Protein 2E3E (pdb70)

InterPro domains:
  IPR001542 Defensin, invertebrate/fungal [PF01097] (70-101)
  IPR001542 Defensin, invertebrate/fungal [PS51378] (62-102)
  IPR036574 Knottin, scorpion toxin-like superfamily [G3DSA:3.30.30.10] (63-102)
  IPR036574 Knottin, scorpion toxin-like superfamily [SSF57095] (63-102)

Foldseek 3Di:
DPDPLDPLDDDDDDCPDSQRQNVNVVVAWSFVDDDDSGTHTPHGD

Solvent-accessible surface area: 3645 Å² total; per-residue (Å²): 153,115,48,58,123,31,19,62,66,74,158,163,144,16,108,107,85,12,82,4,0,33,127,14,71,127,170,8,65,109,0,2,130,52,120,158,157,60,2,94,23,113,76,143,162

Secondary structure (DSSP, 8-state):
--SS---TTSSS---S--SSSHHHHHHTB--EEEETTEEEE--B-

Structure (mmCIF, N/CA/C/O backbone):
data_2E3E
#
_entry.id   2E3E
#
loop_
_atom_site.group_PDB
_atom_site.id
_atom_site.type_symbol
_atom_site.label_atom_id
_atom_site.label_alt_id
_atom_site.label_comp_id
_atom_site.label_asym_id
_atom_site.label_entity_id
_atom_site.label_seq_id
_atom_site.pdbx_PDB_ins_code
_atom_site.Cartn_x
_atom_site.Cartn_y
_atom_site.Cartn_z
_atom_site.occupancy
_atom_site.B_iso_or_equiv
_atom_site.auth_seq_id
_atom_site.auth_comp_id
_atom_site.auth_asym_id
_atom_site.auth_atom_id
_atom_site.pdbx_PDB_model_num
ATOM 1 N N . ALA A 1 1 ? 1.410 -14.232 -13.960 1.00 0.00 1 ALA A N 1
ATOM 2 C CA . ALA A 1 1 ? 0.136 -13.486 -13.862 1.00 0.00 1 ALA A CA 1
ATOM 3 C C . ALA A 1 1 ? 0.087 -12.665 -12.577 1.00 0.00 1 ALA A C 1
ATOM 4 O O . ALA A 1 1 ? -0.957 -12.563 -11.930 1.00 0.00 1 ALA A O 1
ATOM 13 N N . THR A 1 2 ? 1.215 -12.071 -12.211 1.00 0.00 2 THR A N 1
ATOM 14 C CA . THR A 1 2 ? 1.290 -11.253 -11.012 1.00 0.00 2 THR A CA 1
ATOM 15 C C . THR A 1 2 ? 0.567 -9.928 -11.222 1.00 0.00 2 THR A C 1
ATOM 16 O O . THR A 1 2 ? 0.655 -9.331 -12.296 1.00 0.00 2 THR A O 1
ATOM 27 N N . CYS A 1 3 ? -0.142 -9.467 -10.205 1.00 0.00 3 CYS A N 1
ATOM 28 C CA . CYS A 1 3 ? -0.868 -8.205 -10.293 1.00 0.00 3 CYS A CA 1
ATOM 29 C C . CYS A 1 3 ? 0.063 -7.025 -10.031 1.00 0.00 3 CYS A C 1
ATOM 30 O O . CYS A 1 3 ? -0.323 -6.044 -9.403 1.00 0.00 3 CYS A O 1
ATOM 37 N N . ASP A 1 4 ? 1.289 -7.123 -10.526 1.00 0.00 4 ASP A N 1
ATOM 38 C CA . ASP A 1 4 ? 2.278 -6.068 -10.356 1.00 0.00 4 ASP A CA 1
ATOM 39 C C . ASP A 1 4 ? 2.307 -5.181 -11.601 1.00 0.00 4 ASP A C 1
ATOM 40 O O . ASP A 1 4 ? 3.348 -4.656 -11.995 1.00 0.00 4 ASP A O 1
ATOM 49 N N . LEU A 1 5 ? 1.142 -5.019 -12.215 1.00 0.00 5 LEU A N 1
ATOM 50 C CA . LEU A 1 5 ? 1.000 -4.201 -13.413 1.00 0.00 5 LEU A CA 1
ATOM 51 C C . LEU A 1 5 ? -0.307 -3.419 -13.347 1.00 0.00 5 LEU A C 1
ATOM 52 O O . LEU A 1 5 ? -0.823 -3.179 -12.255 1.00 0.00 5 LEU A O 1
ATOM 68 N N . ALA A 1 6 ? -0.837 -3.030 -14.508 1.00 0.00 6 ALA A N 1
ATOM 69 C CA . ALA A 1 6 ? -2.087 -2.267 -14.584 1.00 0.00 6 ALA A CA 1
ATOM 70 C C . ALA A 1 6 ? -1.968 -0.965 -13.798 1.00 0.00 6 ALA A C 1
ATOM 71 O O . ALA A 1 6 ? -2.895 -0.547 -13.102 1.00 0.00 6 ALA A O 1
ATOM 78 N N . SER A 1 7 ? -0.807 -0.337 -13.916 1.00 0.00 7 SER A N 1
ATOM 79 C CA . SER A 1 7 ? -0.513 0.914 -13.232 1.00 0.00 7 SER A CA 1
ATOM 80 C C . SER A 1 7 ? -1.220 2.089 -13.906 1.00 0.00 7 SER A C 1
ATOM 81 O O . SER A 1 7 ? -0.574 2.980 -14.463 1.00 0.00 7 SER A O 1
ATOM 89 N N . PHE A 1 8 ? -2.548 2.075 -13.857 1.00 0.00 8 PHE A N 1
ATOM 90 C CA . PHE A 1 8 ? -3.371 3.122 -14.452 1.00 0.00 8 PHE A CA 1
ATOM 91 C C . PHE A 1 8 ? -3.173 3.154 -15.969 1.00 0.00 8 PHE A C 1
ATOM 92 O O . PHE A 1 8 ? -3.274 2.120 -16.628 1.00 0.00 8 PHE A O 1
ATOM 109 N N . SER A 1 9 ? -2.906 4.326 -16.521 1.00 0.00 9 SER A N 1
ATOM 110 C CA . SER A 1 9 ? -2.719 4.467 -17.953 1.00 0.00 9 SER A CA 1
ATOM 111 C C . SER A 1 9 ? -1.247 4.350 -18.353 1.00 0.00 9 SER A C 1
ATOM 112 O O . SER A 1 9 ? -0.813 4.969 -19.324 1.00 0.00 9 SER A O 1
ATOM 120 N N . SER A 1 10 ? -0.484 3.551 -17.616 1.00 0.00 10 SER A N 1
ATOM 121 C CA . SER A 1 10 ? 0.927 3.361 -17.922 1.00 0.00 10 SER A CA 1
ATOM 122 C C . SER A 1 10 ? 1.068 2.486 -19.165 1.00 0.00 10 SER A C 1
ATOM 123 O O . SER A 1 10 ? 1.712 2.865 -20.145 1.00 0.00 10 SER A O 1
ATOM 131 N N . GLN A 1 11 ? 0.434 1.322 -19.122 1.00 0.00 11 GLN A N 1
ATOM 132 C CA . GLN A 1 11 ? 0.452 0.382 -20.235 1.00 0.00 11 GLN A CA 1
ATOM 133 C C . GLN A 1 11 ? -0.953 -0.151 -20.470 1.00 0.00 11 GLN A C 1
ATOM 134 O O . GLN A 1 11 ? -1.145 -1.194 -21.093 1.00 0.00 11 GLN A O 1
ATOM 148 N N . TRP A 1 12 ? -1.931 0.584 -19.964 1.00 0.00 12 TRP A N 1
ATOM 149 C CA . TRP A 1 12 ? -3.330 0.212 -20.101 1.00 0.00 12 TRP A CA 1
ATOM 150 C C . TRP A 1 12 ? -4.194 1.441 -20.321 1.00 0.00 12 TRP A C 1
ATOM 151 O O . TRP A 1 12 ? -3.909 2.518 -19.798 1.00 0.00 12 TRP A O 1
ATOM 172 N N . VAL A 1 13 ? -5.253 1.265 -21.093 1.00 0.00 13 VAL A N 1
ATOM 173 C CA . VAL A 1 13 ? -6.188 2.340 -21.399 1.00 0.00 13 VAL A CA 1
ATOM 174 C C . VAL A 1 13 ? -7.159 2.564 -20.223 1.00 0.00 13 VAL A C 1
ATOM 175 O O . VAL A 1 13 ? -8.355 2.809 -20.398 1.00 0.00 13 VAL A O 1
ATOM 188 N N . THR A 1 14 ? -6.623 2.471 -19.020 1.00 0.00 14 THR A N 1
ATOM 189 C CA . THR A 1 14 ? -7.403 2.649 -17.803 1.00 0.00 14 THR A CA 1
ATOM 190 C C . THR A 1 14 ? -7.955 4.072 -17.710 1.00 0.00 14 THR A C 1
ATOM 191 O O . THR A 1 14 ? -7.210 5.045 -17.841 1.00 0.00 14 THR A O 1
ATOM 202 N N . PRO A 1 15 ? -9.276 4.206 -17.511 1.00 0.00 15 PRO A N 1
ATOM 203 C CA . PRO A 1 15 ? -9.940 5.509 -17.429 1.00 0.00 15 PRO A CA 1
ATOM 204 C C . PRO A 1 15 ? -9.751 6.209 -16.080 1.00 0.00 15 PRO A C 1
ATOM 205 O O . PRO A 1 15 ? -9.485 7.410 -16.033 1.00 0.00 15 PRO A O 1
ATOM 216 N N . ASN A 1 16 ? -9.895 5.464 -14.988 1.00 0.00 16 ASN A N 1
ATOM 217 C CA . ASN A 1 16 ? -9.747 6.034 -13.647 1.00 0.00 16 ASN A CA 1
ATOM 218 C C . ASN A 1 16 ? -9.653 4.944 -12.585 1.00 0.00 16 ASN A C 1
ATOM 219 O O . ASN A 1 16 ? -8.944 5.107 -11.591 1.00 0.00 16 ASN A O 1
ATOM 230 N N . ASP A 1 17 ? -10.381 3.846 -12.794 1.00 0.00 17 ASP A N 1
ATOM 231 C CA . ASP A 1 17 ? -10.394 2.727 -11.867 1.00 0.00 17 ASP A CA 1
ATOM 232 C C . ASP A 1 17 ? -8.976 2.329 -11.522 1.00 0.00 17 ASP A C 1
ATOM 233 O O . ASP A 1 17 ? -8.156 2.084 -12.399 1.00 0.00 17 ASP A O 1
ATOM 242 N N . SER A 1 18 ? -8.692 2.316 -10.241 1.00 0.00 18 SER A N 1
ATOM 243 C CA . SER A 1 18 ? -7.361 1.994 -9.759 1.00 0.00 18 SER A CA 1
ATOM 244 C C . SER A 1 18 ? -6.916 0.603 -10.194 1.00 0.00 18 SER A C 1
ATOM 245 O O . SER A 1 18 ? -6.035 0.478 -11.044 1.00 0.00 18 SER A O 1
ATOM 253 N N . LEU A 1 19 ? -7.509 -0.424 -9.573 1.00 0.00 19 LEU A N 1
ATOM 254 C CA . LEU A 1 19 ? -7.186 -1.834 -9.837 1.00 0.00 19 LEU A CA 1
ATOM 255 C C . LEU A 1 19 ? -5.806 -2.172 -9.279 1.00 0.00 19 LEU A C 1
ATOM 256 O O . LEU A 1 19 ? -5.602 -3.220 -8.661 1.00 0.00 19 LEU A O 1
ATOM 272 N N . CYS A 1 20 ? -4.883 -1.260 -9.503 1.00 0.00 20 CYS A N 1
ATOM 273 C CA . CYS A 1 20 ? -3.511 -1.380 -9.054 1.00 0.00 20 CYS A CA 1
ATOM 274 C C . CYS A 1 20 ? -2.782 -0.080 -9.366 1.00 0.00 20 CYS A C 1
ATOM 275 O O . CYS A 1 20 ? -1.670 -0.081 -9.891 1.00 0.00 20 CYS A O 1
ATOM 282 N N . ALA A 1 21 ? -3.432 1.042 -9.060 1.00 0.00 21 ALA A N 1
ATOM 283 C CA . ALA A 1 21 ? -2.841 2.340 -9.339 1.00 0.00 21 ALA A CA 1
ATOM 284 C C . ALA A 1 21 ? -3.392 3.454 -8.455 1.00 0.00 21 ALA A C 1
ATOM 285 O O . ALA A 1 21 ? -2.847 3.710 -7.394 1.00 0.00 21 ALA A O 1
ATOM 292 N N . ALA A 1 22 ? -4.437 4.136 -8.941 1.00 0.00 22 ALA A N 1
ATOM 293 C CA . ALA A 1 22 ? -5.062 5.289 -8.257 1.00 0.00 22 ALA A CA 1
ATOM 294 C C . ALA A 1 22 ? -4.990 5.242 -6.725 1.00 0.00 22 ALA A C 1
ATOM 295 O O . ALA A 1 22 ? -4.491 6.181 -6.108 1.00 0.00 22 ALA A O 1
ATOM 302 N N . HIS A 1 23 ? -5.481 4.166 -6.113 1.00 0.00 23 HIS A N 1
ATOM 303 C CA . HIS A 1 23 ? -5.451 4.045 -4.654 1.00 0.00 23 HIS A CA 1
ATOM 304 C C . HIS A 1 23 ? -4.020 4.111 -4.123 1.00 0.00 23 HIS A C 1
ATOM 305 O O . HIS A 1 23 ? -3.723 4.855 -3.190 1.00 0.00 23 HIS A O 1
ATOM 320 N N . CYS A 1 24 ? -3.142 3.336 -4.733 1.00 0.00 24 CYS A N 1
ATOM 321 C CA . CYS A 1 24 ? -1.738 3.291 -4.345 1.00 0.00 24 CYS A CA 1
ATOM 322 C C . CYS A 1 24 ? -1.031 4.610 -4.636 1.00 0.00 24 CYS A C 1
ATOM 323 O O . CYS A 1 24 ? -0.171 5.044 -3.869 1.00 0.00 24 CYS A O 1
ATOM 330 N N . LEU A 1 25 ? -1.380 5.220 -5.764 1.00 0.00 25 LEU A N 1
ATOM 331 C CA . LEU A 1 25 ? -0.774 6.473 -6.202 1.00 0.00 25 LEU A CA 1
ATOM 332 C C . LEU A 1 25 ? -0.903 7.563 -5.148 1.00 0.00 25 LEU A C 1
ATOM 333 O O . LEU A 1 25 ? -0.025 8.418 -5.035 1.00 0.00 25 LEU A O 1
ATOM 349 N N . VAL A 1 26 ? -1.986 7.525 -4.375 1.00 0.00 26 VAL A N 1
ATOM 350 C CA . VAL A 1 26 ? -2.208 8.508 -3.319 1.00 0.00 26 VAL A CA 1
ATOM 351 C C . VAL A 1 26 ? -1.011 8.537 -2.373 1.00 0.00 26 VAL A C 1
ATOM 352 O O . VAL A 1 26 ? -0.440 9.595 -2.103 1.00 0.00 26 VAL A O 1
ATOM 365 N N . LYS A 1 27 ? -0.611 7.360 -1.906 1.00 0.00 27 LYS A N 1
ATOM 366 C CA . LYS A 1 27 ? 0.543 7.240 -1.027 1.00 0.00 27 LYS A CA 1
ATOM 367 C C . LYS A 1 27 ? 1.827 7.331 -1.842 1.00 0.00 27 LYS A C 1
ATOM 368 O O . LYS A 1 27 ? 2.805 7.951 -1.425 1.00 0.00 27 LYS A O 1
ATOM 387 N N . GLY A 1 28 ? 1.808 6.710 -3.012 1.00 0.00 28 GLY A N 1
ATOM 388 C CA . GLY A 1 28 ? 2.961 6.724 -3.888 1.00 0.00 28 GLY A CA 1
ATOM 389 C C . GLY A 1 28 ? 3.472 5.329 -4.185 1.00 0.00 28 GLY A C 1
ATOM 390 O O . GLY A 1 28 ? 4.678 5.105 -4.240 1.00 0.00 28 GLY A O 1
ATOM 394 N N . TYR A 1 29 ? 2.556 4.394 -4.374 1.00 0.00 29 TYR A N 1
ATOM 395 C CA . TYR A 1 29 ? 2.906 3.007 -4.668 1.00 0.00 29 TYR A CA 1
ATOM 396 C C . TYR A 1 29 ? 2.441 2.656 -6.080 1.00 0.00 29 TYR A C 1
ATOM 397 O O . TYR A 1 29 ? 1.524 3.296 -6.596 1.00 0.00 29 TYR A O 1
ATOM 415 N N . ARG A 1 30 ? 3.067 1.665 -6.713 1.00 0.00 30 ARG A N 1
ATOM 416 C CA . ARG A 1 30 ? 2.678 1.292 -8.079 1.00 0.00 30 ARG A CA 1
ATOM 417 C C . ARG A 1 30 ? 2.797 -0.214 -8.349 1.00 0.00 30 ARG A C 1
ATOM 418 O O . ARG A 1 30 ? 3.186 -0.629 -9.440 1.00 0.00 30 ARG A O 1
ATOM 439 N N . GLY A 1 31 ? 2.437 -1.031 -7.372 1.00 0.00 31 GLY A N 1
ATOM 440 C CA . GLY A 1 31 ? 2.503 -2.469 -7.565 1.00 0.00 31 GLY A CA 1
ATOM 441 C C . GLY A 1 31 ? 2.405 -3.236 -6.264 1.00 0.00 31 GLY A C 1
ATOM 442 O O . GLY A 1 31 ? 2.989 -2.829 -5.254 1.00 0.00 31 GLY A O 1
ATOM 446 N N . GLY A 1 32 ? 1.668 -4.340 -6.276 1.00 0.00 32 GLY A N 1
ATOM 447 C CA . GLY A 1 32 ? 1.512 -5.138 -5.078 1.00 0.00 32 GLY A CA 1
ATOM 448 C C . GLY A 1 32 ? 0.621 -6.345 -5.287 1.00 0.00 32 GLY A C 1
ATOM 449 O O . GLY A 1 32 ? -0.078 -6.444 -6.295 1.00 0.00 32 GLY A O 1
ATOM 453 N N . TYR A 1 33 ? 0.649 -7.260 -4.325 1.00 0.00 33 TYR A N 1
ATOM 454 C CA . TYR A 1 33 ? -0.163 -8.472 -4.380 1.00 0.00 33 TYR A CA 1
ATOM 455 C C . TYR A 1 33 ? -1.651 -8.125 -4.343 1.00 0.00 33 TYR A C 1
ATOM 456 O O . TYR A 1 33 ? -2.110 -7.371 -3.484 1.00 0.00 33 TYR A O 1
ATOM 474 N N . CYS A 1 34 ? -2.394 -8.650 -5.300 1.00 0.00 34 CYS A N 1
ATOM 475 C CA . CYS A 1 34 ? -3.819 -8.375 -5.406 1.00 0.00 34 CYS A CA 1
ATOM 476 C C . CYS A 1 34 ? -4.663 -9.269 -4.505 1.00 0.00 34 CYS A C 1
ATOM 477 O O . CYS A 1 34 ? -4.304 -10.414 -4.220 1.00 0.00 34 CYS A O 1
ATOM 484 N N . LYS A 1 35 ? -5.804 -8.735 -4.091 1.00 0.00 35 LYS A N 1
ATOM 485 C CA . LYS A 1 35 ? -6.754 -9.456 -3.261 1.00 0.00 35 LYS A CA 1
ATOM 486 C C . LYS A 1 35 ? -8.146 -9.193 -3.803 1.00 0.00 35 LYS A C 1
ATOM 487 O O . LYS A 1 35 ? -8.568 -8.038 -3.874 1.00 0.00 35 LYS A O 1
ATOM 506 N N . ASN A 1 36 ? -8.825 -10.258 -4.219 1.00 0.00 36 ASN A N 1
ATOM 507 C CA . ASN A 1 36 ? -10.167 -10.178 -4.810 1.00 0.00 36 ASN A CA 1
ATOM 508 C C . ASN A 1 36 ? -10.096 -9.574 -6.214 1.00 0.00 36 ASN A C 1
ATOM 509 O O . ASN A 1 36 ? -10.407 -10.247 -7.197 1.00 0.00 36 ASN A O 1
ATOM 520 N N . LYS A 1 37 ? -9.658 -8.320 -6.301 1.00 0.00 37 LYS A N 1
ATOM 521 C CA . LYS A 1 37 ? -9.519 -7.621 -7.578 1.00 0.00 37 LYS A CA 1
ATOM 522 C C . LYS A 1 37 ? -8.496 -6.496 -7.477 1.00 0.00 37 LYS A C 1
ATOM 523 O O . LYS A 1 37 ? -7.695 -6.292 -8.387 1.00 0.00 37 LYS A O 1
ATOM 542 N N . ILE A 1 38 ? -8.531 -5.762 -6.374 1.00 0.00 38 ILE A N 1
ATOM 543 C CA . ILE A 1 38 ? -7.609 -4.654 -6.172 1.00 0.00 38 ILE A CA 1
ATOM 544 C C . ILE A 1 38 ? -6.275 -5.152 -5.638 1.00 0.00 38 ILE A C 1
ATOM 545 O O . ILE A 1 38 ? -6.231 -5.980 -4.724 1.00 0.00 38 ILE A O 1
ATOM 561 N N . CYS A 1 39 ? -5.190 -4.647 -6.198 1.00 0.00 39 CYS A N 1
ATOM 562 C CA . CYS A 1 39 ? -3.874 -5.042 -5.750 1.00 0.00 39 CYS A CA 1
ATOM 563 C C . CYS A 1 39 ? -3.471 -4.182 -4.562 1.00 0.00 39 CYS A C 1
ATOM 564 O O . CYS A 1 39 ? -3.636 -2.961 -4.580 1.00 0.00 39 CYS A O 1
ATOM 571 N N . HIS A 1 40 ? -2.937 -4.811 -3.538 1.00 0.00 40 HIS A N 1
ATOM 572 C CA . HIS A 1 40 ? -2.493 -4.088 -2.369 1.00 0.00 40 HIS A CA 1
ATOM 573 C C . HIS A 1 40 ? -1.007 -3.845 -2.509 1.00 0.00 40 HIS A C 1
ATOM 574 O O . HIS A 1 40 ? -0.181 -4.690 -2.152 1.00 0.00 40 HIS A O 1
ATOM 589 N N . CYS A 1 41 ? -0.694 -2.708 -3.102 1.00 0.00 41 CYS A N 1
ATOM 590 C CA . CYS A 1 41 ? 0.670 -2.311 -3.389 1.00 0.00 41 CYS A CA 1
ATOM 591 C C . CYS A 1 41 ? 1.600 -2.455 -2.193 1.00 0.00 41 CYS A C 1
ATOM 592 O O . CYS A 1 41 ? 1.256 -2.115 -1.061 1.00 0.00 41 CYS A O 1
ATOM 599 N N . ARG A 1 42 ? 2.786 -2.974 -2.471 1.00 0.00 42 ARG A N 1
ATOM 600 C CA . ARG A 1 42 ? 3.798 -3.195 -1.454 1.00 0.00 42 ARG A CA 1
ATOM 601 C C . ARG A 1 42 ? 5.144 -2.668 -1.930 1.00 0.00 42 ARG A C 1
ATOM 602 O O . ARG A 1 42 ? 6.198 -3.197 -1.581 1.00 0.00 42 ARG A O 1
ATOM 623 N N . ASP A 1 43 ? 5.091 -1.604 -2.715 1.00 0.00 43 ASP A N 1
ATOM 624 C CA . ASP A 1 43 ? 6.290 -0.964 -3.234 1.00 0.00 43 ASP A CA 1
ATOM 625 C C . ASP A 1 43 ? 5.987 0.470 -3.636 1.00 0.00 43 ASP A C 1
ATOM 626 O O . ASP A 1 43 ? 5.160 0.723 -4.516 1.00 0.00 43 ASP A O 1
ATOM 635 N N . LYS A 1 44 ? 6.659 1.397 -2.980 1.00 0.00 44 LYS A N 1
ATOM 636 C CA . LYS A 1 44 ? 6.486 2.815 -3.248 1.00 0.00 44 LYS A CA 1
ATOM 637 C C . LYS A 1 44 ? 7.545 3.314 -4.222 1.00 0.00 44 LYS A C 1
ATOM 638 O O . LYS A 1 44 ? 8.678 2.829 -4.227 1.00 0.00 44 LYS A O 1
ATOM 657 N N . PHE A 1 45 ? 7.175 4.283 -5.044 1.00 0.00 45 PHE A N 1
ATOM 658 C CA . PHE A 1 45 ? 8.093 4.847 -6.018 1.00 0.00 45 PHE A CA 1
ATOM 659 C C . PHE A 1 45 ? 8.741 6.119 -5.487 1.00 0.00 45 PHE A C 1
ATOM 660 O O . PHE A 1 45 ? 8.276 6.634 -4.451 1.00 0.00 45 PHE A O 1
ATOM 678 N N . ALA A 1 1 ? -6.631 -10.427 -17.122 1.00 0.00 1 ALA A N 2
ATOM 679 C CA . ALA A 1 1 ? -5.492 -10.054 -16.257 1.00 0.00 1 ALA A CA 2
ATOM 680 C C . ALA A 1 1 ? -5.813 -8.791 -15.474 1.00 0.00 1 ALA A C 2
ATOM 681 O O . ALA A 1 1 ? -6.368 -7.838 -16.020 1.00 0.00 1 ALA A O 2
ATOM 690 N N . THR A 1 2 ? -5.465 -8.785 -14.197 1.00 0.00 2 THR A N 2
ATOM 691 C CA . THR A 1 2 ? -5.713 -7.638 -13.341 1.00 0.00 2 THR A CA 2
ATOM 692 C C . THR A 1 2 ? -4.425 -7.226 -12.617 1.00 0.00 2 THR A C 2
ATOM 693 O O . THR A 1 2 ? -3.385 -7.066 -13.262 1.00 0.00 2 THR A O 2
ATOM 704 N N . CYS A 1 3 ? -4.492 -7.059 -11.291 1.00 0.00 3 CYS A N 2
ATOM 705 C CA . CYS A 1 3 ? -3.333 -6.673 -10.473 1.00 0.00 3 CYS A CA 2
ATOM 706 C C . CYS A 1 3 ? -2.876 -5.240 -10.760 1.00 0.00 3 CYS A C 2
ATOM 707 O O . CYS A 1 3 ? -1.894 -4.776 -10.178 1.00 0.00 3 CYS A O 2
ATOM 714 N N . ASP A 1 4 ? -3.598 -4.553 -11.650 1.00 0.00 4 ASP A N 2
ATOM 715 C CA . ASP A 1 4 ? -3.296 -3.168 -12.037 1.00 0.00 4 ASP A CA 2
ATOM 716 C C . ASP A 1 4 ? -1.947 -3.071 -12.759 1.00 0.00 4 ASP A C 2
ATOM 717 O O . ASP A 1 4 ? -1.024 -3.851 -12.517 1.00 0.00 4 ASP A O 2
ATOM 726 N N . LEU A 1 5 ? -1.834 -2.092 -13.636 1.00 0.00 5 LEU A N 2
ATOM 727 C CA . LEU A 1 5 ? -0.608 -1.855 -14.374 1.00 0.00 5 LEU A CA 2
ATOM 728 C C . LEU A 1 5 ? 0.319 -1.051 -13.472 1.00 0.00 5 LEU A C 2
ATOM 729 O O . LEU A 1 5 ? 1.544 -1.060 -13.625 1.00 0.00 5 LEU A O 2
ATOM 745 N N . ALA A 1 6 ? -0.310 -0.365 -12.518 1.00 0.00 6 ALA A N 2
ATOM 746 C CA . ALA A 1 6 ? 0.369 0.470 -11.542 1.00 0.00 6 ALA A CA 2
ATOM 747 C C . ALA A 1 6 ? 0.987 1.682 -12.221 1.00 0.00 6 ALA A C 2
ATOM 748 O O . ALA A 1 6 ? 2.139 2.043 -11.969 1.00 0.00 6 ALA A O 2
ATOM 755 N N . SER A 1 7 ? 0.202 2.303 -13.086 1.00 0.00 7 SER A N 2
ATOM 756 C CA . SER A 1 7 ? 0.639 3.472 -13.822 1.00 0.00 7 SER A CA 2
ATOM 757 C C . SER A 1 7 ? -0.324 4.633 -13.608 1.00 0.00 7 SER A C 2
ATOM 758 O O . SER A 1 7 ? -1.537 4.435 -13.566 1.00 0.00 7 SER A O 2
ATOM 766 N N . PHE A 1 8 ? 0.216 5.839 -13.483 1.00 0.00 8 PHE A N 2
ATOM 767 C CA . PHE A 1 8 ? -0.612 7.023 -13.294 1.00 0.00 8 PHE A CA 2
ATOM 768 C C . PHE A 1 8 ? -1.306 7.357 -14.602 1.00 0.00 8 PHE A C 2
ATOM 769 O O . PHE A 1 8 ? -2.529 7.453 -14.683 1.00 0.00 8 PHE A O 2
ATOM 786 N N . SER A 1 9 ? -0.483 7.534 -15.615 1.00 0.00 9 SER A N 2
ATOM 787 C CA . SER A 1 9 ? -0.934 7.871 -16.956 1.00 0.00 9 SER A CA 2
ATOM 788 C C . SER A 1 9 ? 0.254 7.854 -17.912 1.00 0.00 9 SER A C 2
ATOM 789 O O . SER A 1 9 ? 0.472 8.795 -18.675 1.00 0.00 9 SER A O 2
ATOM 797 N N . SER A 1 10 ? 1.033 6.782 -17.835 1.00 0.00 10 SER A N 2
ATOM 798 C CA . SER A 1 10 ? 2.225 6.625 -18.659 1.00 0.00 10 SER A CA 2
ATOM 799 C C . SER A 1 10 ? 1.879 6.587 -20.148 1.00 0.00 10 SER A C 2
ATOM 800 O O . SER A 1 10 ? 2.418 7.359 -20.939 1.00 0.00 10 SER A O 2
ATOM 808 N N . GLN A 1 11 ? 0.979 5.690 -20.524 1.00 0.00 11 GLN A N 2
ATOM 809 C CA . GLN A 1 11 ? 0.574 5.562 -21.917 1.00 0.00 11 GLN A CA 2
ATOM 810 C C . GLN A 1 11 ? -0.576 6.497 -22.243 1.00 0.00 11 GLN A C 2
ATOM 811 O O . GLN A 1 11 ? -0.647 7.067 -23.333 1.00 0.00 11 GLN A O 2
ATOM 825 N N . TRP A 1 12 ? -1.477 6.631 -21.293 1.00 0.00 12 TRP A N 2
ATOM 826 C CA . TRP A 1 12 ? -2.655 7.473 -21.452 1.00 0.00 12 TRP A CA 2
ATOM 827 C C . TRP A 1 12 ? -3.289 7.780 -20.103 1.00 0.00 12 TRP A C 2
ATOM 828 O O . TRP A 1 12 ? -3.221 6.969 -19.177 1.00 0.00 12 TRP A O 2
ATOM 849 N N . VAL A 1 13 ? -3.899 8.954 -19.997 1.00 0.00 13 VAL A N 2
ATOM 850 C CA . VAL A 1 13 ? -4.554 9.375 -18.764 1.00 0.00 13 VAL A CA 2
ATOM 851 C C . VAL A 1 13 ? -5.895 8.664 -18.611 1.00 0.00 13 VAL A C 2
ATOM 852 O O . VAL A 1 13 ? -6.951 9.223 -18.913 1.00 0.00 13 VAL A O 2
ATOM 865 N N . THR A 1 14 ? -5.842 7.423 -18.171 1.00 0.00 14 THR A N 2
ATOM 866 C CA . THR A 1 14 ? -7.034 6.619 -17.997 1.00 0.00 14 THR A CA 2
ATOM 867 C C . THR A 1 14 ? -7.806 7.007 -16.742 1.00 0.00 14 THR A C 2
ATOM 868 O O . THR A 1 14 ? -7.257 6.997 -15.638 1.00 0.00 14 THR A O 2
ATOM 879 N N . PRO A 1 15 ? -9.100 7.332 -16.887 1.00 0.00 15 PRO A N 2
ATOM 880 C CA . PRO A 1 15 ? -9.953 7.686 -15.754 1.00 0.00 15 PRO A CA 2
ATOM 881 C C . PRO A 1 15 ? -10.141 6.472 -14.855 1.00 0.00 15 PRO A C 2
ATOM 882 O O . PRO A 1 15 ? -10.206 6.572 -13.632 1.00 0.00 15 PRO A O 2
ATOM 893 N N . ASN A 1 16 ? -10.196 5.316 -15.496 1.00 0.00 16 ASN A N 2
ATOM 894 C CA . ASN A 1 16 ? -10.338 4.045 -14.814 1.00 0.00 16 ASN A CA 2
ATOM 895 C C . ASN A 1 16 ? -9.018 3.277 -14.943 1.00 0.00 16 ASN A C 2
ATOM 896 O O . ASN A 1 16 ? -7.961 3.907 -15.008 1.00 0.00 16 ASN A O 2
ATOM 907 N N . ASP A 1 17 ? -9.078 1.941 -15.002 1.00 0.00 17 ASP A N 2
ATOM 908 C CA . ASP A 1 17 ? -7.888 1.087 -15.147 1.00 0.00 17 ASP A CA 2
ATOM 909 C C . ASP A 1 17 ? -7.021 1.104 -13.886 1.00 0.00 17 ASP A C 2
ATOM 910 O O . ASP A 1 17 ? -6.926 0.095 -13.183 1.00 0.00 17 ASP A O 2
ATOM 919 N N . SER A 1 18 ? -6.416 2.248 -13.595 1.00 0.00 18 SER A N 2
ATOM 920 C CA . SER A 1 18 ? -5.575 2.416 -12.415 1.00 0.00 18 SER A CA 2
ATOM 921 C C . SER A 1 18 ? -6.434 2.587 -11.161 1.00 0.00 18 SER A C 2
ATOM 922 O O . SER A 1 18 ? -6.325 3.584 -10.448 1.00 0.00 18 SER A O 2
ATOM 930 N N . LEU A 1 19 ? -7.298 1.607 -10.921 1.00 0.00 19 LEU A N 2
ATOM 931 C CA . LEU A 1 19 ? -8.212 1.616 -9.784 1.00 0.00 19 LEU A CA 2
ATOM 932 C C . LEU A 1 19 ? -7.471 1.768 -8.462 1.00 0.00 19 LEU A C 2
ATOM 933 O O . LEU A 1 19 ? -7.827 2.608 -7.634 1.00 0.00 19 LEU A O 2
ATOM 949 N N . CYS A 1 20 ? -6.440 0.962 -8.264 1.00 0.00 20 CYS A N 2
ATOM 950 C CA . CYS A 1 20 ? -5.663 1.033 -7.040 1.00 0.00 20 CYS A CA 2
ATOM 951 C C . CYS A 1 20 ? -4.420 1.885 -7.242 1.00 0.00 20 CYS A C 2
ATOM 952 O O . CYS A 1 20 ? -3.992 2.589 -6.328 1.00 0.00 20 CYS A O 2
ATOM 959 N N . ALA A 1 21 ? -3.842 1.831 -8.441 1.00 0.00 21 ALA A N 2
ATOM 960 C CA . ALA A 1 21 ? -2.649 2.614 -8.743 1.00 0.00 21 ALA A CA 2
ATOM 961 C C . ALA A 1 21 ? -2.901 4.098 -8.496 1.00 0.00 21 ALA A C 2
ATOM 962 O O . ALA A 1 21 ? -2.183 4.736 -7.725 1.00 0.00 21 ALA A O 2
ATOM 969 N N . ALA A 1 22 ? -3.942 4.636 -9.124 1.00 0.00 22 ALA A N 2
ATOM 970 C CA . ALA A 1 22 ? -4.306 6.040 -8.951 1.00 0.00 22 ALA A CA 2
ATOM 971 C C . ALA A 1 22 ? -5.012 6.258 -7.612 1.00 0.00 22 ALA A C 2
ATOM 972 O O . ALA A 1 22 ? -6.074 6.879 -7.539 1.00 0.00 22 ALA A O 2
ATOM 979 N N . HIS A 1 23 ? -4.407 5.736 -6.560 1.00 0.00 23 HIS A N 2
ATOM 980 C CA . HIS A 1 23 ? -4.938 5.841 -5.211 1.00 0.00 23 HIS A CA 2
ATOM 981 C C . HIS A 1 23 ? -3.822 5.508 -4.228 1.00 0.00 23 HIS A C 2
ATOM 982 O O . HIS A 1 23 ? -3.550 6.259 -3.291 1.00 0.00 23 HIS A O 2
ATOM 997 N N . CYS A 1 24 ? -3.160 4.384 -4.471 1.00 0.00 24 CYS A N 2
ATOM 998 C CA . CYS A 1 24 ? -2.051 3.941 -3.638 1.00 0.00 24 CYS A CA 2
ATOM 999 C C . CYS A 1 24 ? -0.825 4.818 -3.881 1.00 0.00 24 CYS A C 2
ATOM 1000 O O . CYS A 1 24 ? -0.134 5.228 -2.941 1.00 0.00 24 CYS A O 2
ATOM 1007 N N . LEU A 1 25 ? -0.559 5.093 -5.156 1.00 0.00 25 LEU A N 2
ATOM 1008 C CA . LEU A 1 25 ? 0.585 5.905 -5.564 1.00 0.00 25 LEU A CA 2
ATOM 1009 C C . LEU A 1 25 ? 0.491 7.334 -5.042 1.00 0.00 25 LEU A C 2
ATOM 1010 O O . LEU A 1 25 ? 1.515 7.993 -4.846 1.00 0.00 25 LEU A O 2
ATOM 1026 N N . VAL A 1 26 ? -0.733 7.811 -4.829 1.00 0.00 26 VAL A N 2
ATOM 1027 C CA . VAL A 1 26 ? -0.956 9.168 -4.337 1.00 0.00 26 VAL A CA 2
ATOM 1028 C C . VAL A 1 26 ? -0.195 9.398 -3.033 1.00 0.00 26 VAL A C 2
ATOM 1029 O O . VAL A 1 26 ? 0.525 10.385 -2.890 1.00 0.00 26 VAL A O 2
ATOM 1042 N N . LYS A 1 27 ? -0.331 8.467 -2.096 1.00 0.00 27 LYS A N 2
ATOM 1043 C CA . LYS A 1 27 ? 0.375 8.571 -0.827 1.00 0.00 27 LYS A CA 2
ATOM 1044 C C . LYS A 1 27 ? 1.828 8.151 -1.001 1.00 0.00 27 LYS A C 2
ATOM 1045 O O . LYS A 1 27 ? 2.749 8.892 -0.652 1.00 0.00 27 LYS A O 2
ATOM 1064 N N . GLY A 1 28 ? 2.028 6.964 -1.554 1.00 0.00 28 GLY A N 2
ATOM 1065 C CA . GLY A 1 28 ? 3.372 6.477 -1.773 1.00 0.00 28 GLY A CA 2
ATOM 1066 C C . GLY A 1 28 ? 3.466 4.970 -1.698 1.00 0.00 28 GLY A C 2
ATOM 1067 O O . GLY A 1 28 ? 4.371 4.435 -1.070 1.00 0.00 28 GLY A O 2
ATOM 1071 N N . TYR A 1 29 ? 2.534 4.286 -2.340 1.00 0.00 29 TYR A N 2
ATOM 1072 C CA . TYR A 1 29 ? 2.521 2.829 -2.351 1.00 0.00 29 TYR A CA 2
ATOM 1073 C C . TYR A 1 29 ? 2.368 2.353 -3.785 1.00 0.00 29 TYR A C 2
ATOM 1074 O O . TYR A 1 29 ? 1.529 2.875 -4.514 1.00 0.00 29 TYR A O 2
ATOM 1092 N N . ARG A 1 30 ? 3.172 1.382 -4.200 1.00 0.00 30 ARG A N 2
ATOM 1093 C CA . ARG A 1 30 ? 3.088 0.884 -5.570 1.00 0.00 30 ARG A CA 2
ATOM 1094 C C . ARG A 1 30 ? 1.762 0.163 -5.793 1.00 0.00 30 ARG A C 2
ATOM 1095 O O . ARG A 1 30 ? 1.195 0.212 -6.885 1.00 0.00 30 ARG A O 2
ATOM 1116 N N . GLY A 1 31 ? 1.272 -0.485 -4.740 1.00 0.00 31 GLY A N 2
ATOM 1117 C CA . GLY A 1 31 ? 0.014 -1.196 -4.814 1.00 0.00 31 GLY A CA 2
ATOM 1118 C C . GLY A 1 31 ? 0.054 -2.368 -5.767 1.00 0.00 31 GLY A C 2
ATOM 1119 O O . GLY A 1 31 ? 1.074 -3.051 -5.885 1.00 0.00 31 GLY A O 2
ATOM 1123 N N . GLY A 1 32 ? -1.060 -2.598 -6.449 1.00 0.00 32 GLY A N 2
ATOM 1124 C CA . GLY A 1 32 ? -1.147 -3.693 -7.392 1.00 0.00 32 GLY A CA 2
ATOM 1125 C C . GLY A 1 32 ? -1.192 -5.040 -6.700 1.00 0.00 32 GLY A C 2
ATOM 1126 O O . GLY A 1 32 ? -0.884 -6.072 -7.299 1.00 0.00 32 GLY A O 2
ATOM 1130 N N . TYR A 1 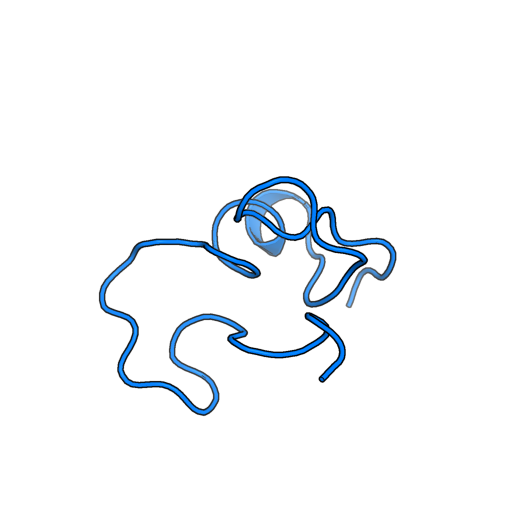33 ? -1.578 -5.022 -5.435 1.00 0.00 33 TYR A N 2
ATOM 1131 C CA . TYR A 1 33 ? -1.672 -6.229 -4.631 1.00 0.00 33 TYR A CA 2
ATOM 1132 C C . TYR A 1 33 ? -2.961 -6.983 -4.908 1.00 0.00 33 TYR A C 2
ATOM 1133 O O . TYR A 1 33 ? -3.920 -6.881 -4.141 1.00 0.00 33 TYR A O 2
ATOM 1151 N N . CYS A 1 34 ? -2.985 -7.744 -5.981 1.00 0.00 34 CYS A N 2
ATOM 1152 C CA . CYS A 1 34 ? -4.161 -8.520 -6.319 1.00 0.00 34 CYS A CA 2
ATOM 1153 C C . CYS A 1 34 ? -4.259 -9.743 -5.413 1.00 0.00 34 CYS A C 2
ATOM 1154 O O . CYS A 1 34 ? -3.589 -10.753 -5.632 1.00 0.00 34 CYS A O 2
ATOM 1161 N N . LYS A 1 35 ? -5.087 -9.639 -4.384 1.00 0.00 35 LYS A N 2
ATOM 1162 C CA . LYS A 1 35 ? -5.269 -10.724 -3.436 1.00 0.00 35 LYS A CA 2
ATOM 1163 C C . LYS A 1 35 ? -6.686 -10.662 -2.889 1.00 0.00 35 LYS A C 2
ATOM 1164 O O . LYS A 1 35 ? -7.144 -9.599 -2.473 1.00 0.00 35 LYS A O 2
ATOM 1183 N N . ASN A 1 36 ? -7.385 -11.791 -2.933 1.00 0.00 36 ASN A N 2
ATOM 1184 C CA . ASN A 1 36 ? -8.773 -11.869 -2.480 1.00 0.00 36 ASN A CA 2
ATOM 1185 C C . ASN A 1 36 ? -9.629 -10.948 -3.346 1.00 0.00 36 ASN A C 2
ATOM 1186 O O . ASN A 1 36 ? -10.574 -10.318 -2.871 1.00 0.00 36 ASN A O 2
ATOM 1197 N N . LYS A 1 37 ? -9.265 -10.876 -4.633 1.00 0.00 37 LYS A N 2
ATOM 1198 C CA . LYS A 1 37 ? -9.956 -10.046 -5.631 1.00 0.00 37 LYS A CA 2
ATOM 1199 C C . LYS A 1 37 ? -9.755 -8.542 -5.391 1.00 0.00 37 LYS A C 2
ATOM 1200 O O . LYS A 1 37 ? -9.900 -7.737 -6.311 1.00 0.00 37 LYS A O 2
ATOM 1219 N N . ILE A 1 38 ? -9.440 -8.163 -4.165 1.00 0.00 38 ILE A N 2
ATOM 1220 C CA . ILE A 1 38 ? -9.242 -6.763 -3.822 1.00 0.00 38 ILE A CA 2
ATOM 1221 C C . ILE A 1 38 ? -7.798 -6.340 -4.064 1.00 0.00 38 ILE A C 2
ATOM 1222 O O . ILE A 1 38 ? -6.865 -6.995 -3.602 1.00 0.00 38 ILE A O 2
ATOM 1238 N N . CYS A 1 39 ? -7.616 -5.238 -4.777 1.00 0.00 39 CYS A N 2
ATOM 1239 C CA . CYS A 1 39 ? -6.282 -4.733 -5.049 1.00 0.00 39 CYS A CA 2
ATOM 1240 C C . CYS A 1 39 ? -5.799 -3.916 -3.858 1.00 0.00 39 CYS A C 2
ATOM 1241 O O . CYS A 1 39 ? -6.344 -2.853 -3.557 1.00 0.00 39 CYS A O 2
ATOM 1248 N N . HIS A 1 40 ? -4.792 -4.426 -3.172 1.00 0.00 40 HIS A N 2
ATOM 1249 C CA . HIS A 1 40 ? -4.242 -3.759 -1.995 1.00 0.00 40 HIS A CA 2
ATOM 1250 C C . HIS A 1 40 ? -3.103 -2.830 -2.395 1.00 0.00 40 HIS A C 2
ATOM 1251 O O . HIS A 1 40 ? -2.554 -2.946 -3.492 1.00 0.00 40 HIS A O 2
ATOM 1266 N N . CYS A 1 41 ? -2.743 -1.923 -1.502 1.00 0.00 41 CYS A N 2
ATOM 1267 C CA . CYS A 1 41 ? -1.657 -0.996 -1.754 1.00 0.00 41 CYS A CA 2
ATOM 1268 C C . CYS A 1 41 ? -0.339 -1.590 -1.257 1.00 0.00 41 CYS A C 2
ATOM 1269 O O . CYS A 1 41 ? 0.220 -2.487 -1.889 1.00 0.00 41 CYS A O 2
ATOM 1276 N N . ARG A 1 42 ? 0.141 -1.087 -0.117 1.00 0.00 42 ARG A N 2
ATOM 1277 C CA . ARG A 1 42 ? 1.386 -1.550 0.495 1.00 0.00 42 ARG A CA 2
ATOM 1278 C C . ARG A 1 42 ? 2.595 -1.286 -0.402 1.00 0.00 42 ARG A C 2
ATOM 1279 O O . ARG A 1 42 ? 2.469 -0.671 -1.467 1.00 0.00 42 ARG A O 2
ATOM 1300 N N . ASP A 1 43 ? 3.766 -1.725 0.058 1.00 0.00 43 ASP A N 2
ATOM 1301 C CA . ASP A 1 43 ? 5.020 -1.521 -0.666 1.00 0.00 43 ASP A CA 2
ATOM 1302 C C . ASP A 1 43 ? 5.271 -0.033 -0.858 1.00 0.00 43 ASP A C 2
ATOM 1303 O O . ASP A 1 43 ? 5.314 0.475 -1.983 1.00 0.00 43 ASP A O 2
ATOM 1312 N N . LYS A 1 44 ? 5.412 0.652 0.267 1.00 0.00 44 LYS A N 2
ATOM 1313 C CA . LYS A 1 44 ? 5.639 2.088 0.292 1.00 0.00 44 LYS A CA 2
ATOM 1314 C C . LYS A 1 44 ? 6.962 2.474 -0.359 1.00 0.00 44 LYS A C 2
ATOM 1315 O O . LYS A 1 44 ? 7.940 1.721 -0.325 1.00 0.00 44 LYS A O 2
ATOM 1334 N N . PHE A 1 45 ? 6.980 3.671 -0.919 1.00 0.00 45 PHE A N 2
ATOM 1335 C CA . PHE A 1 45 ? 8.166 4.216 -1.558 1.00 0.00 45 PHE A CA 2
ATOM 1336 C C . PHE A 1 45 ? 9.026 4.915 -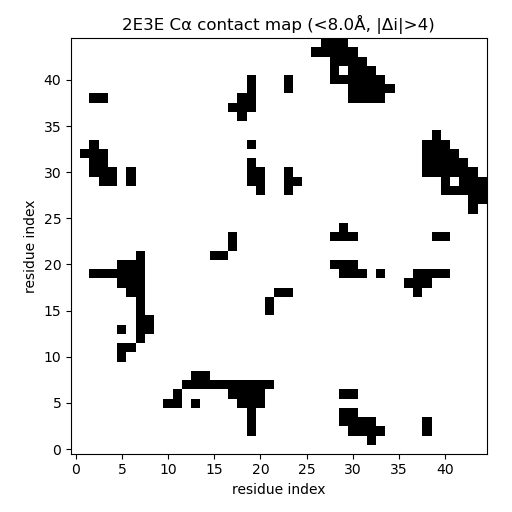0.517 1.00 0.00 45 PHE A C 2
ATOM 1337 O O . PHE A 1 45 ? 10.267 4.790 -0.580 1.00 0.00 45 PHE A O 2
ATOM 1355 N N . ALA A 1 1 ? -3.691 -11.316 -11.062 1.00 0.00 1 ALA A N 3
ATOM 1356 C CA . ALA A 1 1 ? -2.944 -10.929 -12.279 1.00 0.00 1 ALA A CA 3
ATOM 1357 C C . ALA A 1 1 ? -3.680 -9.824 -13.022 1.00 0.00 1 ALA A C 3
ATOM 1358 O O . ALA A 1 1 ? -4.870 -9.954 -13.312 1.00 0.00 1 ALA A O 3
ATOM 1367 N N . THR A 1 2 ? -2.959 -8.743 -13.327 1.00 0.00 2 THR A N 3
ATOM 1368 C CA . THR A 1 2 ? -3.510 -7.586 -14.041 1.00 0.00 2 THR A CA 3
ATOM 1369 C C . THR A 1 2 ? -4.836 -7.118 -13.442 1.00 0.00 2 THR A C 3
ATOM 1370 O O . THR A 1 2 ? -5.791 -6.815 -14.162 1.00 0.00 2 THR A O 3
ATOM 1381 N N . CYS A 1 3 ? -4.883 -7.054 -12.120 1.00 0.00 3 CYS A N 3
ATOM 1382 C CA . CYS A 1 3 ? -6.075 -6.615 -11.415 1.00 0.00 3 CYS A CA 3
ATOM 1383 C C . CYS A 1 3 ? -6.112 -5.097 -11.379 1.00 0.00 3 CYS A C 3
ATOM 1384 O O . CYS A 1 3 ? -7.182 -4.488 -11.423 1.00 0.00 3 CYS A O 3
ATOM 1391 N N . ASP A 1 4 ? -4.926 -4.502 -11.303 1.00 0.00 4 ASP A N 3
ATOM 1392 C CA . ASP A 1 4 ? -4.793 -3.054 -11.267 1.00 0.00 4 ASP A CA 3
ATOM 1393 C C . ASP A 1 4 ? -5.292 -2.453 -12.570 1.00 0.00 4 ASP A C 3
ATOM 1394 O O . ASP A 1 4 ? -4.922 -2.898 -13.660 1.00 0.00 4 ASP A O 3
ATOM 1403 N N . LEU A 1 5 ? -6.133 -1.446 -12.451 1.00 0.00 5 LEU A N 3
ATOM 1404 C CA . LEU A 1 5 ? -6.688 -0.773 -13.608 1.00 0.00 5 LEU A CA 3
ATOM 1405 C C . LEU A 1 5 ? -5.732 0.307 -14.091 1.00 0.00 5 LEU A C 3
ATOM 1406 O O . LEU A 1 5 ? -5.862 0.810 -15.208 1.00 0.00 5 LEU A O 3
ATOM 1422 N N . ALA A 1 6 ? -4.780 0.658 -13.225 1.00 0.00 6 ALA A N 3
ATOM 1423 C CA . ALA A 1 6 ? -3.780 1.684 -13.510 1.00 0.00 6 ALA A CA 3
ATOM 1424 C C . ALA A 1 6 ? -4.441 3.045 -13.690 1.00 0.00 6 ALA A C 3
ATOM 1425 O O . ALA A 1 6 ? -3.904 3.935 -14.346 1.00 0.00 6 ALA A O 3
ATOM 1432 N N . SER A 1 7 ? -5.608 3.203 -13.084 1.00 0.00 7 SER A N 3
ATOM 1433 C CA . SER A 1 7 ? -6.353 4.449 -13.154 1.00 0.00 7 SER A CA 3
ATOM 1434 C C . SER A 1 7 ? -5.844 5.438 -12.107 1.00 0.00 7 SER A C 3
ATOM 1435 O O . SER A 1 7 ? -6.618 5.975 -11.317 1.00 0.00 7 SER A O 3
ATOM 1443 N N . PHE A 1 8 ? -4.537 5.668 -12.104 1.00 0.00 8 PHE A N 3
ATOM 1444 C CA . PHE A 1 8 ? -3.929 6.591 -11.158 1.00 0.00 8 PHE A CA 3
ATOM 1445 C C . PHE A 1 8 ? -4.299 8.029 -11.502 1.00 0.00 8 PHE A C 3
ATOM 1446 O O . PHE A 1 8 ? -4.308 8.410 -12.679 1.00 0.00 8 PHE A O 3
ATOM 1463 N N . SER A 1 9 ? -4.623 8.807 -10.469 1.00 0.00 9 SER A N 3
ATOM 1464 C CA . SER A 1 9 ? -5.023 10.205 -10.620 1.00 0.00 9 SER A CA 3
ATOM 1465 C C . SER A 1 9 ? -6.404 10.320 -11.271 1.00 0.00 9 SER A C 3
ATOM 1466 O O . SER A 1 9 ? -6.888 9.383 -11.909 1.00 0.00 9 SER A O 3
ATOM 1474 N N . SER A 1 10 ? -7.042 11.469 -11.087 1.00 0.00 10 SER A N 3
ATOM 1475 C CA . SER A 1 10 ? -8.365 11.711 -11.643 1.00 0.00 10 SER A CA 3
ATOM 1476 C C . SER A 1 10 ? -8.304 11.886 -13.161 1.00 0.00 10 SER A C 3
ATOM 1477 O O . SER A 1 10 ? -8.343 13.007 -13.674 1.00 0.00 10 SER A O 3
ATOM 1485 N N . GLN A 1 11 ? -8.207 10.766 -13.867 1.00 0.00 11 GLN A N 3
ATOM 1486 C CA . GLN A 1 11 ? -8.151 10.766 -15.321 1.00 0.00 11 GLN A CA 3
ATOM 1487 C C . GLN A 1 11 ? -9.548 10.994 -15.895 1.00 0.00 11 GLN A C 3
ATOM 1488 O O . GLN A 1 11 ? -10.236 11.940 -15.512 1.00 0.00 11 GLN A O 3
ATOM 1502 N N . TRP A 1 12 ? -9.977 10.125 -16.796 1.00 0.00 12 TRP A N 3
ATOM 1503 C CA . TRP A 1 12 ? -11.298 10.251 -17.385 1.00 0.00 12 TRP A CA 3
ATOM 1504 C C . TRP A 1 12 ? -12.178 9.091 -16.959 1.00 0.00 12 TRP A C 3
ATOM 1505 O O . TRP A 1 12 ? -11.745 7.938 -16.986 1.00 0.00 12 TRP A O 3
ATOM 1526 N N . VAL A 1 13 ? -13.412 9.413 -16.575 1.00 0.00 13 VAL A N 3
ATOM 1527 C CA . VAL A 1 13 ? -14.396 8.423 -16.139 1.00 0.00 13 VAL A CA 3
ATOM 1528 C C . VAL A 1 13 ? -13.996 7.760 -14.817 1.00 0.00 13 VAL A C 3
ATOM 1529 O O . VAL A 1 13 ? -12.892 7.229 -14.683 1.00 0.00 13 VAL A O 3
ATOM 1542 N N . THR A 1 14 ? -14.919 7.794 -13.852 1.00 0.00 14 THR A N 3
ATOM 1543 C CA . THR A 1 14 ? -14.721 7.205 -12.522 1.00 0.00 14 THR A CA 3
ATOM 1544 C C . THR A 1 14 ? -13.397 7.636 -11.886 1.00 0.00 14 THR A C 3
ATOM 1545 O O . THR A 1 14 ? -12.408 6.899 -11.894 1.00 0.00 14 THR A O 3
ATOM 1556 N N . PRO A 1 15 ? -13.367 8.855 -11.334 1.00 0.00 15 PRO A N 3
ATOM 1557 C CA . PRO A 1 15 ? -12.171 9.414 -10.702 1.00 0.00 15 PRO A CA 3
ATOM 1558 C C . PRO A 1 15 ? -11.800 8.706 -9.403 1.00 0.00 15 PRO A C 3
ATOM 1559 O O . PRO A 1 15 ? -10.624 8.622 -9.045 1.00 0.00 15 PRO A O 3
ATOM 1570 N N . ASN A 1 16 ? -12.800 8.199 -8.696 1.00 0.00 16 ASN A N 3
ATOM 1571 C CA . ASN A 1 16 ? -12.564 7.509 -7.435 1.00 0.00 16 ASN A CA 3
ATOM 1572 C C . ASN A 1 16 ? -12.566 5.998 -7.628 1.00 0.00 16 ASN A C 3
ATOM 1573 O O . ASN A 1 16 ? -12.818 5.237 -6.692 1.00 0.00 16 ASN A O 3
ATOM 1584 N N . ASP A 1 17 ? -12.253 5.565 -8.837 1.00 0.00 17 ASP A N 3
ATOM 1585 C CA . ASP A 1 17 ? -12.191 4.151 -9.147 1.00 0.00 17 ASP A CA 3
ATOM 1586 C C . ASP A 1 17 ? -10.800 3.825 -9.655 1.00 0.00 17 ASP A C 3
ATOM 1587 O O . ASP A 1 17 ? -10.278 4.505 -10.540 1.00 0.00 17 ASP A O 3
ATOM 1596 N N . SER A 1 18 ? -10.192 2.813 -9.070 1.00 0.00 18 SER A N 3
ATOM 1597 C CA . SER A 1 18 ? -8.839 2.419 -9.434 1.00 0.00 18 SER A CA 3
ATOM 1598 C C . SER A 1 18 ? -8.486 1.040 -8.890 1.00 0.00 18 SER A C 3
ATOM 1599 O O . SER A 1 18 ? -7.603 0.369 -9.429 1.00 0.00 18 SER A O 3
ATOM 1607 N N . LEU A 1 19 ? -9.152 0.660 -7.792 1.00 0.00 19 LEU A N 3
ATOM 1608 C CA . LEU A 1 19 ? -8.923 -0.614 -7.097 1.00 0.00 19 LEU A CA 3
ATOM 1609 C C . LEU A 1 19 ? -7.669 -0.528 -6.240 1.00 0.00 19 LEU A C 3
ATOM 1610 O O . LEU A 1 19 ? -7.624 -1.059 -5.131 1.00 0.00 19 LEU A O 3
ATOM 1626 N N . CYS A 1 20 ? -6.662 0.161 -6.751 1.00 0.00 20 CYS A N 3
ATOM 1627 C CA . CYS A 1 20 ? -5.413 0.335 -6.030 1.00 0.00 20 CYS A CA 3
ATOM 1628 C C . CYS A 1 20 ? -4.580 1.468 -6.618 1.00 0.00 20 CYS A C 3
ATOM 1629 O O . CYS A 1 20 ? -3.918 2.186 -5.882 1.00 0.00 20 CYS A O 3
ATOM 1636 N N . ALA A 1 21 ? -4.593 1.615 -7.942 1.00 0.00 21 ALA A N 3
ATOM 1637 C CA . ALA A 1 21 ? -3.804 2.654 -8.610 1.00 0.00 21 ALA A CA 3
ATOM 1638 C C . ALA A 1 21 ? -3.993 4.033 -7.975 1.00 0.00 21 ALA A C 3
ATOM 1639 O O . ALA A 1 21 ? -3.045 4.591 -7.418 1.00 0.00 21 ALA A O 3
ATOM 1646 N N . ALA A 1 22 ? -5.209 4.575 -8.031 1.00 0.00 22 ALA A N 3
ATOM 1647 C CA . ALA A 1 22 ? -5.487 5.882 -7.429 1.00 0.00 22 ALA A CA 3
ATOM 1648 C C . ALA A 1 22 ? -5.652 5.751 -5.915 1.00 0.00 22 ALA A C 3
ATOM 1649 O O . ALA A 1 22 ? -6.625 6.223 -5.331 1.00 0.00 22 ALA A O 3
ATOM 1656 N N . HIS A 1 23 ? -4.683 5.095 -5.300 1.00 0.00 23 HIS A N 3
ATOM 1657 C CA . HIS A 1 23 ? -4.661 4.863 -3.865 1.00 0.00 23 HIS A CA 3
ATOM 1658 C C . HIS A 1 23 ? -3.229 4.566 -3.453 1.00 0.00 23 HIS A C 3
ATOM 1659 O O . HIS A 1 23 ? -2.704 5.139 -2.502 1.00 0.00 23 HIS A O 3
ATOM 1674 N N . CYS A 1 24 ? -2.604 3.678 -4.204 1.00 0.00 24 CYS A N 3
ATOM 1675 C CA . CYS A 1 24 ? -1.229 3.288 -3.968 1.00 0.00 24 CYS A CA 3
ATOM 1676 C C . CYS A 1 24 ? -0.278 4.396 -4.389 1.00 0.00 24 CYS A C 3
ATOM 1677 O O . CYS A 1 24 ? 0.566 4.832 -3.613 1.00 0.00 24 CYS A O 3
ATOM 1684 N N . LEU A 1 25 ? -0.424 4.845 -5.626 1.00 0.00 25 LEU A N 3
ATOM 1685 C CA . LEU A 1 25 ? 0.431 5.892 -6.164 1.00 0.00 25 LEU A CA 3
ATOM 1686 C C . LEU A 1 25 ? 0.255 7.210 -5.418 1.00 0.00 25 LEU A C 3
ATOM 1687 O O . LEU A 1 25 ? 1.238 7.871 -5.093 1.00 0.00 25 LEU A O 3
ATOM 1703 N N . VAL A 1 26 ? -0.988 7.594 -5.150 1.00 0.00 26 VAL A N 3
ATOM 1704 C CA . VAL A 1 26 ? -1.262 8.847 -4.449 1.00 0.00 26 VAL A CA 3
ATOM 1705 C C . VAL A 1 26 ? -0.641 8.858 -3.044 1.00 0.00 26 VAL A C 3
ATOM 1706 O O . VAL A 1 26 ? -0.154 9.893 -2.584 1.00 0.00 26 VAL A O 3
ATOM 1719 N N . LYS A 1 27 ? -0.647 7.710 -2.369 1.00 0.00 27 LYS A N 3
ATOM 1720 C CA . LYS A 1 27 ? -0.073 7.610 -1.028 1.00 0.00 27 LYS A CA 3
ATOM 1721 C C . LYS A 1 27 ? 1.444 7.451 -1.086 1.00 0.00 27 LYS A C 3
ATOM 1722 O O . LYS A 1 27 ? 2.145 7.730 -0.111 1.00 0.00 27 LYS A O 3
ATOM 1741 N N . GLY A 1 28 ? 1.946 7.011 -2.231 1.00 0.00 28 GLY A N 3
ATOM 1742 C CA . GLY A 1 28 ? 3.375 6.837 -2.400 1.00 0.00 28 GLY A CA 3
ATOM 1743 C C . GLY A 1 28 ? 3.826 5.400 -2.225 1.00 0.00 28 GLY A C 3
ATOM 1744 O O . GLY A 1 28 ? 4.882 5.142 -1.655 1.00 0.00 28 GLY A O 3
ATOM 1748 N N . TYR A 1 29 ? 3.036 4.464 -2.734 1.00 0.00 29 TYR A N 3
ATOM 1749 C CA . TYR A 1 29 ? 3.364 3.046 -2.655 1.00 0.00 29 TYR A CA 3
ATOM 1750 C C . TYR A 1 29 ? 3.539 2.479 -4.058 1.00 0.00 29 TYR A C 3
ATOM 1751 O O . TYR A 1 29 ? 2.747 2.773 -4.952 1.00 0.00 29 TYR A O 3
ATOM 1769 N N . ARG A 1 30 ? 4.574 1.671 -4.249 1.00 0.00 30 ARG A N 3
ATOM 1770 C CA . ARG A 1 30 ? 4.836 1.072 -5.554 1.00 0.00 30 ARG A CA 3
ATOM 1771 C C . ARG A 1 30 ? 4.036 -0.214 -5.710 1.00 0.00 30 ARG A C 3
ATOM 1772 O O . ARG A 1 30 ? 3.773 -0.670 -6.823 1.00 0.00 30 ARG A O 3
ATOM 1793 N N . GLY A 1 31 ? 3.676 -0.802 -4.578 1.00 0.00 31 GLY A N 3
ATOM 1794 C CA . GLY A 1 31 ? 2.928 -2.042 -4.574 1.00 0.00 31 GLY A CA 3
ATOM 1795 C C . GLY A 1 31 ? 1.569 -1.944 -5.238 1.00 0.00 31 GLY A C 3
ATOM 1796 O O . GLY A 1 31 ? 0.948 -0.880 -5.267 1.00 0.00 31 GLY A O 3
ATOM 1800 N N . GLY A 1 32 ? 1.123 -3.069 -5.765 1.00 0.00 32 GLY A N 3
ATOM 1801 C CA . GLY A 1 32 ? -0.159 -3.153 -6.430 1.00 0.00 32 GLY A CA 3
ATOM 1802 C C . GLY A 1 32 ? -0.474 -4.588 -6.797 1.00 0.00 32 GLY A C 3
ATOM 1803 O O . GLY A 1 32 ? -1.128 -4.858 -7.804 1.00 0.00 32 GLY A O 3
ATOM 1807 N N . TYR A 1 33 ? 0.012 -5.509 -5.974 1.00 0.00 33 TYR A N 3
ATOM 1808 C CA . TYR A 1 33 ? -0.188 -6.935 -6.192 1.00 0.00 33 TYR A CA 3
ATOM 1809 C C . TYR A 1 33 ? -1.620 -7.341 -5.874 1.00 0.00 33 TYR A C 3
ATOM 1810 O O . TYR A 1 33 ? -2.249 -6.775 -4.982 1.00 0.00 33 TYR A O 3
ATOM 1828 N N . CYS A 1 34 ? -2.130 -8.325 -6.592 1.00 0.00 34 CYS A N 3
ATOM 1829 C CA . CYS A 1 34 ? -3.481 -8.803 -6.357 1.00 0.00 34 CYS A CA 3
ATOM 1830 C C . CYS A 1 34 ? -3.532 -9.593 -5.057 1.00 0.00 34 CYS A C 3
ATOM 1831 O O . CYS A 1 34 ? -2.647 -10.409 -4.785 1.00 0.00 34 CYS A O 3
ATOM 1838 N N . LYS A 1 35 ? -4.562 -9.360 -4.262 1.00 0.00 35 LYS A N 3
ATOM 1839 C CA . LYS A 1 35 ? -4.726 -10.064 -3.003 1.00 0.00 35 LYS A CA 3
ATOM 1840 C C . LYS A 1 35 ? -6.206 -10.330 -2.813 1.00 0.00 35 LYS A C 3
ATOM 1841 O O . LYS A 1 35 ? -7.001 -9.389 -2.761 1.00 0.00 35 LYS A O 3
ATOM 1860 N N . ASN A 1 36 ? -6.565 -11.613 -2.768 1.00 0.00 36 ASN A N 3
ATOM 1861 C CA . ASN A 1 36 ? -7.959 -12.055 -2.644 1.00 0.00 36 ASN A CA 3
ATOM 1862 C C . ASN A 1 36 ? -8.685 -11.871 -3.977 1.00 0.00 36 ASN A C 3
ATOM 1863 O O . ASN A 1 36 ? -9.308 -12.803 -4.494 1.00 0.00 36 ASN A O 3
ATOM 1874 N N . LYS A 1 37 ? -8.575 -10.669 -4.534 1.00 0.00 37 LYS A N 3
ATOM 1875 C CA . LYS A 1 37 ? -9.189 -10.327 -5.811 1.00 0.00 37 LYS A CA 3
ATOM 1876 C C . LYS A 1 37 ? -8.710 -8.951 -6.264 1.00 0.00 37 LYS A C 3
ATOM 1877 O O . LYS A 1 37 ? -8.319 -8.755 -7.415 1.00 0.00 37 LYS A O 3
ATOM 1896 N N . ILE A 1 38 ? -8.759 -8.003 -5.342 1.00 0.00 38 ILE A N 3
ATOM 1897 C CA . ILE A 1 38 ? -8.354 -6.635 -5.613 1.00 0.00 38 ILE A CA 3
ATOM 1898 C C . ILE A 1 38 ? -6.873 -6.434 -5.307 1.00 0.00 38 ILE A C 3
ATOM 1899 O O . ILE A 1 38 ? -6.334 -7.024 -4.368 1.00 0.00 38 ILE A O 3
ATOM 1915 N N . CYS A 1 39 ? -6.227 -5.598 -6.101 1.00 0.00 39 CYS A N 3
ATOM 1916 C CA . CYS A 1 39 ? -4.818 -5.299 -5.920 1.00 0.00 39 CYS A CA 3
ATOM 1917 C C . CYS A 1 39 ? -4.608 -4.430 -4.679 1.00 0.00 39 CYS A C 3
ATOM 1918 O O . CYS A 1 39 ? -5.432 -3.570 -4.362 1.00 0.00 39 CYS A O 3
ATOM 1925 N N . HIS A 1 40 ? -3.512 -4.667 -3.977 1.00 0.00 40 HIS A N 3
ATOM 1926 C CA . HIS A 1 40 ? -3.190 -3.917 -2.773 1.00 0.00 40 HIS A CA 3
ATOM 1927 C C . HIS A 1 40 ? -1.799 -3.316 -2.881 1.00 0.00 40 HIS A C 3
ATOM 1928 O O . HIS A 1 40 ? -0.930 -3.863 -3.557 1.00 0.00 40 HIS A O 3
ATOM 1943 N N . CYS A 1 41 ? -1.626 -2.170 -2.243 1.00 0.00 41 CYS A N 3
ATOM 1944 C CA . CYS A 1 41 ? -0.377 -1.419 -2.265 1.00 0.00 41 CYS A CA 3
ATOM 1945 C C . CYS A 1 41 ? 0.784 -2.155 -1.587 1.00 0.00 41 CYS A C 3
ATOM 1946 O O . CYS A 1 41 ? 1.292 -3.148 -2.115 1.00 0.00 41 CYS A O 3
ATOM 1953 N N . ARG A 1 42 ? 1.220 -1.630 -0.433 1.00 0.00 42 ARG A N 3
ATOM 1954 C CA . ARG A 1 42 ? 2.343 -2.181 0.328 1.00 0.00 42 ARG A CA 3
ATOM 1955 C C . ARG A 1 42 ? 3.664 -1.836 -0.361 1.00 0.00 42 ARG A C 3
ATOM 1956 O O . ARG A 1 42 ? 3.737 -1.783 -1.590 1.00 0.00 42 ARG A O 3
ATOM 1977 N N . ASP A 1 43 ? 4.695 -1.581 0.441 1.00 0.00 43 ASP A N 3
ATOM 1978 C CA . ASP A 1 43 ? 6.024 -1.224 -0.064 1.00 0.00 43 ASP A CA 3
ATOM 1979 C C . ASP A 1 43 ? 5.996 0.143 -0.748 1.00 0.00 43 ASP A C 3
ATOM 1980 O O . ASP A 1 43 ? 5.817 0.254 -1.967 1.00 0.00 43 ASP A O 3
ATOM 1989 N N . LYS A 1 44 ? 6.172 1.179 0.055 1.00 0.00 44 LYS A N 3
ATOM 1990 C CA . LYS A 1 44 ? 6.175 2.550 -0.435 1.00 0.00 44 LYS A CA 3
ATOM 1991 C C . LYS A 1 44 ? 7.462 2.852 -1.200 1.00 0.00 44 LYS A C 3
ATOM 1992 O O . LYS A 1 44 ? 8.433 2.102 -1.109 1.00 0.00 44 LYS A O 3
ATOM 2011 N N . PHE A 1 45 ? 7.459 3.945 -1.958 1.00 0.00 45 PHE A N 3
ATOM 2012 C CA . PHE A 1 45 ? 8.628 4.341 -2.743 1.00 0.00 45 PHE A CA 3
ATOM 2013 C C . PHE A 1 45 ? 9.853 4.492 -1.851 1.00 0.00 45 PHE A C 3
ATOM 2014 O O . PHE A 1 45 ? 9.755 5.178 -0.815 1.00 0.00 45 PHE A O 3
ATOM 2032 N N . ALA A 1 1 ? 1.087 -13.133 -15.637 1.00 0.00 1 ALA A N 4
ATOM 2033 C CA . ALA A 1 1 ? 0.289 -12.509 -14.560 1.00 0.00 1 ALA A CA 4
ATOM 2034 C C . ALA A 1 1 ? 0.692 -11.053 -14.383 1.00 0.00 1 ALA A C 4
ATOM 2035 O O . ALA A 1 1 ? 1.878 -10.739 -14.274 1.00 0.00 1 ALA A O 4
ATOM 2044 N N . THR A 1 2 ? -0.297 -10.172 -14.351 1.00 0.00 2 THR A N 4
ATOM 2045 C CA . THR A 1 2 ? -0.073 -8.741 -14.182 1.00 0.00 2 THR A CA 4
ATOM 2046 C C . THR A 1 2 ? -1.367 -8.082 -13.712 1.00 0.00 2 THR A C 4
ATOM 2047 O O . THR A 1 2 ? -2.439 -8.355 -14.255 1.00 0.00 2 THR A O 4
ATOM 2058 N N . CYS A 1 3 ? -1.273 -7.242 -12.693 1.00 0.00 3 CYS A N 4
ATOM 2059 C CA . CYS A 1 3 ? -2.450 -6.581 -12.151 1.00 0.00 3 CYS A CA 4
ATOM 2060 C C . CYS A 1 3 ? -2.123 -5.182 -11.636 1.00 0.00 3 CYS A C 4
ATOM 2061 O O . CYS A 1 3 ? -2.679 -4.729 -10.633 1.00 0.00 3 CYS A O 4
ATOM 2068 N N . ASP A 1 4 ? -1.246 -4.487 -12.345 1.00 0.00 4 ASP A N 4
ATOM 2069 C CA . ASP A 1 4 ? -0.875 -3.128 -11.981 1.00 0.00 4 ASP A CA 4
ATOM 2070 C C . ASP A 1 4 ? -0.384 -2.380 -13.210 1.00 0.00 4 ASP A C 4
ATOM 2071 O O . ASP A 1 4 ? 0.393 -2.906 -14.008 1.00 0.00 4 ASP A O 4
ATOM 2080 N N . LEU A 1 5 ? -0.883 -1.166 -13.376 1.00 0.00 5 LEU A N 4
ATOM 2081 C CA . LEU A 1 5 ? -0.540 -0.336 -14.523 1.00 0.00 5 LEU A CA 4
ATOM 2082 C C . LEU A 1 5 ? 0.208 0.907 -14.069 1.00 0.00 5 LEU A C 4
ATOM 2083 O O . LEU A 1 5 ? 1.055 1.434 -14.792 1.00 0.00 5 LEU A O 4
ATOM 2099 N N . ALA A 1 6 ? -0.131 1.365 -12.864 1.00 0.00 6 ALA A N 4
ATOM 2100 C CA . ALA A 1 6 ? 0.471 2.552 -12.262 1.00 0.00 6 ALA A CA 4
ATOM 2101 C C . ALA A 1 6 ? 0.098 3.819 -13.027 1.00 0.00 6 ALA A C 4
ATOM 2102 O O . ALA A 1 6 ? 0.858 4.788 -13.062 1.00 0.00 6 ALA A O 4
ATOM 2109 N N . SER A 1 7 ? -1.087 3.815 -13.616 1.00 0.00 7 SER A N 4
ATOM 2110 C CA . SER A 1 7 ? -1.577 4.966 -14.349 1.00 0.00 7 SER A CA 4
ATOM 2111 C C . SER A 1 7 ? -2.556 5.736 -13.469 1.00 0.00 7 SER A C 4
ATOM 2112 O O . SER A 1 7 ? -3.589 5.204 -13.069 1.00 0.00 7 SER A O 4
ATOM 2120 N N . PHE A 1 8 ? -2.214 6.970 -13.135 1.00 0.00 8 PHE A N 4
ATOM 2121 C CA . PHE A 1 8 ? -3.058 7.776 -12.266 1.00 0.00 8 PHE A CA 4
ATOM 2122 C C . PHE A 1 8 ? -4.365 8.142 -12.946 1.00 0.00 8 PHE A C 4
ATOM 2123 O O . PHE A 1 8 ? -5.442 8.015 -12.363 1.00 0.00 8 PHE A O 4
ATOM 2140 N N . SER A 1 9 ? -4.259 8.595 -14.175 1.00 0.00 9 SER A N 4
ATOM 2141 C CA . SER A 1 9 ? -5.425 8.991 -14.947 1.00 0.00 9 SER A CA 4
ATOM 2142 C C . SER A 1 9 ? -6.197 7.782 -15.475 1.00 0.00 9 SER A C 4
ATOM 2143 O O . SER A 1 9 ? -7.399 7.661 -15.236 1.00 0.00 9 SER A O 4
ATOM 2151 N N . SER A 1 10 ? -5.505 6.895 -16.191 1.00 0.00 10 SER A N 4
ATOM 2152 C CA . SER A 1 10 ? -6.126 5.696 -16.760 1.00 0.00 10 SER A CA 4
ATOM 2153 C C . SER A 1 10 ? -7.318 6.070 -17.643 1.00 0.00 10 SER A C 4
ATOM 2154 O O . SER A 1 10 ? -8.406 5.499 -17.520 1.00 0.00 10 SER A O 4
ATOM 2162 N N . GLN A 1 11 ? -7.102 7.040 -18.527 1.00 0.00 11 GLN A N 4
ATOM 2163 C CA . GLN A 1 11 ? -8.141 7.527 -19.436 1.00 0.00 11 GLN A CA 4
ATOM 2164 C C . GLN A 1 11 ? -8.428 6.539 -20.571 1.00 0.00 11 GLN A C 4
ATOM 2165 O O . GLN A 1 11 ? -8.598 6.937 -21.721 1.00 0.00 11 GLN A O 4
ATOM 2179 N N . TRP A 1 12 ? -8.490 5.257 -20.244 1.00 0.00 12 TRP A N 4
ATOM 2180 C CA . TRP A 1 12 ? -8.763 4.229 -21.239 1.00 0.00 12 TRP A CA 4
ATOM 2181 C C . TRP A 1 12 ? -10.259 4.073 -21.437 1.00 0.00 12 TRP A C 4
ATOM 2182 O O . TRP A 1 12 ? -10.735 3.744 -22.525 1.00 0.00 12 TRP A O 4
ATOM 2203 N N . VAL A 1 13 ? -10.975 4.330 -20.365 1.00 0.00 13 VAL A N 4
ATOM 2204 C CA . VAL A 1 13 ? -12.430 4.253 -20.339 1.00 0.00 13 VAL A CA 4
ATOM 2205 C C . VAL A 1 13 ? -12.951 4.705 -18.974 1.00 0.00 13 VAL A C 4
ATOM 2206 O O . VAL A 1 13 ? -12.495 4.220 -17.937 1.00 0.00 13 VAL A O 4
ATOM 2219 N N . THR A 1 14 ? -13.892 5.649 -18.995 1.00 0.00 14 THR A N 4
ATOM 2220 C CA . THR A 1 14 ? -14.492 6.214 -17.784 1.00 0.00 14 THR A CA 4
ATOM 2221 C C . THR A 1 14 ? -13.526 7.180 -17.080 1.00 0.00 14 THR A C 4
ATOM 2222 O O . THR A 1 14 ? -12.344 6.884 -16.884 1.00 0.00 14 THR A O 4
ATOM 2233 N N . PRO A 1 15 ? -14.023 8.373 -16.716 1.00 0.00 15 PRO A N 4
ATOM 2234 C CA . PRO A 1 15 ? -13.233 9.410 -16.057 1.00 0.00 15 PRO A CA 4
ATOM 2235 C C . PRO A 1 15 ? -13.170 9.228 -14.542 1.00 0.00 15 PRO A C 4
ATOM 2236 O O . PRO A 1 15 ? -13.282 10.196 -13.784 1.00 0.00 15 PRO A O 4
ATOM 2247 N N . ASN A 1 16 ? -12.985 7.989 -14.105 1.00 0.00 16 ASN A N 4
ATOM 2248 C CA . ASN A 1 16 ? -12.902 7.674 -12.683 1.00 0.00 16 ASN A CA 4
ATOM 2249 C C . ASN A 1 16 ? -12.505 6.214 -12.496 1.00 0.00 16 ASN A C 4
ATOM 2250 O O . ASN A 1 16 ? -13.182 5.445 -11.808 1.00 0.00 16 ASN A O 4
ATOM 2261 N N . ASP A 1 17 ? -11.400 5.836 -13.113 1.00 0.00 17 ASP A N 4
ATOM 2262 C CA . ASP A 1 17 ? -10.896 4.473 -13.011 1.00 0.00 17 ASP A CA 4
ATOM 2263 C C . ASP A 1 17 ? -9.777 4.441 -11.967 1.00 0.00 17 ASP A C 4
ATOM 2264 O O . ASP A 1 17 ? -9.908 5.066 -10.910 1.00 0.00 17 ASP A O 4
ATOM 2273 N N . SER A 1 18 ? -8.682 3.745 -12.267 1.00 0.00 18 SER A N 4
ATOM 2274 C CA . SER A 1 18 ? -7.543 3.657 -11.359 1.00 0.00 18 SER A CA 4
ATOM 2275 C C . SER A 1 18 ? -7.978 3.206 -9.964 1.00 0.00 18 SER A C 4
ATOM 2276 O O . SER A 1 18 ? -7.645 3.842 -8.964 1.00 0.00 18 SER A O 4
ATOM 2284 N N . LEU A 1 19 ? -8.731 2.111 -9.904 1.00 0.00 19 LEU A N 4
ATOM 2285 C CA . LEU A 1 19 ? -9.220 1.588 -8.628 1.00 0.00 19 LEU A CA 4
ATOM 2286 C C . LEU A 1 19 ? -8.067 1.245 -7.680 1.00 0.00 19 LEU A C 4
ATOM 2287 O O . LEU A 1 19 ? -8.214 1.323 -6.461 1.00 0.00 19 LEU A O 4
ATOM 2303 N N . CYS A 1 20 ? -6.919 0.892 -8.237 1.00 0.00 20 CYS A N 4
ATOM 2304 C CA . CYS A 1 20 ? -5.755 0.572 -7.426 1.00 0.00 20 CYS A CA 4
ATOM 2305 C C . CYS A 1 20 ? -4.684 1.642 -7.587 1.00 0.00 20 CYS A C 4
ATOM 2306 O O . CYS A 1 20 ? -4.088 2.091 -6.609 1.00 0.00 20 CYS A O 4
ATOM 2313 N N . ALA A 1 21 ? -4.440 2.038 -8.830 1.00 0.00 21 ALA A N 4
ATOM 2314 C CA . ALA A 1 21 ? -3.427 3.038 -9.141 1.00 0.00 21 ALA A CA 4
ATOM 2315 C C . ALA A 1 21 ? -3.648 4.353 -8.394 1.00 0.00 21 ALA A C 4
ATOM 2316 O O . ALA A 1 21 ? -2.727 4.868 -7.771 1.00 0.00 21 ALA A O 4
ATOM 2323 N N . ALA A 1 22 ? -4.859 4.896 -8.456 1.00 0.00 22 ALA A N 4
ATOM 2324 C CA . ALA A 1 22 ? -5.160 6.159 -7.782 1.00 0.00 22 ALA A CA 4
ATOM 2325 C C . ALA A 1 22 ? -4.912 6.068 -6.281 1.00 0.00 22 ALA A C 4
ATOM 2326 O O . ALA A 1 22 ? -4.435 7.018 -5.664 1.00 0.00 22 ALA A O 4
ATOM 2333 N N . HIS A 1 23 ? -5.244 4.924 -5.699 1.00 0.00 23 HIS A N 4
ATOM 2334 C CA . HIS A 1 23 ? -5.064 4.707 -4.268 1.00 0.00 23 HIS A CA 4
ATOM 2335 C C . HIS A 1 23 ? -3.587 4.593 -3.898 1.00 0.00 23 HIS A C 4
ATOM 2336 O O . HIS A 1 23 ? -3.138 5.164 -2.908 1.00 0.00 23 HIS A O 4
ATOM 2351 N N . CYS A 1 24 ? -2.847 3.829 -4.681 1.00 0.00 24 CYS A N 4
ATOM 2352 C CA . CYS A 1 24 ? -1.432 3.607 -4.421 1.00 0.00 24 CYS A CA 4
ATOM 2353 C C . CYS A 1 24 ? -0.570 4.823 -4.760 1.00 0.00 24 CYS A C 4
ATOM 2354 O O . CYS A 1 24 ? 0.273 5.233 -3.960 1.00 0.00 24 CYS A O 4
ATOM 2361 N N . LEU A 1 25 ? -0.763 5.379 -5.949 1.00 0.00 25 LEU A N 4
ATOM 2362 C CA . LEU A 1 25 ? 0.022 6.524 -6.408 1.00 0.00 25 LEU A CA 4
ATOM 2363 C C . LEU A 1 25 ? -0.146 7.752 -5.517 1.00 0.00 25 LEU A C 4
ATOM 2364 O O . LEU A 1 25 ? 0.803 8.516 -5.331 1.00 0.00 25 LEU A O 4
ATOM 2380 N N . VAL A 1 26 ? -1.343 7.960 -4.977 1.00 0.00 26 VAL A N 4
ATOM 2381 C CA . VAL A 1 26 ? -1.582 9.120 -4.123 1.00 0.00 26 VAL A CA 4
ATOM 2382 C C . VAL A 1 26 ? -0.777 9.021 -2.824 1.00 0.00 26 VAL A C 4
ATOM 2383 O O . VAL A 1 26 ? -0.316 10.030 -2.291 1.00 0.00 26 VAL A O 4
ATOM 2396 N N . LYS A 1 27 ? -0.601 7.804 -2.321 1.00 0.00 27 LYS A N 4
ATOM 2397 C CA . LYS A 1 27 ? 0.151 7.595 -1.092 1.00 0.00 27 LYS A CA 4
ATOM 2398 C C . LYS A 1 27 ? 1.648 7.523 -1.380 1.00 0.00 27 LYS A C 4
ATOM 2399 O O . LYS A 1 27 ? 2.433 8.304 -0.840 1.00 0.00 27 LYS A O 4
ATOM 2418 N N . GLY A 1 28 ? 2.034 6.586 -2.237 1.00 0.00 28 GLY A N 4
ATOM 2419 C CA . GLY A 1 28 ? 3.433 6.426 -2.587 1.00 0.00 28 GLY A CA 4
ATOM 2420 C C . GLY A 1 28 ? 3.765 4.993 -2.950 1.00 0.00 28 GLY A C 4
ATOM 2421 O O . GLY A 1 28 ? 4.815 4.470 -2.570 1.00 0.00 28 GLY A O 4
ATOM 2425 N N . TYR A 1 29 ? 2.863 4.357 -3.684 1.00 0.00 29 TYR A N 4
ATOM 2426 C CA . TYR A 1 29 ? 3.044 2.975 -4.104 1.00 0.00 29 TYR A CA 4
ATOM 2427 C C . TYR A 1 29 ? 2.890 2.863 -5.613 1.00 0.00 29 TYR A C 4
ATOM 2428 O O . TYR A 1 29 ? 2.065 3.555 -6.209 1.00 0.00 29 TYR A O 4
ATOM 2446 N N . ARG A 1 30 ? 3.679 1.995 -6.225 1.00 0.00 30 ARG A N 4
ATOM 2447 C CA . ARG A 1 30 ? 3.629 1.797 -7.660 1.00 0.00 30 ARG A CA 4
ATOM 2448 C C . ARG A 1 30 ? 2.734 0.606 -8.009 1.00 0.00 30 ARG A C 4
ATOM 2449 O O . ARG A 1 30 ? 1.931 0.671 -8.944 1.00 0.00 30 ARG A O 4
ATOM 2470 N N . GLY A 1 31 ? 2.871 -0.476 -7.255 1.00 0.00 31 GLY A N 4
ATOM 2471 C CA . GLY A 1 31 ? 2.072 -1.657 -7.500 1.00 0.00 31 GLY A CA 4
ATOM 2472 C C . GLY A 1 31 ? 2.460 -2.799 -6.591 1.00 0.00 31 GLY A C 4
ATOM 2473 O O . GLY A 1 31 ? 3.523 -3.403 -6.756 1.00 0.00 31 GLY A O 4
ATOM 2477 N N . GLY A 1 32 ? 1.604 -3.087 -5.625 1.00 0.00 32 GLY A N 4
ATOM 2478 C CA . GLY A 1 32 ? 1.867 -4.152 -4.680 1.00 0.00 32 GLY A CA 4
ATOM 2479 C C . GLY A 1 32 ? 1.534 -5.525 -5.222 1.00 0.00 32 GLY A C 4
ATOM 2480 O 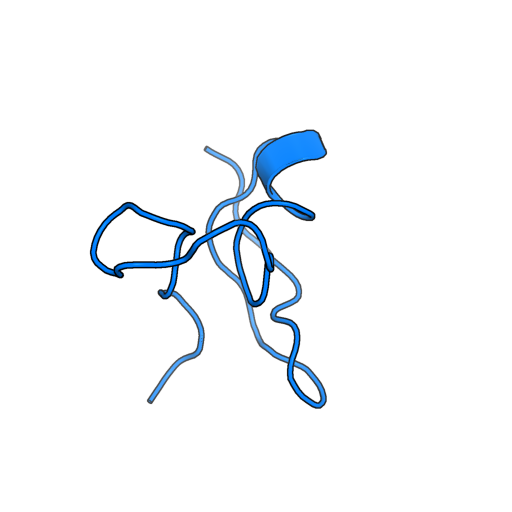O . GLY A 1 32 ? 2.211 -6.032 -6.120 1.00 0.00 32 GLY A O 4
ATOM 2484 N N . TYR A 1 33 ? 0.503 -6.134 -4.661 1.00 0.00 33 TYR A N 4
ATOM 2485 C CA . TYR A 1 33 ? 0.081 -7.465 -5.063 1.00 0.00 33 TYR A CA 4
ATOM 2486 C C . TYR A 1 33 ? -1.439 -7.571 -5.062 1.00 0.00 33 TYR A C 4
ATOM 2487 O O . TYR A 1 33 ? -2.105 -7.083 -4.150 1.00 0.00 33 TYR A O 4
ATOM 2505 N N . CYS A 1 34 ? -1.992 -8.202 -6.079 1.00 0.00 34 CYS A N 4
ATOM 2506 C CA . CYS A 1 34 ? -3.431 -8.363 -6.163 1.00 0.00 34 CYS A CA 4
ATOM 2507 C C . CYS A 1 34 ? -3.872 -9.631 -5.438 1.00 0.00 34 CYS A C 4
ATOM 2508 O O . CYS A 1 34 ? -3.479 -10.740 -5.801 1.00 0.00 34 CYS A O 4
ATOM 2515 N N . LYS A 1 35 ? -4.704 -9.457 -4.420 1.00 0.00 35 LYS A N 4
ATOM 2516 C CA . LYS A 1 35 ? -5.220 -10.575 -3.652 1.00 0.00 35 LYS A CA 4
ATOM 2517 C C . LYS A 1 35 ? -6.473 -11.090 -4.334 1.00 0.00 35 LYS A C 4
ATOM 2518 O O . LYS A 1 35 ? -7.557 -10.535 -4.145 1.00 0.00 35 LYS A O 4
ATOM 2537 N N . ASN A 1 36 ? -6.294 -12.112 -5.171 1.00 0.00 36 ASN A N 4
ATOM 2538 C CA . ASN A 1 36 ? -7.378 -12.707 -5.961 1.00 0.00 36 ASN A CA 4
ATOM 2539 C C . ASN A 1 36 ? -7.738 -11.776 -7.121 1.00 0.00 36 ASN A C 4
ATOM 2540 O O . ASN A 1 36 ? -7.916 -12.222 -8.258 1.00 0.00 36 ASN A O 4
ATOM 2551 N N . LYS A 1 37 ? -7.812 -10.482 -6.831 1.00 0.00 37 LYS A N 4
ATOM 2552 C CA . LYS A 1 37 ? -8.116 -9.470 -7.830 1.00 0.00 37 LYS A CA 4
ATOM 2553 C C . LYS A 1 37 ? -7.771 -8.074 -7.306 1.00 0.00 37 LYS A C 4
ATOM 2554 O O . LYS A 1 37 ? -7.167 -7.273 -8.015 1.00 0.00 37 LYS A O 4
ATOM 2573 N N . ILE A 1 38 ? -8.160 -7.788 -6.066 1.00 0.00 38 ILE A N 4
ATOM 2574 C CA . ILE A 1 38 ? -7.894 -6.483 -5.466 1.00 0.00 38 ILE A CA 4
ATOM 2575 C C . ILE A 1 38 ? -6.395 -6.276 -5.244 1.00 0.00 38 ILE A C 4
ATOM 2576 O O . ILE A 1 38 ? -5.752 -7.001 -4.481 1.00 0.00 38 ILE A O 4
ATOM 2592 N N . CYS A 1 39 ? -5.841 -5.295 -5.930 1.00 0.00 39 CYS A N 4
ATOM 2593 C CA . CYS A 1 39 ? -4.422 -4.998 -5.830 1.00 0.00 39 CYS A CA 4
ATOM 2594 C C . CYS A 1 39 ? -4.101 -4.194 -4.573 1.00 0.00 39 CYS A C 4
ATOM 2595 O O . CYS A 1 39 ? -4.428 -3.013 -4.474 1.00 0.00 39 CYS A O 4
ATOM 2602 N N . HIS A 1 40 ? -3.427 -4.837 -3.632 1.00 0.00 40 HIS A N 4
ATOM 2603 C CA . HIS A 1 40 ? -3.015 -4.190 -2.396 1.00 0.00 40 HIS A CA 4
ATOM 2604 C C . HIS A 1 40 ? -1.545 -3.826 -2.505 1.00 0.00 40 HIS A C 4
ATOM 2605 O O . HIS A 1 40 ? -0.690 -4.701 -2.636 1.00 0.00 40 HIS A O 4
ATOM 2620 N N . CYS A 1 41 ? -1.255 -2.542 -2.494 1.00 0.00 41 CYS A N 4
ATOM 2621 C CA . CYS A 1 41 ? 0.113 -2.074 -2.631 1.00 0.00 41 CYS A CA 4
ATOM 2622 C C . CYS A 1 41 ? 0.881 -2.133 -1.317 1.00 0.00 41 CYS A C 4
ATOM 2623 O O . CYS A 1 41 ? 0.337 -1.864 -0.244 1.00 0.00 41 CYS A O 4
ATOM 2630 N N . ARG A 1 42 ? 2.153 -2.494 -1.422 1.00 0.00 42 ARG A N 4
ATOM 2631 C CA . ARG A 1 42 ? 3.033 -2.609 -0.265 1.00 0.00 42 ARG A CA 4
ATOM 2632 C C . ARG A 1 42 ? 4.469 -2.380 -0.723 1.00 0.00 42 ARG A C 4
ATOM 2633 O O . ARG A 1 42 ? 5.431 -2.911 -0.168 1.00 0.00 42 ARG A O 4
ATOM 2654 N N . ASP A 1 43 ? 4.583 -1.576 -1.760 1.00 0.00 43 ASP A N 4
ATOM 2655 C CA . ASP A 1 43 ? 5.855 -1.232 -2.359 1.00 0.00 43 ASP A CA 4
ATOM 2656 C C . ASP A 1 43 ? 6.142 0.250 -2.180 1.00 0.00 43 ASP A C 4
ATOM 2657 O O . ASP A 1 43 ? 5.797 0.836 -1.154 1.00 0.00 43 ASP A O 4
ATOM 2666 N N . LYS A 1 44 ? 6.772 0.842 -3.176 1.00 0.00 44 LYS A N 4
ATOM 2667 C CA . LYS A 1 44 ? 7.115 2.257 -3.152 1.00 0.00 44 LYS A CA 4
ATOM 2668 C C . LYS A 1 44 ? 7.739 2.667 -4.482 1.00 0.00 44 LYS A C 4
ATOM 2669 O O . LYS A 1 44 ? 8.319 1.832 -5.180 1.00 0.00 44 LYS A O 4
ATOM 2688 N N . PHE A 1 45 ? 7.632 3.947 -4.823 1.00 0.00 45 PHE A N 4
ATOM 2689 C CA . PHE A 1 45 ? 8.212 4.454 -6.059 1.00 0.00 45 PHE A CA 4
ATOM 2690 C C . PHE A 1 45 ? 9.730 4.352 -5.996 1.00 0.00 45 PHE A C 4
ATOM 2691 O O . PHE A 1 45 ? 10.340 3.896 -6.980 1.00 0.00 45 PHE A O 4
ATOM 2709 N N . ALA A 1 1 ? -3.942 -15.374 -16.884 1.00 0.00 1 ALA A N 5
ATOM 2710 C CA . ALA A 1 1 ? -4.488 -14.000 -16.849 1.00 0.00 1 ALA A CA 5
ATOM 2711 C C . ALA A 1 1 ? -4.766 -13.572 -15.410 1.00 0.00 1 ALA A C 5
ATOM 2712 O O . ALA A 1 1 ? -5.847 -13.071 -15.092 1.00 0.00 1 ALA A O 5
ATOM 2721 N N . THR A 1 2 ? -3.787 -13.779 -14.541 1.00 0.00 2 THR A N 5
ATOM 2722 C CA . THR A 1 2 ? -3.915 -13.422 -13.138 1.00 0.00 2 THR A CA 5
ATOM 2723 C C . THR A 1 2 ? -3.847 -11.907 -12.953 1.00 0.00 2 THR A C 5
ATOM 2724 O O . THR A 1 2 ? -2.994 -11.240 -13.545 1.00 0.00 2 THR A O 5
ATOM 2735 N N . CYS A 1 3 ? -4.759 -11.377 -12.138 1.00 0.00 3 CYS A N 5
ATOM 2736 C CA . CYS A 1 3 ? -4.839 -9.950 -11.860 1.00 0.00 3 CYS A CA 5
ATOM 2737 C C . CYS A 1 3 ? -5.194 -9.189 -13.133 1.00 0.00 3 CYS A C 5
ATOM 2738 O O . CYS A 1 3 ? -5.735 -9.769 -14.076 1.00 0.00 3 CYS A O 5
ATOM 2745 N N . ASP A 1 4 ? -4.909 -7.903 -13.166 1.00 0.00 4 ASP A N 5
ATOM 2746 C CA . ASP A 1 4 ? -5.221 -7.092 -14.335 1.00 0.00 4 ASP A CA 5
ATOM 2747 C C . ASP A 1 4 ? -4.039 -6.204 -14.698 1.00 0.00 4 ASP A C 5
ATOM 2748 O O . ASP A 1 4 ? -3.511 -5.483 -13.850 1.00 0.00 4 ASP A O 5
ATOM 2757 N N . LEU A 1 5 ? -3.634 -6.257 -15.958 1.00 0.00 5 LEU A N 5
ATOM 2758 C CA . LEU A 1 5 ? -2.520 -5.452 -16.440 1.00 0.00 5 LEU A CA 5
ATOM 2759 C C . LEU A 1 5 ? -2.914 -3.985 -16.495 1.00 0.00 5 LEU A C 5
ATOM 2760 O O . LEU A 1 5 ? -4.035 -3.652 -16.885 1.00 0.00 5 LEU A O 5
ATOM 2776 N N . ALA A 1 6 ? -1.988 -3.123 -16.094 1.00 0.00 6 ALA A N 5
ATOM 2777 C CA . ALA A 1 6 ? -2.213 -1.683 -16.083 1.00 0.00 6 ALA A CA 5
ATOM 2778 C C . ALA A 1 6 ? -3.401 -1.322 -15.196 1.00 0.00 6 ALA A C 5
ATOM 2779 O O . ALA A 1 6 ? -4.337 -0.652 -15.634 1.00 0.00 6 ALA A O 5
ATOM 2786 N N . SER A 1 7 ? -3.352 -1.770 -13.946 1.00 0.00 7 SER A N 5
ATOM 2787 C CA . SER A 1 7 ? -4.415 -1.494 -12.988 1.00 0.00 7 SER A CA 5
ATOM 2788 C C . SER A 1 7 ? -4.542 0.008 -12.753 1.00 0.00 7 SER A C 5
ATOM 2789 O O . SER A 1 7 ? -5.641 0.536 -12.577 1.00 0.00 7 SER A O 5
ATOM 2797 N N . PHE A 1 8 ? -3.407 0.685 -12.781 1.00 0.00 8 PHE A N 5
ATOM 2798 C CA . PHE A 1 8 ? -3.365 2.128 -12.601 1.00 0.00 8 PHE A CA 5
ATOM 2799 C C . PHE A 1 8 ? -4.017 2.831 -13.787 1.00 0.00 8 PHE A C 5
ATOM 2800 O O . PHE A 1 8 ? -3.778 2.478 -14.943 1.00 0.00 8 PHE A O 5
ATOM 2817 N N . SER A 1 9 ? -4.832 3.829 -13.496 1.00 0.00 9 SER A N 5
ATOM 2818 C CA . SER A 1 9 ? -5.506 4.589 -14.528 1.00 0.00 9 SER A CA 5
ATOM 2819 C C . SER A 1 9 ? -5.591 6.055 -14.117 1.00 0.00 9 SER A C 5
ATOM 2820 O O . SER A 1 9 ? -6.185 6.388 -13.092 1.00 0.00 9 SER A O 5
ATOM 2828 N N . SER A 1 10 ? -4.978 6.916 -14.912 1.00 0.00 10 SER A N 5
ATOM 2829 C CA . SER A 1 10 ? -4.967 8.343 -14.637 1.00 0.00 10 SER A CA 5
ATOM 2830 C C . SER A 1 10 ? -6.050 9.047 -15.445 1.00 0.00 10 SER A C 5
ATOM 2831 O O . SER A 1 10 ? -6.083 8.935 -16.675 1.00 0.00 10 SER A O 5
ATOM 2839 N N . GLN A 1 11 ? -6.939 9.759 -14.758 1.00 0.00 11 GLN A N 5
ATOM 2840 C CA . GLN A 1 11 ? -8.024 10.470 -15.423 1.00 0.00 11 GLN A CA 5
ATOM 2841 C C . GLN A 1 11 ? -8.783 11.367 -14.444 1.00 0.00 11 GLN A C 5
ATOM 2842 O O . GLN A 1 11 ? -10.015 11.448 -14.489 1.00 0.00 11 GLN A O 5
ATOM 2856 N N . TRP A 1 12 ? -8.041 12.042 -13.568 1.00 0.00 12 TRP A N 5
ATOM 2857 C CA . TRP A 1 12 ? -8.630 12.938 -12.574 1.00 0.00 12 TRP A CA 5
ATOM 2858 C C . TRP A 1 12 ? -9.512 12.160 -11.603 1.00 0.00 12 TRP A C 5
ATOM 2859 O O . TRP A 1 12 ? -10.673 12.514 -11.379 1.00 0.00 12 TRP A O 5
ATOM 2880 N N . VAL A 1 13 ? -8.934 11.103 -11.036 1.00 0.00 13 VAL A N 5
ATOM 2881 C CA . VAL A 1 13 ? -9.608 10.227 -10.079 1.00 0.00 13 VAL A CA 5
ATOM 2882 C C . VAL A 1 13 ? -10.605 9.303 -10.772 1.00 0.00 13 VAL A C 5
ATOM 2883 O O . VAL A 1 13 ? -11.461 9.741 -11.542 1.00 0.00 13 VAL A O 5
ATOM 2896 N N . THR A 1 14 ? -10.477 8.017 -10.486 1.00 0.00 14 THR A N 5
ATOM 2897 C CA . THR A 1 14 ? -11.340 6.997 -11.054 1.00 0.00 14 THR A CA 5
ATOM 2898 C C . THR A 1 14 ? -12.793 7.170 -10.611 1.00 0.00 14 THR A C 5
ATOM 2899 O O . THR A 1 14 ? -13.063 7.545 -9.468 1.00 0.00 14 THR A O 5
ATOM 2910 N N . PRO A 1 15 ? -13.748 6.915 -11.517 1.00 0.00 15 PRO A N 5
ATOM 2911 C CA . PRO A 1 15 ? -15.176 7.052 -11.225 1.00 0.00 15 PRO A CA 5
ATOM 2912 C C . PRO A 1 15 ? -15.693 5.946 -10.308 1.00 0.00 15 PRO A C 5
ATOM 2913 O O . PRO A 1 15 ? -16.248 6.218 -9.244 1.00 0.00 15 PRO A O 5
ATOM 2924 N N . ASN A 1 16 ? -15.518 4.700 -10.735 1.00 0.00 16 ASN A N 5
ATOM 2925 C CA . ASN A 1 16 ? -15.982 3.552 -9.964 1.00 0.00 16 ASN A CA 5
ATOM 2926 C C . ASN A 1 16 ? -15.168 3.389 -8.684 1.00 0.00 16 ASN A C 5
ATOM 2927 O O . ASN A 1 16 ? -15.703 3.521 -7.581 1.00 0.00 16 ASN A O 5
ATOM 2938 N N . ASP A 1 17 ? -13.877 3.115 -8.840 1.00 0.00 17 ASP A N 5
ATOM 2939 C CA . ASP A 1 17 ? -12.973 2.939 -7.704 1.00 0.00 17 ASP A CA 5
ATOM 2940 C C . ASP A 1 17 ? -11.548 2.761 -8.211 1.00 0.00 17 ASP A C 5
ATOM 2941 O O . ASP A 1 17 ? -11.324 2.087 -9.215 1.00 0.00 17 ASP A O 5
ATOM 2950 N N . SER A 1 18 ? -10.595 3.383 -7.536 1.00 0.00 18 SER A N 5
ATOM 2951 C CA . SER A 1 18 ? -9.198 3.301 -7.941 1.00 0.00 18 SER A CA 5
ATOM 2952 C C . SER A 1 18 ? -8.634 1.899 -7.722 1.00 0.00 18 SER A C 5
ATOM 2953 O O . SER A 1 18 ? -7.756 1.472 -8.465 1.00 0.00 18 SER A O 5
ATOM 2961 N N . LEU A 1 19 ? -9.157 1.223 -6.683 1.00 0.00 19 LEU A N 5
ATOM 2962 C CA . LEU A 1 19 ? -8.786 -0.144 -6.247 1.00 0.00 19 LEU A CA 5
ATOM 2963 C C . LEU A 1 19 ? -7.311 -0.286 -5.856 1.00 0.00 19 LEU A C 5
ATOM 2964 O O . LEU A 1 19 ? -6.990 -0.936 -4.860 1.00 0.00 19 LEU A O 5
ATOM 2980 N N . CYS A 1 20 ? -6.438 0.348 -6.608 1.00 0.00 20 CYS A N 5
ATOM 2981 C CA . CYS A 1 20 ? -5.000 0.328 -6.342 1.00 0.00 20 CYS A CA 5
ATOM 2982 C C . CYS A 1 20 ? -4.263 1.199 -7.350 1.00 0.00 20 CYS A C 5
ATOM 2983 O O . CYS A 1 20 ? -3.265 0.790 -7.943 1.00 0.00 20 CYS A O 5
ATOM 2990 N N . ALA A 1 21 ? -4.758 2.411 -7.539 1.00 0.00 21 ALA A N 5
ATOM 2991 C CA . ALA A 1 21 ? -4.148 3.334 -8.476 1.00 0.00 21 ALA A CA 5
ATOM 2992 C C . ALA A 1 21 ? -4.011 4.721 -7.867 1.00 0.00 21 ALA A C 5
ATOM 2993 O O . ALA A 1 21 ? -2.906 5.167 -7.563 1.00 0.00 21 ALA A O 5
ATOM 3000 N N . ALA A 1 22 ? -5.139 5.398 -7.692 1.00 0.00 22 ALA A N 5
ATOM 3001 C CA . ALA A 1 22 ? -5.144 6.740 -7.127 1.00 0.00 22 ALA A CA 5
ATOM 3002 C C . ALA A 1 22 ? -4.589 6.759 -5.708 1.00 0.00 22 ALA A C 5
ATOM 3003 O O . ALA A 1 22 ? -3.684 7.526 -5.403 1.00 0.00 22 ALA A O 5
ATOM 3010 N N . HIS A 1 23 ? -5.128 5.907 -4.845 1.00 0.00 23 HIS A N 5
ATOM 3011 C CA . HIS A 1 23 ? -4.681 5.840 -3.460 1.00 0.00 23 HIS A CA 5
ATOM 3012 C C . HIS A 1 23 ? -3.217 5.429 -3.358 1.00 0.00 23 HIS A C 5
ATOM 3013 O O . HIS A 1 23 ? -2.478 5.949 -2.526 1.00 0.00 23 HIS A O 5
ATOM 3028 N N . CYS A 1 24 ? -2.804 4.485 -4.189 1.00 0.00 24 CYS A N 5
ATOM 3029 C CA . CYS A 1 24 ? -1.428 4.004 -4.159 1.00 0.00 24 CYS A CA 5
ATOM 3030 C C . CYS A 1 24 ? -0.422 5.068 -4.613 1.00 0.00 24 CYS A C 5
ATOM 3031 O O . CYS A 1 24 ? 0.495 5.421 -3.868 1.00 0.00 24 CYS A O 5
ATOM 3038 N N . LEU A 1 25 ? -0.564 5.539 -5.848 1.00 0.00 25 LEU A N 5
ATOM 3039 C CA . LEU A 1 25 ? 0.376 6.507 -6.415 1.00 0.00 25 LEU A CA 5
ATOM 3040 C C . LEU A 1 25 ? 0.363 7.874 -5.729 1.00 0.00 25 LEU A C 5
ATOM 3041 O O . LEU A 1 25 ? 1.424 8.478 -5.573 1.00 0.00 25 LEU A O 5
ATOM 3057 N N . VAL A 1 26 ? -0.804 8.370 -5.326 1.00 0.00 26 VAL A N 5
ATOM 3058 C CA . VAL A 1 26 ? -0.866 9.677 -4.667 1.00 0.00 26 VAL A CA 5
ATOM 3059 C C . VAL A 1 26 ? -0.013 9.681 -3.398 1.00 0.00 26 VAL A C 5
ATOM 3060 O O . VAL A 1 26 ? 0.699 10.650 -3.119 1.00 0.00 26 VAL A O 5
ATOM 3073 N N . LYS A 1 27 ? -0.065 8.590 -2.646 1.00 0.00 27 LYS A N 5
ATOM 3074 C CA . LYS A 1 27 ? 0.724 8.477 -1.429 1.00 0.00 27 LYS A CA 5
ATOM 3075 C C . LYS A 1 27 ? 2.194 8.260 -1.774 1.00 0.00 27 LYS A C 5
ATOM 3076 O O . LYS A 1 27 ? 3.069 8.969 -1.274 1.00 0.00 27 LYS A O 5
ATOM 3095 N N . GLY A 1 28 ? 2.461 7.295 -2.648 1.00 0.00 28 GLY A N 5
ATOM 3096 C CA . GLY A 1 28 ? 3.828 7.030 -3.056 1.00 0.00 28 GLY A CA 5
ATOM 3097 C C . GLY A 1 28 ? 4.107 5.559 -3.296 1.00 0.00 28 GLY A C 5
ATOM 3098 O O . GLY A 1 28 ? 5.165 5.058 -2.925 1.00 0.00 28 GLY A O 5
ATOM 3102 N N . TYR A 1 29 ? 3.163 4.864 -3.915 1.00 0.00 29 TYR A N 5
ATOM 3103 C CA . TYR A 1 29 ? 3.321 3.444 -4.200 1.00 0.00 29 TYR A CA 5
ATOM 3104 C C . TYR A 1 29 ? 2.840 3.138 -5.612 1.00 0.00 29 TYR A C 5
ATOM 3105 O O . TYR A 1 29 ? 1.736 3.522 -5.982 1.00 0.00 29 TYR A O 5
ATOM 3123 N N . ARG A 1 30 ? 3.638 2.418 -6.391 1.00 0.00 30 ARG A N 5
ATOM 3124 C CA . ARG A 1 30 ? 3.233 2.047 -7.749 1.00 0.00 30 ARG A CA 5
ATOM 3125 C C . ARG A 1 30 ? 2.327 0.817 -7.694 1.00 0.00 30 ARG A C 5
ATOM 3126 O O . ARG A 1 30 ? 2.536 -0.174 -8.392 1.00 0.00 30 ARG A O 5
ATOM 3147 N N . GLY A 1 31 ? 1.331 0.890 -6.826 1.00 0.00 31 GLY A N 5
ATOM 3148 C CA . GLY A 1 31 ? 0.422 -0.213 -6.639 1.00 0.00 31 GLY A CA 5
ATOM 3149 C C . GLY A 1 31 ? 0.984 -1.182 -5.627 1.00 0.00 31 GLY A C 5
ATOM 3150 O O . GLY A 1 31 ? 1.513 -0.763 -4.593 1.00 0.00 31 GLY A O 5
ATOM 3154 N N . GLY A 1 32 ? 0.900 -2.463 -5.917 1.00 0.00 32 GLY A N 5
ATOM 3155 C CA . GLY A 1 32 ? 1.432 -3.454 -5.014 1.00 0.00 32 GLY A CA 5
ATOM 3156 C C . GLY A 1 32 ? 1.082 -4.858 -5.438 1.00 0.00 32 GLY A C 5
ATOM 3157 O O . GLY A 1 32 ? 0.893 -5.127 -6.626 1.00 0.00 32 GLY A O 5
ATOM 3161 N N . TYR A 1 33 ? 0.988 -5.749 -4.467 1.00 0.00 33 TYR A N 5
ATOM 3162 C CA . TYR A 1 33 ? 0.657 -7.137 -4.730 1.00 0.00 33 TYR A CA 5
ATOM 3163 C C . TYR A 1 33 ? -0.835 -7.300 -4.984 1.00 0.00 33 TYR A C 5
ATOM 3164 O O . TYR A 1 33 ? -1.665 -6.614 -4.377 1.00 0.00 33 TYR A O 5
ATOM 3182 N N . CYS A 1 34 ? -1.172 -8.209 -5.877 1.00 0.00 34 CYS A N 5
ATOM 3183 C CA . CYS A 1 34 ? -2.551 -8.478 -6.202 1.00 0.00 34 CYS A CA 5
ATOM 3184 C C . CYS A 1 34 ? -2.906 -9.908 -5.805 1.00 0.00 34 CYS A C 5
ATOM 3185 O O . CYS A 1 34 ? -2.257 -10.867 -6.225 1.00 0.00 34 CYS A O 5
ATOM 3192 N N . LYS A 1 35 ? -3.938 -10.040 -4.984 1.00 0.00 35 LYS A N 5
ATOM 3193 C CA . LYS A 1 35 ? -4.405 -11.336 -4.506 1.00 0.00 35 LYS A CA 5
ATOM 3194 C C . LYS A 1 35 ? -5.260 -11.998 -5.581 1.00 0.00 35 LYS A C 5
ATOM 3195 O O . LYS A 1 35 ? -6.451 -12.232 -5.383 1.00 0.00 35 LYS A O 5
ATOM 3214 N N . ASN A 1 36 ? -4.644 -12.244 -6.739 1.00 0.00 36 ASN A N 5
ATOM 3215 C CA . ASN A 1 36 ? -5.315 -12.835 -7.903 1.00 0.00 36 ASN A CA 5
ATOM 3216 C C . ASN A 1 36 ? -6.200 -11.804 -8.598 1.00 0.00 36 ASN A C 5
ATOM 3217 O O . ASN A 1 36 ? -6.331 -11.816 -9.819 1.00 0.00 36 ASN A O 5
ATOM 3228 N N . LYS A 1 37 ? -6.782 -10.904 -7.821 1.00 0.00 37 LYS A N 5
ATOM 3229 C CA . LYS A 1 37 ? -7.632 -9.855 -8.361 1.00 0.00 37 LYS A CA 5
ATOM 3230 C C . LYS A 1 37 ? -7.498 -8.588 -7.523 1.00 0.00 37 LYS A C 5
ATOM 3231 O O . LYS A 1 37 ? -7.139 -7.532 -8.040 1.00 0.00 37 LYS A O 5
ATOM 3250 N N . ILE A 1 38 ? -7.781 -8.699 -6.229 1.00 0.00 38 ILE A N 5
ATOM 3251 C CA . ILE A 1 38 ? -7.691 -7.556 -5.326 1.00 0.00 38 ILE A CA 5
ATOM 3252 C C . ILE A 1 38 ? -6.239 -7.126 -5.136 1.00 0.00 38 ILE A C 5
ATOM 3253 O O . ILE A 1 38 ? -5.408 -7.900 -4.666 1.00 0.00 38 ILE A O 5
ATOM 3269 N N . CYS A 1 39 ? -5.941 -5.895 -5.504 1.00 0.00 39 CYS A N 5
ATOM 3270 C CA . CYS A 1 39 ? -4.593 -5.364 -5.381 1.00 0.00 39 CYS A CA 5
ATOM 3271 C C . CYS A 1 39 ? -4.486 -4.427 -4.183 1.00 0.00 39 CYS A C 5
ATOM 3272 O O . CYS A 1 39 ? -5.450 -3.753 -3.820 1.00 0.00 39 CYS A O 5
ATOM 3279 N N . HIS A 1 40 ? -3.318 -4.407 -3.553 1.00 0.00 40 HIS A N 5
ATOM 3280 C CA . HIS A 1 40 ? -3.091 -3.570 -2.379 1.00 0.00 40 HIS A CA 5
ATOM 3281 C C . HIS A 1 40 ? -1.777 -2.809 -2.510 1.00 0.00 40 HIS A C 5
ATOM 3282 O O . HIS A 1 40 ? -0.769 -3.380 -2.925 1.00 0.00 40 HIS A O 5
ATOM 3297 N N . CYS A 1 41 ? -1.795 -1.525 -2.159 1.00 0.00 41 CYS A N 5
ATOM 3298 C CA . CYS A 1 41 ? -0.599 -0.687 -2.238 1.00 0.00 41 CYS A CA 5
ATOM 3299 C C . CYS A 1 41 ? 0.502 -1.242 -1.336 1.00 0.00 41 CYS A C 5
ATOM 3300 O O . CYS A 1 41 ? 0.309 -1.386 -0.127 1.00 0.00 41 CYS A O 5
ATOM 3307 N N . ARG A 1 42 ? 1.656 -1.546 -1.919 1.00 0.00 42 ARG A N 5
ATOM 3308 C CA . ARG A 1 42 ? 2.777 -2.076 -1.150 1.00 0.00 42 ARG A CA 5
ATOM 3309 C C . ARG A 1 42 ? 4.062 -2.039 -1.974 1.00 0.00 42 ARG A C 5
ATOM 3310 O O . ARG A 1 42 ? 4.837 -2.997 -1.996 1.00 0.00 42 ARG A O 5
ATOM 3331 N N . ASP A 1 43 ? 4.293 -0.922 -2.642 1.00 0.00 43 ASP A N 5
ATOM 3332 C CA . ASP A 1 43 ? 5.489 -0.751 -3.449 1.00 0.00 43 ASP A CA 5
ATOM 3333 C C . ASP A 1 43 ? 5.865 0.721 -3.501 1.00 0.00 43 ASP A C 5
ATOM 3334 O O . ASP A 1 43 ? 5.707 1.386 -4.528 1.00 0.00 43 ASP A O 5
ATOM 3343 N N . LYS A 1 44 ? 6.333 1.225 -2.368 1.00 0.00 44 LYS A N 5
ATOM 3344 C CA . LYS A 1 44 ? 6.722 2.620 -2.242 1.00 0.00 44 LYS A CA 5
ATOM 3345 C C . LYS A 1 44 ? 7.942 2.927 -3.100 1.00 0.00 44 LYS A C 5
ATOM 3346 O O . LYS A 1 44 ? 8.785 2.056 -3.340 1.00 0.00 44 LYS A O 5
ATOM 3365 N N . PHE A 1 45 ? 8.033 4.166 -3.549 1.00 0.00 45 PHE A N 5
ATOM 3366 C CA . PHE A 1 45 ? 9.146 4.604 -4.373 1.00 0.00 45 PHE A CA 5
ATOM 3367 C C . PHE A 1 45 ? 9.559 6.021 -3.995 1.00 0.00 45 PHE A C 5
ATOM 3368 O O . PHE A 1 45 ? 10.225 6.692 -4.811 1.00 0.00 45 PHE A O 5
ATOM 3386 N N . ALA A 1 1 ? -6.500 -13.398 -16.210 1.00 0.00 1 ALA A N 6
ATOM 3387 C CA . ALA A 1 1 ? -5.092 -13.161 -15.825 1.00 0.00 1 ALA A CA 6
ATOM 3388 C C . ALA A 1 1 ? -4.931 -13.266 -14.315 1.00 0.00 1 ALA A C 6
ATOM 3389 O O . ALA A 1 1 ? -5.767 -13.867 -13.642 1.00 0.00 1 ALA A O 6
ATOM 3398 N N . THR A 1 2 ? -3.860 -12.690 -13.781 1.00 0.00 2 THR A N 6
ATOM 3399 C CA . THR A 1 2 ? -3.605 -12.738 -12.349 1.00 0.00 2 THR A CA 6
ATOM 3400 C C . THR A 1 2 ? -4.518 -11.777 -11.590 1.00 0.00 2 THR A C 6
ATOM 3401 O O . THR A 1 2 ? -5.154 -12.155 -10.604 1.00 0.00 2 THR A O 6
ATOM 3412 N N . CYS A 1 3 ? -4.577 -10.533 -12.048 1.00 0.00 3 CYS A N 6
ATOM 3413 C CA . CYS A 1 3 ? -5.40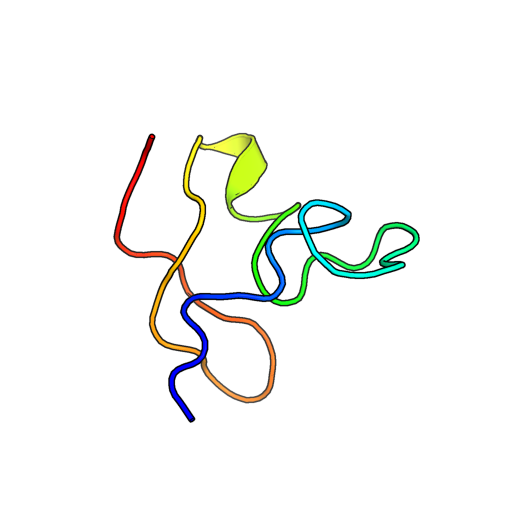6 -9.528 -11.402 1.00 0.00 3 CYS A CA 6
ATOM 3414 C C . CYS A 1 3 ? -6.864 -9.644 -11.852 1.00 0.00 3 CYS A C 6
ATOM 3415 O O . CYS A 1 3 ? -7.586 -10.528 -11.384 1.00 0.00 3 CYS A O 6
ATOM 3422 N N . ASP A 1 4 ? -7.292 -8.748 -12.748 1.00 0.00 4 ASP A N 6
ATOM 3423 C CA . ASP A 1 4 ? -8.669 -8.735 -13.259 1.00 0.00 4 ASP A CA 6
ATOM 3424 C C . ASP A 1 4 ? -9.642 -8.400 -12.136 1.00 0.00 4 ASP A C 6
ATOM 3425 O O . ASP A 1 4 ? -10.744 -8.948 -12.061 1.00 0.00 4 ASP A O 6
ATOM 3434 N N . LEU A 1 5 ? -9.220 -7.502 -11.257 1.00 0.00 5 LEU A N 6
ATOM 3435 C CA . LEU A 1 5 ? -10.035 -7.087 -10.123 1.00 0.00 5 LEU A CA 6
ATOM 3436 C C . LEU A 1 5 ? -11.143 -6.138 -10.561 1.00 0.00 5 LEU A C 6
ATOM 3437 O O . LEU A 1 5 ? -10.896 -5.157 -11.259 1.00 0.00 5 LEU A O 6
ATOM 3453 N N . ALA A 1 6 ? -12.363 -6.431 -10.147 1.00 0.00 6 ALA A N 6
ATOM 3454 C CA . ALA A 1 6 ? -13.511 -5.604 -10.496 1.00 0.00 6 ALA A CA 6
ATOM 3455 C C . ALA A 1 6 ? -13.621 -4.386 -9.579 1.00 0.00 6 ALA A C 6
ATOM 3456 O O . ALA A 1 6 ? -14.687 -4.103 -9.027 1.00 0.00 6 ALA A O 6
ATOM 3463 N N . SER A 1 7 ? -12.515 -3.668 -9.424 1.00 0.00 7 SER A N 6
ATOM 3464 C CA . SER A 1 7 ? -12.475 -2.483 -8.582 1.00 0.00 7 SER A CA 6
ATOM 3465 C C . SER A 1 7 ? -11.136 -1.766 -8.750 1.00 0.00 7 SER A C 6
ATOM 3466 O O . SER A 1 7 ? -10.361 -1.637 -7.800 1.00 0.00 7 SER A O 6
ATOM 3474 N N . PHE A 1 8 ? -10.865 -1.302 -9.961 1.00 0.00 8 PHE A N 6
ATOM 3475 C CA . PHE A 1 8 ? -9.619 -0.598 -10.231 1.00 0.00 8 PHE A CA 6
ATOM 3476 C C . PHE A 1 8 ? -9.794 0.463 -11.311 1.00 0.00 8 PHE A C 6
ATOM 3477 O O . PHE A 1 8 ? -10.909 0.703 -11.782 1.00 0.00 8 PHE A O 6
ATOM 3494 N N . SER A 1 9 ? -8.675 1.082 -11.690 1.00 0.00 9 SER A N 6
ATOM 3495 C CA . SER A 1 9 ? -8.648 2.123 -12.712 1.00 0.00 9 SER A CA 6
ATOM 3496 C C . SER A 1 9 ? -9.440 3.357 -12.271 1.00 0.00 9 SER A C 6
ATOM 3497 O O . SER A 1 9 ? -9.822 3.475 -11.101 1.00 0.00 9 SER A O 6
ATOM 3505 N N . SER A 1 10 ? -9.667 4.280 -13.194 1.00 0.00 10 SER A N 6
ATOM 3506 C CA . SER A 1 10 ? -10.393 5.505 -12.892 1.00 0.00 10 SER A CA 6
ATOM 3507 C C . SER A 1 10 ? -10.972 6.113 -14.163 1.00 0.00 10 SER A C 6
ATOM 3508 O O . SER A 1 10 ? -10.365 6.027 -15.232 1.00 0.00 10 SER A O 6
ATOM 3516 N N . GLN A 1 11 ? -12.140 6.727 -14.038 1.00 0.00 11 GLN A N 6
ATOM 3517 C CA . GLN A 1 11 ? -12.798 7.360 -15.172 1.00 0.00 11 GLN A CA 6
ATOM 3518 C C . GLN A 1 11 ? -11.972 8.547 -15.645 1.00 0.00 11 GLN A C 6
ATOM 3519 O O . GLN A 1 11 ? -11.779 8.760 -16.842 1.00 0.00 11 GLN A O 6
ATOM 3533 N N . TRP A 1 12 ? -11.463 9.287 -14.682 1.00 0.00 12 TRP A N 6
ATOM 3534 C CA . TRP A 1 12 ? -10.617 10.440 -14.951 1.00 0.00 12 TRP A CA 6
ATOM 3535 C C . TRP A 1 12 ? -9.187 9.975 -15.195 1.00 0.00 12 TRP A C 6
ATOM 3536 O O . TRP A 1 12 ? -8.862 8.810 -14.952 1.00 0.00 12 TRP A O 6
ATOM 3557 N N . VAL A 1 13 ? -8.337 10.873 -15.673 1.00 0.00 13 VAL A N 6
ATOM 3558 C CA . VAL A 1 13 ? -6.948 10.535 -15.941 1.00 0.00 13 VAL A CA 6
ATOM 3559 C C . VAL A 1 13 ? -6.246 10.087 -14.657 1.00 0.00 13 VAL A C 6
ATOM 3560 O O . VAL A 1 13 ? -6.314 10.755 -13.621 1.00 0.00 13 VAL A O 6
ATOM 3573 N N . THR A 1 14 ? -5.595 8.940 -14.733 1.00 0.00 14 THR A N 6
ATOM 3574 C CA . THR A 1 14 ? -4.892 8.376 -13.594 1.00 0.00 14 THR A CA 6
ATOM 3575 C C . THR A 1 14 ? -3.606 9.148 -13.310 1.00 0.00 14 THR A C 6
ATOM 3576 O O . THR A 1 14 ? -2.899 9.547 -14.237 1.00 0.00 14 THR A O 6
ATOM 3587 N N . PRO A 1 15 ? -3.289 9.380 -12.022 1.00 0.00 15 PRO A N 6
ATOM 3588 C CA . PRO A 1 15 ? -2.082 10.113 -11.614 1.00 0.00 15 PRO A CA 6
ATOM 3589 C C . PRO A 1 15 ? -0.814 9.493 -12.197 1.00 0.00 15 PRO A C 6
ATOM 3590 O O . PRO A 1 15 ? 0.116 10.197 -12.596 1.00 0.00 15 PRO A O 6
ATOM 3601 N N . ASN A 1 16 ? -0.801 8.169 -12.267 1.00 0.00 16 ASN A N 6
ATOM 3602 C CA . ASN A 1 16 ? 0.326 7.434 -12.818 1.00 0.00 16 ASN A CA 6
ATOM 3603 C C . ASN A 1 16 ? -0.189 6.118 -13.401 1.00 0.00 16 ASN A C 6
ATOM 3604 O O . ASN A 1 16 ? -1.277 6.089 -13.970 1.00 0.00 16 ASN A O 6
ATOM 3615 N N . ASP A 1 17 ? 0.564 5.036 -13.242 1.00 0.00 17 ASP A N 6
ATOM 3616 C CA . ASP A 1 17 ? 0.153 3.724 -13.742 1.00 0.00 17 ASP A CA 6
ATOM 3617 C C . ASP A 1 17 ? -0.892 3.111 -12.818 1.00 0.00 17 ASP A C 6
ATOM 3618 O O . ASP A 1 17 ? -0.727 1.998 -12.319 1.00 0.00 17 ASP A O 6
ATOM 3627 N N . SER A 1 18 ? -1.951 3.863 -12.570 1.00 0.00 18 SER A N 6
ATOM 3628 C CA . SER A 1 18 ? -3.019 3.439 -11.681 1.00 0.00 18 SER A CA 6
ATOM 3629 C C . SER A 1 18 ? -3.956 2.427 -12.334 1.00 0.00 18 SER A C 6
ATOM 3630 O O . SER A 1 18 ? -5.177 2.553 -12.230 1.00 0.00 18 SER A O 6
ATOM 3638 N N . LEU A 1 19 ? -3.388 1.403 -12.966 1.00 0.00 19 LEU A N 6
ATOM 3639 C CA . LEU A 1 19 ? -4.194 0.357 -13.582 1.00 0.00 19 LEU A CA 6
ATOM 3640 C C . LEU A 1 19 ? -5.022 -0.302 -12.491 1.00 0.00 19 LEU A C 6
ATOM 3641 O O . LEU A 1 19 ? -6.180 -0.668 -12.690 1.00 0.00 19 LEU A O 6
ATOM 3657 N N . CYS A 1 20 ? -4.410 -0.392 -11.319 1.00 0.00 20 CYS A N 6
ATOM 3658 C CA . CYS A 1 20 ? -5.048 -0.942 -10.141 1.00 0.00 20 CYS A CA 6
ATOM 3659 C C . CYS A 1 20 ? -4.327 -0.413 -8.909 1.00 0.00 20 CYS A C 6
ATOM 3660 O O . CYS A 1 20 ? -4.147 -1.115 -7.920 1.00 0.00 20 CYS A O 6
ATOM 3667 N N . ALA A 1 21 ? -3.917 0.848 -8.976 1.00 0.00 21 ALA A N 6
ATOM 3668 C CA . ALA A 1 21 ? -3.215 1.472 -7.866 1.00 0.00 21 ALA A CA 6
ATOM 3669 C C . ALA A 1 21 ? -3.401 2.977 -7.872 1.00 0.00 21 ALA A C 6
ATOM 3670 O O . ALA A 1 21 ? -2.467 3.731 -7.603 1.00 0.00 21 ALA A O 6
ATOM 3677 N N . ALA A 1 22 ? -4.618 3.411 -8.168 1.00 0.00 22 ALA A N 6
ATOM 3678 C CA . ALA A 1 22 ? -4.930 4.832 -8.198 1.00 0.00 22 ALA A CA 6
ATOM 3679 C C . ALA A 1 22 ? -4.678 5.471 -6.838 1.00 0.00 22 ALA A C 6
ATOM 3680 O O . ALA A 1 22 ? -3.878 6.399 -6.721 1.00 0.00 22 ALA A O 6
ATOM 3687 N N . HIS A 1 23 ? -5.355 4.966 -5.815 1.00 0.00 23 HIS A N 6
ATOM 3688 C CA . HIS A 1 23 ? -5.205 5.489 -4.465 1.00 0.00 23 HIS A CA 6
ATOM 3689 C C . HIS A 1 23 ? -3.804 5.231 -3.910 1.00 0.00 23 HIS A C 6
ATOM 3690 O O . HIS A 1 23 ? -3.286 6.022 -3.125 1.00 0.00 23 HIS A O 6
ATOM 3705 N N . CYS A 1 24 ? -3.192 4.130 -4.323 1.00 0.00 24 CYS A N 6
ATOM 3706 C CA . CYS A 1 24 ? -1.852 3.783 -3.859 1.00 0.00 24 CYS A CA 6
ATOM 3707 C C . CYS A 1 24 ? -0.809 4.773 -4.364 1.00 0.00 24 CYS A C 6
ATOM 3708 O O . CYS A 1 24 ? 0.018 5.260 -3.590 1.00 0.00 24 CYS A O 6
ATOM 3715 N N . LEU A 1 25 ? -0.845 5.064 -5.658 1.00 0.00 25 LEU A N 6
ATOM 3716 C CA . LEU A 1 25 ? 0.107 5.989 -6.263 1.00 0.00 25 LEU A CA 6
ATOM 3717 C C . LEU A 1 25 ? -0.027 7.385 -5.673 1.00 0.00 25 LEU A C 6
ATOM 3718 O O . LEU A 1 25 ? 0.972 8.079 -5.484 1.00 0.00 25 LEU A O 6
ATOM 3734 N N . VAL A 1 26 ? -1.256 7.783 -5.364 1.00 0.00 26 VAL A N 6
ATOM 3735 C CA . VAL A 1 26 ? -1.507 9.090 -4.770 1.00 0.00 26 VAL A CA 6
ATOM 3736 C C . VAL A 1 26 ? -0.813 9.193 -3.413 1.00 0.00 26 VAL A C 6
ATOM 3737 O O . VAL A 1 26 ? -0.184 10.206 -3.097 1.00 0.00 26 VAL A O 6
ATOM 3750 N N . LYS A 1 27 ? -0.917 8.128 -2.624 1.00 0.00 27 LYS A N 6
ATOM 3751 C CA . LYS A 1 27 ? -0.290 8.085 -1.311 1.00 0.00 27 LYS A CA 6
ATOM 3752 C C . LYS A 1 27 ? 1.227 8.020 -1.442 1.00 0.00 27 LYS A C 6
ATOM 3753 O O . LYS A 1 27 ? 1.942 8.850 -0.882 1.00 0.00 27 LYS A O 6
ATOM 3772 N N . GLY A 1 28 ? 1.710 7.038 -2.191 1.00 0.00 28 GLY A N 6
ATOM 3773 C CA . GLY A 1 28 ? 3.141 6.890 -2.390 1.00 0.00 28 GLY A CA 6
ATOM 3774 C C . GLY A 1 28 ? 3.551 5.450 -2.622 1.00 0.00 28 GLY A C 6
ATOM 3775 O O . GLY A 1 28 ? 4.606 5.016 -2.161 1.00 0.00 28 GLY A O 6
ATOM 3779 N N . TYR A 1 29 ? 2.723 4.707 -3.339 1.00 0.00 29 TYR A N 6
ATOM 3780 C CA . TYR A 1 29 ? 3.007 3.310 -3.634 1.00 0.00 29 TYR A CA 6
ATOM 3781 C C . TYR A 1 29 ? 2.975 3.090 -5.136 1.00 0.00 29 TYR A C 6
ATOM 3782 O O . TYR A 1 29 ? 2.013 3.477 -5.792 1.00 0.00 29 TYR A O 6
ATOM 3800 N N . ARG A 1 30 ? 4.014 2.466 -5.675 1.00 0.00 30 ARG A N 6
ATOM 3801 C CA . ARG A 1 30 ? 4.084 2.198 -7.092 1.00 0.00 30 ARG A CA 6
ATOM 3802 C C . ARG A 1 30 ? 3.108 1.085 -7.460 1.00 0.00 30 ARG A C 6
ATOM 3803 O O . ARG A 1 30 ? 2.454 1.133 -8.502 1.00 0.00 30 ARG A O 6
ATOM 3824 N N . GLY A 1 31 ? 3.005 0.097 -6.583 1.00 0.00 31 GLY A N 6
ATOM 3825 C CA . GLY A 1 31 ? 2.103 -1.011 -6.806 1.00 0.00 31 GLY A CA 6
ATOM 3826 C C . GLY A 1 31 ? 2.116 -1.984 -5.647 1.00 0.00 31 GLY A C 6
ATOM 3827 O O . GLY A 1 31 ? 2.489 -1.620 -4.529 1.00 0.00 31 GLY A O 6
ATOM 3831 N N . GLY A 1 32 ? 1.717 -3.216 -5.908 1.00 0.00 32 GLY A N 6
ATOM 3832 C CA . GLY A 1 32 ? 1.692 -4.230 -4.878 1.00 0.00 32 GLY A CA 6
ATOM 3833 C C . GLY A 1 32 ? 1.262 -5.574 -5.422 1.00 0.00 32 GLY A C 6
ATOM 3834 O O . GLY A 1 32 ? 1.806 -6.049 -6.419 1.00 0.00 32 GLY A O 6
ATOM 3838 N N . TYR A 1 33 ? 0.283 -6.182 -4.772 1.00 0.00 33 TYR A N 6
ATOM 3839 C CA . TYR A 1 33 ? -0.225 -7.479 -5.193 1.00 0.00 33 TYR A CA 6
ATOM 3840 C C . TYR A 1 33 ? -1.745 -7.447 -5.297 1.00 0.00 33 TYR A C 6
ATOM 3841 O O . TYR A 1 33 ? -2.439 -7.008 -4.376 1.00 0.00 33 TYR A O 6
ATOM 3859 N N . CYS A 1 34 ? -2.255 -7.883 -6.433 1.00 0.00 34 CYS A N 6
ATOM 3860 C CA . CYS A 1 34 ? -3.687 -7.883 -6.674 1.00 0.00 34 CYS A CA 6
ATOM 3861 C C . CYS A 1 34 ? -4.344 -9.176 -6.203 1.00 0.00 34 CYS A C 6
ATOM 3862 O O . CYS A 1 34 ? -3.890 -10.275 -6.529 1.00 0.00 34 CYS A O 6
ATOM 3869 N N . LYS A 1 35 ? -5.428 -9.033 -5.450 1.00 0.00 35 LYS A N 6
ATOM 3870 C CA . LYS A 1 35 ? -6.184 -10.170 -4.946 1.00 0.00 35 LYS A CA 6
ATOM 3871 C C . LYS A 1 35 ? -7.590 -9.717 -4.577 1.00 0.00 35 LYS A C 6
ATOM 3872 O O . LYS A 1 35 ? -7.774 -8.595 -4.097 1.00 0.00 35 LYS A O 6
ATOM 3891 N N . ASN A 1 36 ? -8.573 -10.578 -4.833 1.00 0.00 36 ASN A N 6
ATOM 3892 C CA . ASN A 1 36 ? -9.977 -10.269 -4.557 1.00 0.00 36 ASN A CA 6
ATOM 3893 C C . ASN A 1 36 ? -10.429 -9.088 -5.408 1.00 0.00 36 ASN A C 6
ATOM 3894 O O . ASN A 1 36 ? -10.482 -9.193 -6.633 1.00 0.00 36 ASN A O 6
ATOM 3905 N N . LYS A 1 37 ? -10.744 -7.962 -4.782 1.00 0.00 37 LYS A N 6
ATOM 3906 C CA . LYS A 1 37 ? -11.168 -6.789 -5.533 1.00 0.00 37 LYS A CA 6
ATOM 3907 C C . LYS A 1 37 ? -10.489 -5.528 -5.015 1.00 0.00 37 LYS A C 6
ATOM 3908 O O . LYS A 1 37 ? -11.009 -4.425 -5.156 1.00 0.00 37 LYS A O 6
ATOM 3927 N N . ILE A 1 38 ? -9.300 -5.700 -4.450 1.00 0.00 38 ILE A N 6
ATOM 3928 C CA . ILE A 1 38 ? -8.512 -4.583 -3.944 1.00 0.00 38 ILE A CA 6
ATOM 3929 C C . ILE A 1 38 ? -7.028 -4.886 -4.114 1.00 0.00 38 ILE A C 6
ATOM 3930 O O . ILE A 1 38 ? -6.504 -5.828 -3.515 1.00 0.00 38 ILE A O 6
ATOM 3946 N N . CYS A 1 39 ? -6.349 -4.090 -4.925 1.00 0.00 39 CYS A N 6
ATOM 3947 C CA . CYS A 1 39 ? -4.927 -4.283 -5.144 1.00 0.00 39 CYS A CA 6
ATOM 3948 C C . CYS A 1 39 ? -4.156 -3.706 -3.972 1.00 0.00 39 CYS A C 6
ATOM 3949 O O . CYS A 1 39 ? -3.958 -2.493 -3.870 1.00 0.00 39 CYS A O 6
ATOM 3956 N N . HIS A 1 40 ? -3.748 -4.588 -3.079 1.00 0.00 40 HIS A N 6
ATOM 3957 C CA . HIS A 1 40 ? -3.017 -4.199 -1.889 1.00 0.00 40 HIS A CA 6
ATOM 3958 C C . HIS A 1 40 ? -1.580 -3.845 -2.247 1.00 0.00 40 HIS A C 6
ATOM 3959 O O . HIS A 1 40 ? -0.759 -4.721 -2.524 1.00 0.00 40 HIS A O 6
ATOM 3974 N N . CYS A 1 41 ? -1.298 -2.556 -2.264 1.00 0.00 41 CYS A N 6
ATOM 3975 C CA . CYS A 1 41 ? 0.020 -2.059 -2.606 1.00 0.00 41 CYS A CA 6
ATOM 3976 C C . CYS A 1 41 ? 1.027 -2.270 -1.482 1.00 0.00 41 CYS A C 6
ATOM 3977 O O . CYS A 1 41 ? 0.696 -2.171 -0.298 1.00 0.00 41 CYS A O 6
ATOM 3984 N N . ARG A 1 42 ? 2.258 -2.544 -1.882 1.00 0.00 42 ARG A N 6
ATOM 3985 C CA . ARG A 1 42 ? 3.365 -2.759 -0.966 1.00 0.00 42 ARG A CA 6
ATOM 3986 C C . ARG A 1 42 ? 4.656 -2.458 -1.715 1.00 0.00 42 ARG A C 6
ATOM 3987 O O . ARG A 1 42 ? 5.498 -3.331 -1.924 1.00 0.00 42 ARG A O 6
ATOM 4008 N N . ASP A 1 43 ? 4.776 -1.217 -2.156 1.00 0.00 43 ASP A N 6
ATOM 4009 C CA . ASP A 1 43 ? 5.929 -0.778 -2.921 1.00 0.00 43 ASP A CA 6
ATOM 4010 C C . ASP A 1 43 ? 6.080 0.732 -2.804 1.00 0.00 43 ASP A C 6
ATOM 4011 O O . ASP A 1 43 ? 5.810 1.475 -3.749 1.00 0.00 43 ASP A O 6
ATOM 4020 N N . LYS A 1 44 ? 6.488 1.172 -1.623 1.00 0.00 44 LYS A N 6
ATOM 4021 C CA . LYS A 1 44 ? 6.674 2.590 -1.337 1.00 0.00 44 LYS A CA 6
ATOM 4022 C C . LYS A 1 44 ? 7.789 3.175 -2.200 1.00 0.00 44 LYS A C 6
ATOM 4023 O O . LYS A 1 44 ? 8.777 2.496 -2.496 1.00 0.00 44 LYS A O 6
ATOM 4042 N N . PHE A 1 45 ? 7.629 4.431 -2.594 1.00 0.00 45 PHE A N 6
ATOM 4043 C CA . PHE A 1 45 ? 8.628 5.112 -3.407 1.00 0.00 45 PHE A CA 6
ATOM 4044 C C . PHE A 1 45 ? 9.928 5.261 -2.626 1.00 0.00 45 PHE A C 6
ATOM 4045 O O . PHE A 1 45 ? 9.875 5.704 -1.457 1.00 0.00 45 PHE A O 6
ATOM 4063 N N . ALA A 1 1 ? -11.906 -10.888 -9.166 1.00 0.00 1 ALA A N 7
ATOM 4064 C CA . ALA A 1 1 ? -10.492 -10.466 -9.084 1.00 0.00 1 ALA A CA 7
ATOM 4065 C C . ALA A 1 1 ? -10.062 -9.808 -10.386 1.00 0.00 1 ALA A C 7
ATOM 4066 O O . ALA A 1 1 ? -10.485 -10.219 -11.468 1.00 0.00 1 ALA A O 7
ATOM 4075 N N . THR A 1 2 ? -9.229 -8.785 -10.278 1.00 0.00 2 THR A N 7
ATOM 4076 C CA . THR A 1 2 ? -8.740 -8.064 -11.442 1.00 0.00 2 THR A CA 7
ATOM 4077 C C . THR A 1 2 ? -7.585 -7.146 -11.041 1.00 0.00 2 THR A C 7
ATOM 4078 O O . THR A 1 2 ? -7.724 -6.300 -10.158 1.00 0.00 2 THR A O 7
ATOM 4089 N N . CYS A 1 3 ? -6.435 -7.336 -11.672 1.00 0.00 3 CYS A N 7
ATOM 4090 C CA . CYS A 1 3 ? -5.257 -6.542 -11.356 1.00 0.00 3 CYS A CA 7
ATOM 4091 C C . CYS A 1 3 ? -4.465 -6.218 -12.622 1.00 0.00 3 CYS A C 7
ATOM 4092 O O . CYS A 1 3 ? -4.980 -6.332 -13.737 1.00 0.00 3 CYS A O 7
ATOM 4099 N N . ASP A 1 4 ? -3.206 -5.831 -12.434 1.00 0.00 4 ASP A N 7
ATOM 4100 C CA . ASP A 1 4 ? -2.306 -5.497 -13.535 1.00 0.00 4 ASP A CA 7
ATOM 4101 C C . ASP A 1 4 ? -0.888 -5.368 -12.976 1.00 0.00 4 ASP A C 7
ATOM 4102 O O . ASP A 1 4 ? -0.547 -6.030 -11.995 1.00 0.00 4 ASP A O 7
ATOM 4111 N N . LEU A 1 5 ? -0.083 -4.503 -13.570 1.00 0.00 5 LEU A N 7
ATOM 4112 C CA . LEU A 1 5 ? 1.277 -4.271 -13.112 1.00 0.00 5 LEU A CA 7
ATOM 4113 C C . LEU A 1 5 ? 1.448 -2.795 -12.805 1.00 0.00 5 LEU A C 7
ATOM 4114 O O . LEU A 1 5 ? 2.041 -2.423 -11.791 1.00 0.00 5 LEU A O 7
ATOM 4130 N N . ALA A 1 6 ? 0.898 -1.965 -13.683 1.00 0.00 6 ALA A N 7
ATOM 4131 C CA . ALA A 1 6 ? 0.950 -0.520 -13.532 1.00 0.00 6 ALA A CA 7
ATOM 4132 C C . ALA A 1 6 ? 0.056 0.144 -14.569 1.00 0.00 6 ALA A C 7
ATOM 4133 O O . ALA A 1 6 ? 0.366 0.138 -15.762 1.00 0.00 6 ALA A O 7
ATOM 4140 N N . SER A 1 7 ? -1.048 0.709 -14.108 1.00 0.00 7 SER A N 7
ATOM 4141 C CA . SER A 1 7 ? -2.000 1.377 -14.980 1.00 0.00 7 SER A CA 7
ATOM 4142 C C . SER A 1 7 ? -3.025 2.118 -14.132 1.00 0.00 7 SER A C 7
ATOM 4143 O O . SER A 1 7 ? -3.604 1.543 -13.208 1.00 0.00 7 SER A O 7
ATOM 4151 N N . PHE A 1 8 ? -3.240 3.394 -14.432 1.00 0.00 8 PHE A N 7
ATOM 4152 C CA . PHE A 1 8 ? -4.188 4.197 -13.676 1.00 0.00 8 PHE A CA 7
ATOM 4153 C C . PHE A 1 8 ? -5.603 3.689 -13.870 1.00 0.00 8 PHE A C 7
ATOM 4154 O O . PHE A 1 8 ? -6.358 3.543 -12.904 1.00 0.00 8 PHE A O 7
ATOM 4171 N N . SER A 1 9 ? -5.939 3.424 -15.123 1.00 0.00 9 SER A N 7
ATOM 4172 C CA . SER A 1 9 ? -7.258 2.931 -15.510 1.00 0.00 9 SER A CA 7
ATOM 4173 C C . SER A 1 9 ? -8.355 3.763 -14.843 1.00 0.00 9 SER A C 7
ATOM 4174 O O . SER A 1 9 ? -8.432 4.975 -15.060 1.00 0.00 9 SER A O 7
ATOM 4182 N N . SER A 1 10 ? -9.174 3.111 -14.017 1.00 0.00 10 SER A N 7
ATOM 4183 C CA . SER A 1 10 ? -10.251 3.773 -13.287 1.00 0.00 10 SER A CA 7
ATOM 4184 C C . SER A 1 10 ? -11.314 4.338 -14.232 1.00 0.00 10 SER A C 7
ATOM 4185 O O . SER A 1 10 ? -11.122 4.385 -15.449 1.00 0.00 10 SER A O 7
ATOM 4193 N N . GLN A 1 1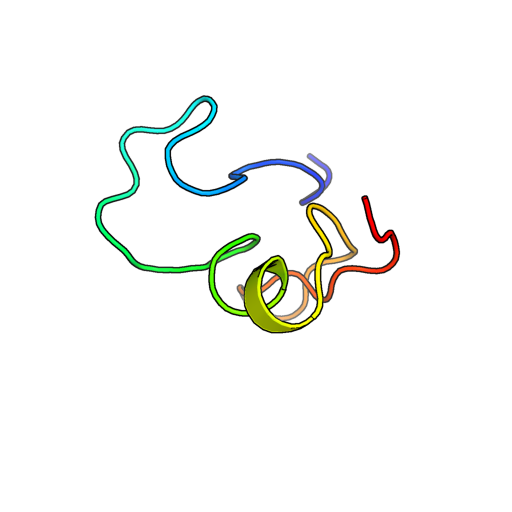1 ? -12.443 4.745 -13.658 1.00 0.00 11 GLN A N 7
ATOM 4194 C CA . GLN A 1 11 ? -13.561 5.297 -14.422 1.00 0.00 11 GLN A CA 7
ATOM 4195 C C . GLN A 1 11 ? -14.100 4.261 -15.405 1.00 0.00 11 GLN A C 7
ATOM 4196 O O . GLN A 1 11 ? -14.418 4.572 -16.553 1.00 0.00 11 GLN A O 7
ATOM 4210 N N . TRP A 1 12 ? -14.199 3.029 -14.931 1.00 0.00 12 TRP A N 7
ATOM 4211 C CA . TRP A 1 12 ? -14.695 1.924 -15.735 1.00 0.00 12 TRP A CA 7
ATOM 4212 C C . TRP A 1 12 ? -15.086 0.779 -14.813 1.00 0.00 12 TRP A C 7
ATOM 4213 O O . TRP A 1 12 ? -14.278 0.352 -13.985 1.00 0.00 12 TRP A O 7
ATOM 4234 N N . VAL A 1 13 ? -16.328 0.311 -14.941 1.00 0.00 13 VAL A N 7
ATOM 4235 C CA . VAL A 1 13 ? -16.846 -0.761 -14.095 1.00 0.00 13 VAL A CA 7
ATOM 4236 C C . VAL A 1 13 ? -16.795 -0.312 -12.638 1.00 0.00 13 VAL A C 7
ATOM 4237 O O . VAL A 1 13 ? -15.874 -0.657 -11.894 1.00 0.00 13 VAL A O 7
ATOM 4250 N N . THR A 1 14 ? -17.773 0.515 -12.271 1.00 0.00 14 THR A N 7
ATOM 4251 C CA . THR A 1 14 ? -17.878 1.106 -10.936 1.00 0.00 14 THR A CA 7
ATOM 4252 C C . THR A 1 14 ? -16.611 1.891 -10.585 1.00 0.00 14 THR A C 7
ATOM 4253 O O . THR A 1 14 ? -15.720 1.397 -9.892 1.00 0.00 14 THR A O 7
ATOM 4264 N N . PRO A 1 15 ? -16.534 3.136 -11.086 1.00 0.00 15 PRO A N 7
ATOM 4265 C CA . PRO A 1 15 ? -15.402 4.047 -10.873 1.00 0.00 15 PRO A CA 7
ATOM 4266 C C . PRO A 1 15 ? -15.256 4.480 -9.417 1.00 0.00 15 PRO A C 7
ATOM 4267 O O . PRO A 1 15 ? -15.606 5.604 -9.049 1.00 0.00 15 PRO A O 7
ATOM 4278 N N . ASN A 1 16 ? -14.743 3.583 -8.596 1.00 0.00 16 ASN A N 7
ATOM 4279 C CA . ASN A 1 16 ? -14.547 3.850 -7.178 1.00 0.00 16 ASN A CA 7
ATOM 4280 C C . ASN A 1 16 ? -13.286 4.686 -6.924 1.00 0.00 16 ASN A C 7
ATOM 4281 O O . ASN A 1 16 ? -12.491 4.369 -6.040 1.00 0.00 16 ASN A O 7
ATOM 4292 N N . ASP A 1 17 ? -13.133 5.765 -7.698 1.00 0.00 17 ASP A N 7
ATOM 4293 C CA . ASP A 1 17 ? -12.000 6.702 -7.585 1.00 0.00 17 ASP A CA 7
ATOM 4294 C C . ASP A 1 17 ? -10.681 6.117 -8.108 1.00 0.00 17 ASP A C 7
ATOM 4295 O O . ASP A 1 17 ? -9.912 6.821 -8.767 1.00 0.00 17 ASP A O 7
ATOM 4304 N N . SER A 1 18 ? -10.418 4.845 -7.837 1.00 0.00 18 SER A N 7
ATOM 4305 C CA . SER A 1 18 ? -9.201 4.206 -8.292 1.00 0.00 18 SER A CA 7
ATOM 4306 C C . SER A 1 18 ? -9.327 2.699 -8.220 1.00 0.00 18 SER A C 7
ATOM 4307 O O . SER A 1 18 ? -9.324 2.109 -7.140 1.00 0.00 18 SER A O 7
ATOM 4315 N N . LEU A 1 19 ? -9.437 2.088 -9.384 1.00 0.00 19 LEU A N 7
ATOM 4316 C CA . LEU A 1 19 ? -9.560 0.640 -9.483 1.00 0.00 19 LEU A CA 7
ATOM 4317 C C . LEU A 1 19 ? -8.340 -0.035 -8.864 1.00 0.00 19 LEU A C 7
ATOM 4318 O O . LEU A 1 19 ? -8.468 -0.847 -7.949 1.00 0.00 19 LEU A O 7
ATOM 4334 N N . CYS A 1 20 ? -7.160 0.327 -9.360 1.00 0.00 20 CYS A N 7
ATOM 4335 C CA . CYS A 1 20 ? -5.898 -0.223 -8.867 1.00 0.00 20 CYS A CA 7
ATOM 4336 C C . CYS A 1 20 ? -4.745 0.718 -9.213 1.00 0.00 20 CYS A C 7
ATOM 4337 O O . CYS A 1 20 ? -3.800 0.318 -9.896 1.00 0.00 20 CYS A O 7
ATOM 4344 N N . ALA A 1 21 ? -4.814 1.970 -8.756 1.00 0.00 21 ALA A N 7
ATOM 4345 C CA . ALA A 1 21 ? -3.748 2.917 -9.060 1.00 0.00 21 ALA A CA 7
ATOM 4346 C C . ALA A 1 21 ? -3.676 4.105 -8.108 1.00 0.00 21 ALA A C 7
ATOM 4347 O O . ALA A 1 21 ? -2.699 4.235 -7.377 1.00 0.00 21 ALA A O 7
ATOM 4354 N N . ALA A 1 22 ? -4.674 4.989 -8.137 1.00 0.00 22 ALA A N 7
ATOM 4355 C CA . ALA A 1 22 ? -4.651 6.185 -7.286 1.00 0.00 22 ALA A CA 7
ATOM 4356 C C . ALA A 1 22 ? -4.460 5.841 -5.813 1.00 0.00 22 ALA A C 7
ATOM 4357 O O . ALA A 1 22 ? -3.747 6.545 -5.099 1.00 0.00 22 ALA A O 7
ATOM 4364 N N . HIS A 1 23 ? -5.075 4.753 -5.360 1.00 0.00 23 HIS A N 7
ATOM 4365 C CA . HIS A 1 23 ? -4.937 4.326 -3.969 1.00 0.00 23 HIS A CA 7
ATOM 4366 C C . HIS A 1 23 ? -3.462 4.126 -3.639 1.00 0.00 23 HIS A C 7
ATOM 4367 O O . HIS A 1 23 ? -2.992 4.494 -2.563 1.00 0.00 23 HIS A O 7
ATOM 4382 N N . CYS A 1 24 ? -2.745 3.537 -4.580 1.00 0.00 24 CYS A N 7
ATOM 4383 C CA . CYS A 1 24 ? -1.327 3.265 -4.419 1.00 0.00 24 CYS A CA 7
ATOM 4384 C C . CYS A 1 24 ? -0.463 4.500 -4.690 1.00 0.00 24 CYS A C 7
ATOM 4385 O O . CYS A 1 24 ? 0.320 4.926 -3.836 1.00 0.00 24 CYS A O 7
ATOM 4392 N N . LEU A 1 25 ? -0.580 5.030 -5.903 1.00 0.00 25 LEU A N 7
ATOM 4393 C CA . LEU A 1 25 ? 0.218 6.170 -6.357 1.00 0.00 25 LEU A CA 7
ATOM 4394 C C . LEU A 1 25 ? 0.102 7.405 -5.465 1.00 0.00 25 LEU A C 7
ATOM 4395 O O . LEU A 1 25 ? 1.114 8.025 -5.144 1.00 0.00 25 LEU A O 7
ATOM 4411 N N . VAL A 1 26 ? -1.111 7.775 -5.076 1.00 0.00 26 VAL A N 7
ATOM 4412 C CA . VAL A 1 26 ? -1.301 8.957 -4.234 1.00 0.00 26 VAL A CA 7
ATOM 4413 C C . VAL A 1 26 ? -0.604 8.793 -2.881 1.00 0.00 26 VAL A C 7
ATOM 4414 O O . VAL A 1 26 ? 0.040 9.723 -2.389 1.00 0.00 26 VAL A O 7
ATOM 4427 N N . LYS A 1 27 ? -0.726 7.612 -2.290 1.00 0.00 27 LYS A N 7
ATOM 4428 C CA . LYS A 1 27 ? -0.103 7.335 -1.001 1.00 0.00 27 LYS A CA 7
ATOM 4429 C C . LYS A 1 27 ? 1.421 7.296 -1.119 1.00 0.00 27 LYS A C 7
ATOM 4430 O O . LYS A 1 27 ? 2.129 7.893 -0.305 1.00 0.00 27 LYS A O 7
ATOM 4449 N N . GLY A 1 28 ? 1.923 6.604 -2.132 1.00 0.00 28 GLY A N 7
ATOM 4450 C CA . GLY A 1 28 ? 3.360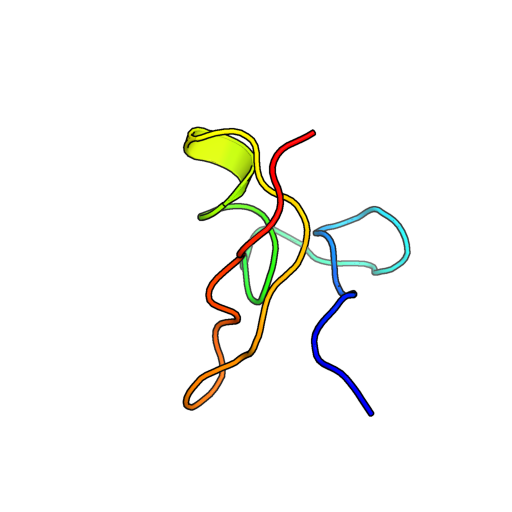 6.519 -2.327 1.00 0.00 28 GLY A CA 7
ATOM 4451 C C . GLY A 1 28 ? 3.821 5.113 -2.649 1.00 0.00 28 GLY A C 7
ATOM 4452 O O . GLY A 1 28 ? 4.838 4.648 -2.131 1.00 0.00 28 GLY A O 7
ATOM 4456 N N . TYR A 1 29 ? 3.068 4.432 -3.501 1.00 0.00 29 TYR A N 7
ATOM 4457 C CA . TYR A 1 29 ? 3.389 3.068 -3.900 1.00 0.00 29 TYR A CA 7
ATOM 4458 C C . TYR A 1 29 ? 2.996 2.864 -5.356 1.00 0.00 29 TYR A C 7
ATOM 4459 O O . TYR A 1 29 ? 1.927 3.295 -5.767 1.00 0.00 29 TYR A O 7
ATOM 4477 N N . ARG A 1 30 ? 3.828 2.195 -6.141 1.00 0.00 30 ARG A N 7
ATOM 4478 C CA . ARG A 1 30 ? 3.470 1.954 -7.538 1.00 0.00 30 ARG A CA 7
ATOM 4479 C C . ARG A 1 30 ? 2.517 0.768 -7.602 1.00 0.00 30 ARG A C 7
ATOM 4480 O O . ARG A 1 30 ? 1.871 0.508 -8.616 1.00 0.00 30 ARG A O 7
ATOM 4501 N N . GLY A 1 31 ? 2.446 0.059 -6.487 1.00 0.00 31 GLY A N 7
ATOM 4502 C CA . GLY A 1 31 ? 1.588 -1.093 -6.364 1.00 0.00 31 GLY A CA 7
ATOM 4503 C C . GLY A 1 31 ? 1.929 -1.877 -5.121 1.00 0.00 31 GLY A C 7
ATOM 4504 O O . GLY A 1 31 ? 2.264 -1.291 -4.090 1.00 0.00 31 GLY A O 7
ATOM 4508 N N . GLY A 1 32 ? 1.864 -3.189 -5.217 1.00 0.00 32 GLY A N 7
ATOM 4509 C CA . GLY A 1 32 ? 2.189 -4.037 -4.095 1.00 0.00 32 GLY A CA 7
ATOM 4510 C C . GLY A 1 32 ? 2.057 -5.496 -4.451 1.00 0.00 32 GLY A C 7
ATOM 4511 O O . GLY A 1 32 ? 3.048 -6.162 -4.760 1.00 0.00 32 GLY A O 7
ATOM 4515 N N . TYR A 1 33 ? 0.829 -5.985 -4.431 1.00 0.00 33 TYR A N 7
ATOM 4516 C CA . TYR A 1 33 ? 0.545 -7.368 -4.763 1.00 0.00 33 TYR A CA 7
ATOM 4517 C C . TYR A 1 33 ? -0.936 -7.531 -5.080 1.00 0.00 33 TYR A C 7
ATOM 4518 O O . TYR A 1 33 ? -1.785 -6.835 -4.512 1.00 0.00 33 TYR A O 7
ATOM 4536 N N . CYS A 1 34 ? -1.239 -8.434 -5.989 1.00 0.00 34 CYS A N 7
ATOM 4537 C CA . CYS A 1 34 ? -2.613 -8.684 -6.381 1.00 0.00 34 CYS A CA 7
ATOM 4538 C C . CYS A 1 34 ? -3.254 -9.708 -5.459 1.00 0.00 34 CYS A C 7
ATOM 4539 O O . CYS A 1 34 ? -2.697 -10.782 -5.221 1.00 0.00 34 CYS A O 7
ATOM 4546 N N . LYS A 1 35 ? -4.429 -9.382 -4.961 1.00 0.00 35 LYS A N 7
ATOM 4547 C CA . LYS A 1 35 ? -5.160 -10.277 -4.087 1.00 0.00 35 LYS A CA 7
ATOM 4548 C C . LYS A 1 35 ? -6.556 -10.495 -4.653 1.00 0.00 35 LYS A C 7
ATOM 4549 O O . LYS A 1 35 ? -7.090 -9.621 -5.338 1.00 0.00 35 LYS A O 7
ATOM 4568 N N . ASN A 1 36 ? -7.118 -11.671 -4.395 1.00 0.00 36 ASN A N 7
ATOM 4569 C CA . ASN A 1 36 ? -8.443 -12.045 -4.898 1.00 0.00 36 ASN A CA 7
ATOM 4570 C C . ASN A 1 36 ? -9.493 -10.971 -4.617 1.00 0.00 36 ASN A C 7
ATOM 4571 O O . ASN A 1 36 ? -10.378 -10.732 -5.437 1.00 0.00 36 ASN A O 7
ATOM 4582 N N . LYS A 1 37 ? -9.403 -10.336 -3.457 1.00 0.00 37 LYS A N 7
ATOM 4583 C CA . LYS A 1 37 ? -10.357 -9.307 -3.085 1.00 0.00 37 LYS A CA 7
ATOM 4584 C C . LYS A 1 37 ? -10.106 -8.007 -3.842 1.00 0.00 37 LYS A C 7
ATOM 4585 O O . LYS A 1 37 ? -11.042 -7.412 -4.379 1.00 0.00 37 LYS A O 7
ATOM 4604 N N . ILE A 1 38 ? -8.855 -7.553 -3.862 1.00 0.00 38 ILE A N 7
ATOM 4605 C CA . ILE A 1 38 ? -8.519 -6.305 -4.527 1.00 0.00 38 ILE A CA 7
ATOM 4606 C C . ILE A 1 38 ? -7.006 -6.085 -4.580 1.00 0.00 38 ILE A C 7
ATOM 4607 O O . ILE A 1 38 ? -6.254 -6.707 -3.821 1.00 0.00 38 ILE A O 7
ATOM 4623 N N . CYS A 1 39 ? -6.571 -5.181 -5.456 1.00 0.00 39 CYS A N 7
ATOM 4624 C CA . CYS A 1 39 ? -5.159 -4.845 -5.576 1.00 0.00 39 CYS A CA 7
ATOM 4625 C C . CYS A 1 39 ? -4.707 -4.196 -4.275 1.00 0.00 39 CYS A C 7
ATOM 4626 O O . CYS A 1 39 ? -5.347 -3.262 -3.789 1.00 0.00 39 CYS A O 7
ATOM 4633 N N . HIS A 1 40 ? -3.629 -4.686 -3.691 1.00 0.00 40 HIS A N 7
ATOM 4634 C CA . HIS A 1 40 ? -3.157 -4.126 -2.438 1.00 0.00 40 HIS A CA 7
ATOM 4635 C C . HIS A 1 40 ? -1.797 -3.464 -2.589 1.00 0.00 40 HIS A C 7
ATOM 4636 O O . HIS A 1 40 ? -0.803 -4.115 -2.914 1.00 0.00 40 HIS A O 7
ATOM 4651 N N . CYS A 1 41 ? -1.776 -2.162 -2.345 1.00 0.00 41 CYS A N 7
ATOM 4652 C CA . CYS A 1 41 ? -0.561 -1.372 -2.432 1.00 0.00 41 CYS A CA 7
ATOM 4653 C C . CYS A 1 41 ? 0.350 -1.701 -1.259 1.00 0.00 41 CYS A C 7
ATOM 4654 O O . CYS A 1 41 ? -0.095 -1.714 -0.109 1.00 0.00 41 CYS A O 7
ATOM 4661 N N . ARG A 1 42 ? 1.613 -1.971 -1.549 1.00 0.00 42 ARG A N 7
ATOM 4662 C CA . ARG A 1 42 ? 2.583 -2.309 -0.520 1.00 0.00 42 ARG A CA 7
ATOM 4663 C C . ARG A 1 42 ? 3.980 -2.380 -1.130 1.00 0.00 42 ARG A C 7
ATOM 4664 O O . ARG A 1 42 ? 4.740 -3.318 -0.884 1.00 0.00 42 ARG A O 7
ATOM 4685 N N . ASP A 1 43 ? 4.310 -1.379 -1.937 1.00 0.00 43 ASP A N 7
ATOM 4686 C CA . ASP A 1 43 ? 5.610 -1.321 -2.588 1.00 0.00 43 ASP A CA 7
ATOM 4687 C C . ASP A 1 43 ? 5.852 0.064 -3.168 1.00 0.00 43 ASP A C 7
ATOM 4688 O O . ASP A 1 43 ? 5.145 0.499 -4.082 1.00 0.00 43 ASP A O 7
ATOM 4697 N N . LYS A 1 44 ? 6.844 0.754 -2.622 1.00 0.00 44 LYS A N 7
ATOM 4698 C CA . LYS A 1 44 ? 7.195 2.101 -3.057 1.00 0.00 44 LYS A CA 7
ATOM 4699 C C . LYS A 1 44 ? 7.689 2.097 -4.499 1.00 0.00 44 LYS A C 7
ATOM 4700 O O . LYS A 1 44 ? 8.221 1.091 -4.970 1.00 0.00 44 LYS A O 7
ATOM 4719 N N . PHE A 1 45 ? 7.500 3.220 -5.190 1.00 0.00 45 PHE A N 7
ATOM 4720 C CA . PHE A 1 45 ? 7.912 3.363 -6.587 1.00 0.00 45 PHE A CA 7
ATOM 4721 C C . PHE A 1 45 ? 9.362 2.937 -6.793 1.00 0.00 45 PHE A C 7
ATOM 4722 O O . PHE A 1 45 ? 9.638 2.226 -7.782 1.00 0.00 45 PHE A O 7
ATOM 4740 N N . ALA A 1 1 ? -8.626 -14.117 -9.776 1.00 0.00 1 ALA A N 8
ATOM 4741 C CA . ALA A 1 1 ? -7.688 -13.102 -9.254 1.00 0.00 1 ALA A CA 8
ATOM 4742 C C . ALA A 1 1 ? -6.874 -12.489 -10.384 1.00 0.00 1 ALA A C 8
ATOM 4743 O O . ALA A 1 1 ? -6.366 -13.197 -11.255 1.00 0.00 1 ALA A O 8
ATOM 4752 N N . THR A 1 2 ? -6.747 -11.173 -10.357 1.00 0.00 2 THR A N 8
ATOM 4753 C CA . THR A 1 2 ? -5.995 -10.445 -11.361 1.00 0.00 2 THR A CA 8
ATOM 4754 C C . THR A 1 2 ? -5.820 -8.997 -10.909 1.00 0.00 2 THR A C 8
ATOM 4755 O O . THR A 1 2 ? -6.752 -8.386 -10.377 1.00 0.00 2 THR A O 8
ATOM 4766 N N . CYS A 1 3 ? -4.622 -8.459 -11.077 1.00 0.00 3 CYS A N 8
ATOM 4767 C CA . CYS A 1 3 ? -4.344 -7.101 -10.640 1.00 0.00 3 CYS A CA 8
ATOM 4768 C C . CYS A 1 3 ? -3.440 -6.376 -11.634 1.00 0.00 3 CYS A C 8
ATOM 4769 O O . CYS A 1 3 ? -3.556 -6.563 -12.848 1.00 0.00 3 CYS A O 8
ATOM 4776 N N . ASP A 1 4 ? -2.542 -5.552 -11.103 1.00 0.00 4 ASP A N 8
ATOM 4777 C CA . ASP A 1 4 ? -1.603 -4.786 -11.908 1.00 0.00 4 ASP A CA 8
ATOM 4778 C C . ASP A 1 4 ? -0.566 -4.168 -10.974 1.00 0.00 4 ASP A C 8
ATOM 4779 O O . ASP A 1 4 ? -0.573 -4.442 -9.772 1.00 0.00 4 ASP A O 8
ATOM 4788 N N . LEU A 1 5 ? 0.306 -3.339 -11.516 1.00 0.00 5 LEU A N 8
ATOM 4789 C CA . LEU A 1 5 ? 1.334 -2.681 -10.733 1.00 0.00 5 LEU A CA 8
ATOM 4790 C C . LEU A 1 5 ? 1.076 -1.188 -10.745 1.00 0.00 5 LEU A C 8
ATOM 4791 O O . LEU A 1 5 ? 1.088 -0.530 -9.709 1.00 0.00 5 LEU A O 8
ATOM 4807 N N . ALA A 1 6 ? 0.813 -0.665 -11.934 1.00 0.00 6 ALA A N 8
ATOM 4808 C CA . ALA A 1 6 ? 0.526 0.744 -12.089 1.00 0.00 6 ALA A CA 8
ATOM 4809 C C . ALA A 1 6 ? -0.288 0.996 -13.347 1.00 0.00 6 ALA A C 8
ATOM 4810 O O . ALA A 1 6 ? 0.057 0.523 -14.433 1.00 0.00 6 ALA A O 8
ATOM 4817 N N . SER A 1 7 ? -1.366 1.743 -13.190 1.00 0.00 7 SER A N 8
ATOM 4818 C CA . SER A 1 7 ? -2.251 2.074 -14.290 1.00 0.00 7 SER A CA 8
ATOM 4819 C C . SER A 1 7 ? -3.138 3.249 -13.876 1.00 0.00 7 SER A C 8
ATOM 4820 O O . SER A 1 7 ? -2.691 4.136 -13.145 1.00 0.00 7 SER A O 8
ATOM 4828 N N . PHE A 1 8 ? -4.384 3.246 -14.319 1.00 0.00 8 PHE A N 8
ATOM 4829 C CA . PHE A 1 8 ? -5.319 4.304 -13.973 1.00 0.00 8 PHE A CA 8
ATOM 4830 C C . PHE A 1 8 ? -6.561 3.705 -13.335 1.00 0.00 8 PHE A C 8
ATOM 4831 O O . PHE A 1 8 ? -7.006 4.149 -12.275 1.00 0.00 8 PHE A O 8
ATOM 4848 N N . SER A 1 9 ? -7.090 2.688 -14.000 1.00 0.00 9 SER A N 8
ATOM 4849 C CA . SER A 1 9 ? -8.284 1.949 -13.570 1.00 0.00 9 SER A CA 8
ATOM 4850 C C . SER A 1 9 ? -9.496 2.867 -13.372 1.00 0.00 9 SER A C 8
ATOM 4851 O O . SER A 1 9 ? -9.426 4.073 -13.627 1.00 0.00 9 SER A O 8
ATOM 4859 N N . SER A 1 10 ? -10.609 2.273 -12.929 1.00 0.00 10 SER A N 8
ATOM 4860 C CA . SER A 1 10 ? -11.857 3.003 -12.693 1.00 0.00 10 SER A CA 8
ATOM 4861 C C . SER A 1 10 ? -12.433 3.574 -13.992 1.00 0.00 10 SER A C 8
ATOM 4862 O O . SER A 1 10 ? -11.796 3.509 -15.044 1.00 0.00 10 SER A O 8
ATOM 4870 N N . GLN A 1 11 ? -13.657 4.107 -13.914 1.00 0.00 11 GLN A N 8
ATOM 4871 C CA . GLN A 1 11 ? -14.341 4.672 -15.082 1.00 0.00 11 GLN A CA 8
ATOM 4872 C C . GLN A 1 11 ? -14.449 3.620 -16.184 1.00 0.00 11 GLN A C 8
ATOM 4873 O O . GLN A 1 11 ? -14.394 3.914 -17.380 1.00 0.00 11 GLN A O 8
ATOM 4887 N N . TRP A 1 12 ? -14.609 2.392 -15.727 1.00 0.00 12 TRP A N 8
ATOM 4888 C CA . TRP A 1 12 ? -14.740 1.214 -16.563 1.00 0.00 12 TRP A CA 8
ATOM 4889 C C . TRP A 1 12 ? -15.264 0.114 -15.657 1.00 0.00 12 TRP A C 8
ATOM 4890 O O . TRP A 1 12 ? -14.508 -0.750 -15.207 1.00 0.00 12 TRP A O 8
ATOM 4911 N N . VAL A 1 13 ? -16.546 0.239 -15.320 1.00 0.00 13 VAL A N 8
ATOM 4912 C CA . VAL A 1 13 ? -17.221 -0.647 -14.380 1.00 0.00 13 VAL A CA 8
ATOM 4913 C C . VAL A 1 13 ? -16.901 -0.145 -12.978 1.00 0.00 13 VAL A C 8
ATOM 4914 O O . VAL A 1 13 ? -15.732 0.057 -12.645 1.00 0.00 13 VAL A O 8
ATOM 4927 N N . THR A 1 14 ? -17.947 0.118 -12.193 1.00 0.00 14 THR A N 8
ATOM 4928 C CA . THR A 1 14 ? -17.812 0.673 -10.843 1.00 0.00 14 THR A CA 8
ATOM 4929 C C . THR A 1 14 ? -17.011 1.980 -10.889 1.00 0.00 14 THR A C 8
ATOM 4930 O O . THR A 1 14 ? -15.793 1.996 -10.712 1.00 0.00 14 THR A O 8
ATOM 4941 N N . PRO A 1 15 ? -17.702 3.094 -11.181 1.00 0.00 15 PRO A N 8
ATOM 4942 C CA . PRO A 1 15 ? -17.093 4.428 -11.309 1.00 0.00 15 PRO A CA 8
ATOM 4943 C C . PRO A 1 15 ? -16.567 5.009 -9.994 1.00 0.00 15 PRO A C 8
ATOM 4944 O O . PRO A 1 15 ? -17.006 6.075 -9.559 1.00 0.00 15 PRO A O 8
ATOM 4955 N N . ASN A 1 16 ? -15.615 4.325 -9.377 1.00 0.00 16 ASN A N 8
ATOM 4956 C CA . ASN A 1 16 ? -15.017 4.789 -8.137 1.00 0.00 16 ASN A CA 8
ATOM 4957 C C . ASN A 1 16 ? -13.906 5.794 -8.453 1.00 0.00 16 ASN A C 8
ATOM 4958 O O . ASN A 1 16 ? -13.994 6.522 -9.445 1.00 0.00 16 ASN A O 8
ATOM 4969 N N . ASP A 1 17 ? -12.862 5.842 -7.636 1.00 0.00 17 ASP A N 8
ATOM 4970 C CA . ASP A 1 17 ? -11.770 6.779 -7.887 1.00 0.00 17 ASP A CA 8
ATOM 4971 C C . ASP A 1 17 ? -10.472 6.065 -8.263 1.00 0.00 17 ASP A C 8
ATOM 4972 O O . ASP A 1 17 ? -9.643 6.628 -8.977 1.00 0.00 17 ASP A O 8
ATOM 4981 N N . SER A 1 18 ? -10.290 4.832 -7.800 1.00 0.00 18 SER A N 8
ATOM 4982 C CA . SER A 1 18 ? -9.084 4.084 -8.119 1.00 0.00 18 SER A CA 8
ATOM 4983 C C . SER A 1 18 ? -9.210 2.616 -7.740 1.00 0.00 18 SER A C 8
ATOM 4984 O O . SER A 1 18 ? -9.048 2.243 -6.578 1.00 0.00 18 SER A O 8
ATOM 4992 N N . LEU A 1 19 ? -9.476 1.784 -8.729 1.00 0.00 19 LEU A N 8
ATOM 4993 C CA . LEU A 1 19 ? -9.592 0.352 -8.502 1.00 0.00 19 LEU A CA 8
ATOM 4994 C C . LEU A 1 19 ? -8.222 -0.235 -8.195 1.00 0.00 19 LEU A C 8
ATOM 4995 O O . LEU A 1 19 ? -8.060 -1.010 -7.253 1.00 0.00 19 LEU A O 8
ATOM 5011 N N . CYS A 1 20 ? -7.236 0.147 -8.999 1.00 0.00 20 CYS A N 8
ATOM 5012 C CA . CYS A 1 20 ? -5.873 -0.340 -8.831 1.00 0.00 20 CYS A CA 8
ATOM 5013 C C . CYS A 1 20 ? -4.865 0.690 -9.334 1.00 0.00 20 CYS A C 8
ATOM 5014 O O . CYS A 1 20 ? -4.091 0.405 -10.250 1.00 0.00 20 CYS A O 8
ATOM 5021 N N . ALA A 1 21 ? -4.865 1.888 -8.748 1.00 0.00 21 ALA A N 8
ATOM 5022 C CA . ALA A 1 21 ? -3.929 2.917 -9.185 1.00 0.00 21 ALA A CA 8
ATOM 5023 C C . ALA A 1 21 ? -3.794 4.078 -8.207 1.00 0.00 21 ALA A C 8
ATOM 5024 O O . ALA A 1 21 ? -2.868 4.093 -7.406 1.00 0.00 21 ALA A O 8
ATOM 5031 N N . ALA A 1 22 ? -4.683 5.069 -8.313 1.00 0.00 22 ALA A N 8
ATOM 5032 C CA . ALA A 1 22 ? -4.616 6.271 -7.470 1.00 0.00 22 ALA A CA 8
ATOM 5033 C C . ALA A 1 22 ? -4.415 5.958 -5.988 1.00 0.00 22 ALA A C 8
ATOM 5034 O O . ALA A 1 22 ? -3.596 6.597 -5.338 1.00 0.00 22 ALA A O 8
ATOM 5041 N N . HIS A 1 23 ? -5.142 4.979 -5.455 1.00 0.00 23 HIS A N 8
ATOM 5042 C CA . HIS A 1 23 ? -5.004 4.611 -4.045 1.00 0.00 23 HIS A CA 8
ATOM 5043 C C . HIS A 1 23 ? -3.545 4.291 -3.732 1.00 0.00 23 HIS A C 8
ATOM 5044 O O . HIS A 1 23 ? -3.010 4.689 -2.697 1.00 0.00 23 HIS A O 8
ATOM 5059 N N . CYS A 1 24 ? -2.908 3.587 -4.652 1.00 0.00 24 CYS A N 8
ATOM 5060 C CA . CYS A 1 24 ? -1.510 3.221 -4.510 1.00 0.00 24 CYS A CA 8
ATOM 5061 C C . CYS A 1 24 ? -0.601 4.418 -4.810 1.00 0.00 24 CYS A C 8
ATOM 5062 O O . CYS A 1 24 ? 0.288 4.748 -4.027 1.00 0.00 24 CYS A O 8
ATOM 5069 N N . LEU A 1 25 ? -0.827 5.041 -5.962 1.00 0.00 25 LEU A N 8
ATOM 5070 C CA . LEU A 1 25 ? -0.034 6.182 -6.424 1.00 0.00 25 LEU A CA 8
ATOM 5071 C C . LEU A 1 25 ? -0.011 7.346 -5.431 1.00 0.00 25 LEU A C 8
ATOM 5072 O O . LEU A 1 25 ? 1.050 7.910 -5.165 1.00 0.00 25 LEU A O 8
ATOM 5088 N N . VAL A 1 26 ? -1.171 7.712 -4.897 1.00 0.00 26 VAL A N 8
ATOM 5089 C CA . VAL A 1 26 ? -1.262 8.823 -3.950 1.00 0.00 26 VAL A CA 8
ATOM 5090 C C . VAL A 1 26 ? -0.439 8.551 -2.692 1.00 0.00 26 VAL A C 8
ATOM 5091 O O . VAL A 1 26 ? 0.237 9.443 -2.179 1.00 0.00 26 VAL A O 8
ATOM 5104 N N . LYS A 1 27 ? -0.499 7.321 -2.200 1.00 0.00 27 LYS A N 8
ATOM 5105 C CA . LYS A 1 27 ? 0.241 6.945 -1.000 1.00 0.00 27 LYS A CA 8
ATOM 5106 C C . LYS A 1 27 ? 1.717 6.669 -1.303 1.00 0.00 27 LYS A C 8
ATOM 5107 O O . LYS A 1 27 ? 2.498 6.373 -0.397 1.00 0.00 27 LYS A O 8
ATOM 5126 N N . GLY A 1 28 ? 2.093 6.785 -2.569 1.00 0.00 28 GLY A N 8
ATOM 5127 C CA . GLY A 1 28 ? 3.473 6.565 -2.963 1.00 0.00 28 GLY A CA 8
ATOM 5128 C C . GLY A 1 28 ? 3.836 5.097 -3.094 1.00 0.00 28 GLY A C 8
ATOM 5129 O O . GLY A 1 28 ? 4.914 4.679 -2.675 1.00 0.00 28 GLY A O 8
ATOM 5133 N N . TYR A 1 29 ? 2.948 4.317 -3.692 1.00 0.00 29 TYR A N 8
ATOM 5134 C CA . TYR A 1 29 ? 3.189 2.893 -3.896 1.00 0.00 29 TYR A CA 8
ATOM 5135 C C . TYR A 1 29 ? 2.828 2.497 -5.320 1.00 0.00 29 TYR A C 8
ATOM 5136 O O . TYR A 1 29 ? 1.725 2.774 -5.780 1.00 0.00 29 TYR A O 8
ATOM 5154 N N . ARG A 1 30 ? 3.728 1.818 -6.011 1.00 0.00 30 ARG A N 8
ATOM 5155 C CA . ARG A 1 30 ? 3.438 1.366 -7.366 1.00 0.00 30 ARG A CA 8
ATOM 5156 C C . ARG A 1 30 ? 2.946 -0.079 -7.305 1.00 0.00 30 ARG A C 8
ATOM 5157 O O . ARG A 1 30 ? 3.544 -1.000 -7.864 1.00 0.00 30 ARG A O 8
ATOM 5178 N N . GLY A 1 31 ? 1.854 -0.254 -6.572 1.00 0.00 31 GLY A N 8
ATOM 5179 C CA . GLY A 1 31 ? 1.275 -1.563 -6.378 1.00 0.00 31 GLY A CA 8
ATOM 5180 C C . GLY A 1 31 ? 1.893 -2.250 -5.182 1.00 0.00 31 GLY A C 8
ATOM 5181 O O . GLY A 1 31 ? 2.318 -1.583 -4.235 1.00 0.00 31 GLY A O 8
ATOM 5185 N N . GLY A 1 32 ? 1.954 -3.568 -5.215 1.00 0.00 32 GLY A N 8
ATOM 5186 C CA . GLY A 1 32 ? 2.541 -4.309 -4.118 1.00 0.00 32 GLY A CA 8
ATOM 5187 C C . GLY A 1 32 ? 2.423 -5.799 -4.315 1.00 0.00 32 GLY A C 8
ATOM 5188 O O . GLY A 1 32 ? 3.423 -6.490 -4.514 1.00 0.00 32 GLY A O 8
ATOM 5192 N N . TYR A 1 33 ? 1.196 -6.293 -4.281 1.00 0.00 33 TYR A N 8
ATOM 5193 C CA . TYR A 1 33 ? 0.931 -7.709 -4.472 1.00 0.00 33 TYR A CA 8
ATOM 5194 C C . TYR A 1 33 ? -0.527 -7.913 -4.845 1.00 0.00 33 TYR A C 8
ATOM 5195 O O . TYR A 1 33 ? -1.403 -7.168 -4.397 1.00 0.00 33 TYR A O 8
ATOM 5213 N N . CYS A 1 34 ? -0.785 -8.895 -5.684 1.00 0.00 34 CYS A N 8
ATOM 5214 C CA . CYS A 1 34 ? -2.137 -9.172 -6.129 1.00 0.00 34 CYS A CA 8
ATOM 5215 C C . CYS A 1 34 ? -2.866 -10.070 -5.143 1.00 0.00 34 CYS A C 8
ATOM 5216 O O . CYS A 1 34 ? -2.313 -11.063 -4.661 1.00 0.00 34 CYS A O 8
ATOM 5223 N N . LYS A 1 35 ? -4.113 -9.734 -4.863 1.00 0.00 35 LYS A N 8
ATOM 5224 C CA . LYS A 1 35 ? -4.928 -10.519 -3.963 1.00 0.00 35 LYS A CA 8
ATOM 5225 C C . LYS A 1 35 ? -6.208 -10.921 -4.678 1.00 0.00 35 LYS A C 8
ATOM 5226 O O . LYS A 1 35 ? -6.718 -10.164 -5.503 1.00 0.00 35 LYS A O 8
ATOM 5245 N N . ASN A 1 36 ? -6.705 -12.114 -4.374 1.00 0.00 36 ASN A N 8
ATOM 5246 C CA . ASN A 1 36 ? -7.922 -12.644 -4.991 1.00 0.00 36 ASN A CA 8
ATOM 5247 C C . ASN A 1 36 ? -9.073 -11.645 -4.895 1.00 0.00 36 ASN A C 8
ATOM 5248 O O . ASN A 1 36 ? -9.903 -11.552 -5.799 1.00 0.00 36 ASN A O 8
ATOM 5259 N N . LYS A 1 37 ? -9.120 -10.905 -3.796 1.00 0.00 37 LYS A N 8
ATOM 5260 C CA . LYS A 1 37 ? -10.168 -9.922 -3.583 1.00 0.00 37 LYS A CA 8
ATOM 5261 C C . LYS A 1 37 ? -9.978 -8.704 -4.490 1.00 0.00 37 LYS A C 8
ATOM 5262 O O . LYS A 1 37 ? -10.913 -8.283 -5.177 1.00 0.00 37 LYS A O 8
ATOM 5281 N N . ILE A 1 38 ? -8.774 -8.133 -4.476 1.00 0.00 38 ILE A N 8
ATOM 5282 C CA . ILE A 1 38 ? -8.476 -6.957 -5.276 1.00 0.00 38 ILE A CA 8
ATOM 5283 C C . ILE A 1 38 ? -6.998 -6.572 -5.144 1.00 0.00 38 ILE A C 8
ATOM 5284 O O . ILE A 1 38 ? -6.265 -7.168 -4.350 1.00 0.00 38 ILE A O 8
ATOM 5300 N N . CYS A 1 39 ? -6.577 -5.573 -5.913 1.00 0.00 39 CYS A N 8
ATOM 5301 C CA . CYS A 1 39 ? -5.201 -5.087 -5.884 1.00 0.00 39 CYS A CA 8
ATOM 5302 C C . CYS A 1 39 ? -4.868 -4.505 -4.512 1.00 0.00 39 CYS A C 8
ATOM 5303 O O . CYS A 1 39 ? -5.731 -3.923 -3.849 1.00 0.00 39 CYS A O 8
ATOM 5310 N N . HIS A 1 40 ? -3.625 -4.661 -4.084 1.00 0.00 40 HIS A N 8
ATOM 5311 C CA . HIS A 1 40 ? -3.200 -4.150 -2.789 1.00 0.00 40 HIS A CA 8
ATOM 5312 C C . HIS A 1 40 ? -1.813 -3.531 -2.863 1.00 0.00 40 HIS A C 8
ATOM 5313 O O . HIS A 1 40 ? -0.840 -4.185 -3.249 1.00 0.00 40 HIS A O 8
ATOM 5328 N N . CYS A 1 41 ? -1.741 -2.259 -2.498 1.00 0.00 41 CYS A N 8
ATOM 5329 C CA . CYS A 1 41 ? -0.494 -1.512 -2.519 1.00 0.00 41 CYS A CA 8
ATOM 5330 C C . CYS A 1 41 ? 0.408 -1.917 -1.355 1.00 0.00 41 CYS A C 8
ATOM 5331 O O . CYS A 1 41 ? -0.041 -1.993 -0.208 1.00 0.00 41 CYS A O 8
ATOM 5338 N N . ARG A 1 42 ? 1.678 -2.154 -1.655 1.00 0.00 42 ARG A N 8
ATOM 5339 C CA . ARG A 1 42 ? 2.661 -2.524 -0.645 1.00 0.00 42 ARG A CA 8
ATOM 5340 C C . ARG A 1 42 ? 4.055 -2.547 -1.267 1.00 0.00 42 ARG A C 8
ATOM 5341 O O . ARG A 1 42 ? 4.834 -3.485 -1.086 1.00 0.00 42 ARG A O 8
ATOM 5362 N N . ASP A 1 43 ? 4.352 -1.494 -2.007 1.00 0.00 43 ASP A N 8
ATOM 5363 C CA . ASP A 1 43 ? 5.635 -1.343 -2.668 1.00 0.00 43 ASP A CA 8
ATOM 5364 C C . ASP A 1 43 ? 5.861 0.128 -2.976 1.00 0.00 43 ASP A C 8
ATOM 5365 O O . ASP A 1 43 ? 5.399 0.646 -3.994 1.00 0.00 43 ASP A O 8
ATOM 5374 N N . LYS A 1 44 ? 6.534 0.798 -2.054 1.00 0.00 44 LYS A N 8
ATOM 5375 C CA . LYS A 1 44 ? 6.808 2.227 -2.159 1.00 0.00 44 LYS A CA 8
ATOM 5376 C C . LYS A 1 44 ? 7.664 2.555 -3.379 1.00 0.00 44 LYS A C 8
ATOM 5377 O O . LYS A 1 44 ? 8.400 1.705 -3.881 1.00 0.00 44 LYS A O 8
ATOM 5396 N N . PHE A 1 45 ? 7.555 3.795 -3.842 1.00 0.00 45 PHE A N 8
ATOM 5397 C CA . PHE A 1 45 ? 8.309 4.267 -5.000 1.00 0.00 45 PHE A CA 8
ATOM 5398 C C . PHE A 1 45 ? 9.810 4.153 -4.754 1.00 0.00 45 PHE A C 8
ATOM 5399 O O . PHE A 1 45 ? 10.519 3.623 -5.631 1.00 0.00 45 PHE A O 8
ATOM 5417 N N . ALA A 1 1 ? 6.568 -5.650 -11.360 1.00 0.00 1 ALA A N 9
ATOM 5418 C CA . ALA A 1 1 ? 5.977 -6.648 -10.444 1.00 0.00 1 ALA A CA 9
ATOM 5419 C C . ALA A 1 1 ? 5.697 -7.954 -11.190 1.00 0.00 1 ALA A C 9
ATOM 5420 O O . ALA A 1 1 ? 6.414 -8.303 -12.131 1.00 0.00 1 ALA A O 9
ATOM 5429 N N . THR A 1 2 ? 4.661 -8.669 -10.776 1.00 0.00 2 THR A N 9
ATOM 5430 C CA . THR A 1 2 ? 4.295 -9.929 -11.406 1.00 0.00 2 THR A CA 9
ATOM 5431 C C . THR A 1 2 ? 2.771 -10.038 -11.490 1.00 0.00 2 THR A C 9
ATOM 5432 O O . THR A 1 2 ? 2.174 -11.085 -11.220 1.00 0.00 2 THR A O 9
ATOM 5443 N N . CYS A 1 3 ? 2.155 -8.927 -11.866 1.00 0.00 3 CYS A N 9
ATOM 5444 C CA . CYS A 1 3 ? 0.712 -8.836 -11.992 1.00 0.00 3 CYS A CA 9
ATOM 5445 C C . CYS A 1 3 ? 0.337 -7.452 -12.501 1.00 0.00 3 CYS A C 9
ATOM 5446 O O . CYS A 1 3 ? 1.153 -6.528 -12.446 1.00 0.00 3 CYS A O 9
ATOM 5453 N N . ASP A 1 4 ? -0.888 -7.300 -12.978 1.00 0.00 4 ASP A N 9
ATOM 5454 C CA . ASP A 1 4 ? -1.357 -6.012 -13.457 1.00 0.00 4 ASP A CA 9
ATOM 5455 C C . ASP A 1 4 ? -1.671 -5.136 -12.254 1.00 0.00 4 ASP A C 9
ATOM 5456 O O . ASP A 1 4 ? -2.540 -5.473 -11.452 1.00 0.00 4 ASP A O 9
ATOM 5465 N N . LEU A 1 5 ? -0.967 -4.024 -12.130 1.00 0.00 5 LEU A N 9
ATOM 5466 C CA . LEU A 1 5 ? -1.174 -3.109 -11.016 1.00 0.00 5 LEU A CA 9
ATOM 5467 C C . LEU A 1 5 ? -2.012 -1.928 -11.469 1.00 0.00 5 LEU A C 9
ATOM 5468 O O . LEU A 1 5 ? -2.355 -1.049 -10.673 1.00 0.00 5 LEU A O 9
ATOM 5484 N N . ALA A 1 6 ? -2.332 -1.929 -12.759 1.00 0.00 6 ALA A N 9
ATOM 5485 C CA . ALA A 1 6 ? -3.132 -0.885 -13.378 1.00 0.00 6 ALA A CA 9
ATOM 5486 C C . ALA A 1 6 ? -2.553 0.503 -13.105 1.00 0.00 6 ALA A C 9
ATOM 5487 O O . ALA A 1 6 ? -1.339 0.710 -13.198 1.00 0.00 6 ALA A O 9
ATOM 5494 N N . SER A 1 7 ? -3.421 1.443 -12.777 1.00 0.00 7 SER A N 9
ATOM 5495 C CA . SER A 1 7 ? -3.017 2.806 -12.494 1.00 0.00 7 SER A CA 9
ATOM 5496 C C . SER A 1 7 ? -4.006 3.440 -11.509 1.00 0.00 7 SER A C 9
ATOM 5497 O O . SER A 1 7 ? -4.354 2.819 -10.500 1.00 0.00 7 SER A O 9
ATOM 5505 N N . PHE A 1 8 ? -4.468 4.657 -11.795 1.00 0.00 8 PHE A N 9
ATOM 5506 C CA . PHE A 1 8 ? -5.421 5.343 -10.930 1.00 0.00 8 PHE A CA 9
ATOM 5507 C C . PHE A 1 8 ? -6.822 4.747 -11.096 1.00 0.00 8 PHE A C 9
ATOM 5508 O O . PHE A 1 8 ? -7.742 5.403 -11.586 1.00 0.00 8 PHE A O 9
ATOM 5525 N N . SER A 1 9 ? -6.966 3.491 -10.701 1.00 0.00 9 SER A N 9
ATOM 5526 C CA . SER A 1 9 ? -8.234 2.790 -10.805 1.00 0.00 9 SER A CA 9
ATOM 5527 C C . SER A 1 9 ? -9.281 3.428 -9.897 1.00 0.00 9 SER A C 9
ATOM 5528 O O . SER A 1 9 ? -9.000 3.756 -8.745 1.00 0.00 9 SER A O 9
ATOM 5536 N N . SER A 1 10 ? -10.481 3.603 -10.422 1.00 0.00 10 SER A N 9
ATOM 5537 C CA . SER A 1 10 ? -11.564 4.203 -9.665 1.00 0.00 10 SER A CA 9
ATOM 5538 C C . SER A 1 10 ? -12.905 3.834 -10.285 1.00 0.00 10 SER A C 9
ATOM 5539 O O . SER A 1 10 ? -13.009 3.648 -11.503 1.00 0.00 10 SER A O 9
ATOM 5547 N N . GLN A 1 11 ? -13.923 3.725 -9.441 1.00 0.00 11 GLN A N 9
ATOM 5548 C CA . GLN A 1 11 ? -15.262 3.385 -9.890 1.00 0.00 11 GLN A CA 9
ATOM 5549 C C . GLN A 1 11 ? -15.974 4.635 -10.402 1.00 0.00 11 GLN A C 9
ATOM 5550 O O . GLN A 1 11 ? -15.412 5.398 -11.191 1.00 0.00 11 GLN A O 9
ATOM 5564 N N . TRP A 1 12 ? -17.204 4.851 -9.960 1.00 0.00 12 TRP A N 9
ATOM 5565 C CA . TRP A 1 12 ? -17.965 6.015 -10.393 1.00 0.00 12 TRP A CA 9
ATOM 5566 C C . TRP A 1 12 ? -18.382 6.870 -9.212 1.00 0.00 12 TRP A C 9
ATOM 5567 O O . TRP A 1 12 ? -18.768 8.028 -9.371 1.00 0.00 12 TRP A O 9
ATOM 5588 N N . VAL A 1 13 ? -18.305 6.293 -8.036 1.00 0.00 13 VAL A N 9
ATOM 5589 C CA . VAL A 1 13 ? -18.677 6.986 -6.813 1.00 0.00 13 VAL A CA 9
ATOM 5590 C C . VAL A 1 13 ? -18.280 6.167 -5.588 1.00 0.00 13 VAL A C 9
ATOM 5591 O O . VAL A 1 13 ? -18.338 4.936 -5.613 1.00 0.00 13 VAL A O 9
ATOM 5604 N N . THR A 1 14 ? -17.869 6.866 -4.531 1.00 0.00 14 THR A N 9
ATOM 5605 C CA . THR A 1 14 ? -17.449 6.249 -3.276 1.00 0.00 14 THR A CA 9
ATOM 5606 C C . THR A 1 14 ? -16.076 5.584 -3.404 1.00 0.00 14 THR A C 9
ATOM 5607 O O . THR A 1 14 ? -15.883 4.651 -4.183 1.00 0.00 14 THR A O 9
ATOM 5618 N N . PRO A 1 15 ? -15.105 6.061 -2.620 1.00 0.00 15 PRO A N 9
ATOM 5619 C CA . PRO A 1 15 ? -13.748 5.530 -2.613 1.00 0.00 15 PRO A CA 9
ATOM 5620 C C . PRO A 1 15 ? -13.635 4.279 -1.745 1.00 0.00 15 PRO A C 9
ATOM 5621 O O . PRO A 1 15 ? -12.960 4.286 -0.712 1.00 0.00 15 PRO A O 9
ATOM 5632 N N . ASN A 1 16 ? -14.320 3.217 -2.160 1.00 0.00 16 ASN A N 9
ATOM 5633 C CA . ASN A 1 16 ? -14.322 1.953 -1.421 1.00 0.00 16 ASN A CA 9
ATOM 5634 C C . ASN A 1 16 ? -12.902 1.475 -1.152 1.00 0.00 16 ASN A C 9
ATOM 5635 O O . ASN A 1 16 ? -12.564 1.094 -0.030 1.00 0.00 16 ASN A O 9
ATOM 5646 N N . ASP A 1 17 ? -12.074 1.510 -2.184 1.00 0.00 17 ASP A N 9
ATOM 5647 C CA . ASP A 1 17 ? -10.690 1.094 -2.083 1.00 0.00 17 ASP A CA 9
ATOM 5648 C C . ASP A 1 17 ? -9.943 1.554 -3.324 1.00 0.00 17 ASP A C 9
ATOM 5649 O O . ASP A 1 17 ? -10.561 1.982 -4.302 1.00 0.00 17 ASP A O 9
ATOM 5658 N N . SER A 1 18 ? -8.627 1.471 -3.281 1.00 0.00 18 SER A N 9
ATOM 5659 C CA . SER A 1 18 ? -7.786 1.874 -4.396 1.00 0.00 18 SER A CA 9
ATOM 5660 C C . SER A 1 18 ? -8.052 1.025 -5.634 1.00 0.00 18 SER A C 9
ATOM 5661 O O . SER A 1 18 ? -7.748 1.449 -6.751 1.00 0.00 18 SER A O 9
ATOM 5669 N N . LEU A 1 19 ? -8.580 -0.185 -5.414 1.00 0.00 19 LEU A N 9
ATOM 5670 C CA . LEU A 1 19 ? -8.876 -1.147 -6.484 1.00 0.00 19 LEU A CA 9
ATOM 5671 C C . LEU A 1 19 ? -7.585 -1.754 -7.017 1.00 0.00 19 LEU A C 9
ATOM 5672 O O . LEU A 1 19 ? -7.515 -2.950 -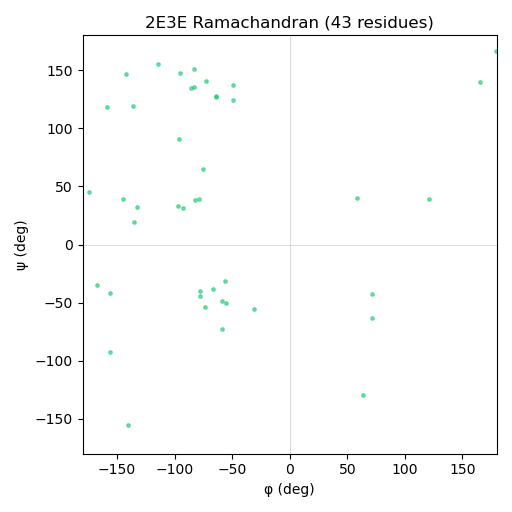7.288 1.00 0.00 19 LEU A O 9
ATOM 5688 N N . CYS A 1 20 ? -6.569 -0.913 -7.127 1.00 0.00 20 CYS A N 9
ATOM 5689 C CA . CYS A 1 20 ? -5.250 -1.312 -7.588 1.00 0.00 20 CYS A CA 9
ATOM 5690 C C . CYS A 1 20 ? -4.197 -0.351 -7.055 1.00 0.00 20 CYS A C 9
ATOM 5691 O O . CYS A 1 20 ? -3.164 -0.791 -6.550 1.00 0.00 20 CYS A O 9
ATOM 5698 N N . ALA A 1 21 ? -4.466 0.955 -7.144 1.00 0.00 21 ALA A N 9
ATOM 5699 C CA . ALA A 1 21 ? -3.527 1.955 -6.645 1.00 0.00 21 ALA A CA 9
ATOM 5700 C C . ALA A 1 21 ? -4.083 3.374 -6.766 1.00 0.00 21 ALA A C 9
ATOM 5701 O O . ALA A 1 21 ? -3.356 4.296 -7.116 1.00 0.00 21 ALA A O 9
ATOM 5708 N N . ALA A 1 22 ? -5.367 3.552 -6.465 1.00 0.00 22 ALA A N 9
ATOM 5709 C CA . ALA A 1 22 ? -5.996 4.872 -6.544 1.00 0.00 22 ALA A CA 9
ATOM 5710 C C . ALA A 1 22 ? -5.297 5.881 -5.631 1.00 0.00 22 ALA A C 9
ATOM 5711 O O . ALA A 1 22 ? -4.532 6.724 -6.095 1.00 0.00 22 ALA A O 9
ATOM 5718 N N . HIS A 1 23 ? -5.553 5.794 -4.329 1.00 0.00 23 HIS A N 9
ATOM 5719 C CA . HIS A 1 23 ? -4.933 6.709 -3.386 1.00 0.00 23 HIS A CA 9
ATOM 5720 C C . HIS A 1 23 ? -3.487 6.309 -3.116 1.00 0.00 23 HIS A C 9
ATOM 5721 O O . HIS A 1 23 ? -2.675 7.127 -2.686 1.00 0.00 23 HIS A O 9
ATOM 5736 N N . CYS A 1 24 ? -3.180 5.044 -3.374 1.00 0.00 24 CYS A N 9
ATOM 5737 C CA . CYS A 1 24 ? -1.838 4.517 -3.160 1.00 0.00 24 CYS A CA 9
ATOM 5738 C C . CYS A 1 24 ? -0.799 5.240 -4.018 1.00 0.00 24 CYS A C 9
ATOM 5739 O O . CYS A 1 24 ? 0.225 5.680 -3.501 1.00 0.00 24 CYS A O 9
ATOM 5746 N N . LEU A 1 25 ? -1.057 5.363 -5.320 1.00 0.00 25 LEU A N 9
ATOM 5747 C CA . LEU A 1 25 ? -0.118 6.034 -6.222 1.00 0.00 25 LEU A CA 9
ATOM 5748 C C . LEU A 1 25 ? 0.133 7.470 -5.784 1.00 0.00 25 LEU A C 9
ATOM 5749 O O . LEU A 1 25 ? 1.260 7.960 -5.857 1.00 0.00 25 LEU A O 9
ATOM 5765 N N . VAL A 1 26 ? -0.920 8.131 -5.321 1.00 0.00 26 VAL A N 9
ATOM 5766 C CA . VAL A 1 26 ? -0.820 9.508 -4.858 1.00 0.00 26 VAL A CA 9
ATOM 5767 C C . VAL A 1 26 ? 0.143 9.613 -3.677 1.00 0.00 26 VAL A C 9
ATOM 5768 O O . VAL A 1 26 ? 1.041 10.458 -3.664 1.00 0.00 26 VAL A O 9
ATOM 5781 N N . LYS A 1 27 ? -0.045 8.741 -2.691 1.00 0.00 27 LYS A N 9
ATOM 5782 C CA . LYS A 1 27 ? 0.804 8.726 -1.504 1.00 0.00 27 LYS A CA 9
ATOM 5783 C C . LYS A 1 27 ? 2.222 8.273 -1.842 1.00 0.00 27 LYS A C 9
ATOM 5784 O O . LYS A 1 27 ? 3.199 8.874 -1.400 1.00 0.00 27 LYS A O 9
ATOM 5803 N N . GLY A 1 28 ? 2.329 7.211 -2.625 1.00 0.00 28 GLY A N 9
ATOM 5804 C CA . GLY A 1 28 ? 3.632 6.703 -3.004 1.00 0.00 28 GLY A CA 9
ATOM 5805 C C . GLY A 1 28 ? 3.707 5.191 -2.944 1.00 0.00 28 GLY A C 9
ATOM 5806 O O . GLY A 1 28 ? 4.730 4.630 -2.555 1.00 0.00 28 GLY A O 9
ATOM 5810 N N . TYR A 1 29 ? 2.628 4.533 -3.336 1.00 0.00 29 TYR A N 9
ATOM 5811 C CA . TYR A 1 29 ? 2.568 3.079 -3.337 1.00 0.00 29 TYR A CA 9
ATOM 5812 C C . TYR A 1 29 ? 2.198 2.609 -4.735 1.00 0.00 29 TYR A C 9
ATOM 5813 O O . TYR A 1 29 ? 1.176 3.022 -5.277 1.00 0.00 29 TYR A O 9
ATOM 5831 N N . ARG A 1 30 ? 3.038 1.771 -5.324 1.00 0.00 30 ARG A N 9
ATOM 5832 C CA . ARG A 1 30 ? 2.791 1.280 -6.680 1.00 0.00 30 ARG A CA 9
ATOM 5833 C C . ARG A 1 30 ? 1.793 0.131 -6.679 1.00 0.00 30 ARG A C 9
ATOM 5834 O O . ARG A 1 30 ? 1.027 -0.047 -7.627 1.00 0.00 30 ARG A O 9
ATOM 5855 N N . GLY A 1 31 ? 1.826 -0.652 -5.618 1.00 0.00 31 GLY A N 9
ATOM 5856 C CA . GLY A 1 31 ? 0.955 -1.791 -5.490 1.00 0.00 31 GLY A CA 9
ATOM 5857 C C . GLY A 1 31 ? 1.395 -2.624 -4.322 1.00 0.00 31 GLY A C 9
ATOM 5858 O O . GLY A 1 31 ? 1.723 -2.071 -3.277 1.00 0.00 31 GLY A O 9
ATOM 5862 N N . GLY A 1 32 ? 1.436 -3.932 -4.489 1.00 0.00 32 GLY A N 9
ATOM 5863 C CA . GLY A 1 32 ? 1.875 -4.790 -3.410 1.00 0.00 32 GLY A CA 9
ATOM 5864 C C . GLY A 1 32 ? 1.655 -6.252 -3.710 1.00 0.00 32 GLY A C 9
ATOM 5865 O O . GLY A 1 32 ? 2.616 -7.016 -3.839 1.00 0.00 32 GLY A O 9
ATOM 5869 N N . TYR A 1 33 ? 0.395 -6.644 -3.836 1.00 0.00 33 TYR A N 9
ATOM 5870 C CA . TYR A 1 33 ? 0.053 -8.029 -4.129 1.00 0.00 33 TYR A CA 9
ATOM 5871 C C . TYR A 1 33 ? -1.375 -8.154 -4.644 1.00 0.00 33 TYR A C 9
ATOM 5872 O O . TYR A 1 33 ? -2.312 -7.578 -4.089 1.00 0.00 33 TYR A O 9
ATOM 5890 N N . CYS A 1 34 ? -1.532 -8.902 -5.720 1.00 0.00 34 CYS A N 9
ATOM 5891 C CA . CYS A 1 34 ? -2.835 -9.110 -6.328 1.00 0.00 34 CYS A CA 9
ATOM 5892 C C . CYS A 1 34 ? -3.585 -10.256 -5.666 1.00 0.00 34 CYS A C 9
ATOM 5893 O O . CYS A 1 34 ? -3.001 -11.288 -5.333 1.00 0.00 34 CYS A O 9
ATOM 5900 N N . LYS A 1 35 ? -4.886 -10.072 -5.519 1.00 0.00 35 LYS A N 9
ATOM 5901 C CA . LYS A 1 35 ? -5.774 -11.072 -4.949 1.00 0.00 35 LYS A CA 9
ATOM 5902 C C . LYS A 1 35 ? -7.136 -10.875 -5.584 1.00 0.00 35 LYS A C 9
ATOM 5903 O O . LYS A 1 35 ? -7.628 -9.744 -5.634 1.00 0.00 35 LYS A O 9
ATOM 5922 N N . ASN A 1 36 ? -7.714 -11.946 -6.119 1.00 0.00 36 ASN A N 9
ATOM 5923 C CA . ASN A 1 36 ? -8.997 -11.852 -6.811 1.00 0.00 36 ASN A CA 9
ATOM 5924 C C . ASN A 1 36 ? -8.816 -10.934 -8.015 1.00 0.00 36 ASN A C 9
ATOM 5925 O O . ASN A 1 36 ? -7.863 -11.097 -8.777 1.00 0.00 36 ASN A O 9
ATOM 5936 N N . LYS A 1 37 ? -9.678 -9.943 -8.167 1.00 0.00 37 LYS A N 9
ATOM 5937 C CA . LYS A 1 37 ? -9.534 -8.999 -9.260 1.00 0.00 37 LYS A CA 9
ATOM 5938 C C . LYS A 1 37 ? -9.265 -7.617 -8.679 1.00 0.00 37 LYS A C 9
ATOM 5939 O O . LYS A 1 37 ? -9.668 -6.588 -9.226 1.00 0.00 37 LYS A O 9
ATOM 5958 N N . ILE A 1 38 ? -8.577 -7.607 -7.547 1.00 0.00 38 ILE A N 9
ATOM 5959 C CA . ILE A 1 38 ? -8.248 -6.371 -6.863 1.00 0.00 38 ILE A CA 9
ATOM 5960 C C . ILE A 1 38 ? -6.757 -6.312 -6.558 1.00 0.00 38 ILE A C 9
ATOM 5961 O O . ILE A 1 38 ? -6.211 -7.186 -5.878 1.00 0.00 38 ILE 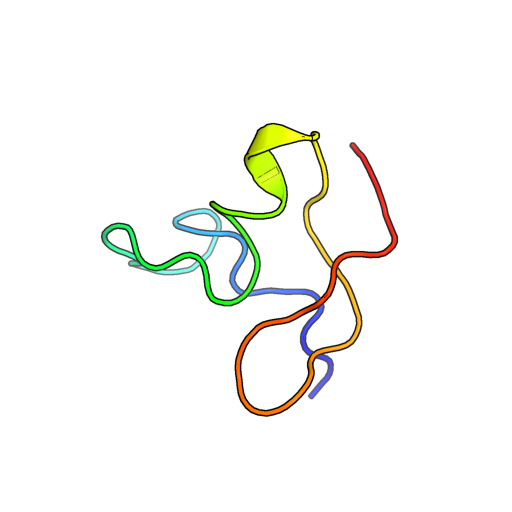A O 9
ATOM 5977 N N . CYS A 1 39 ? -6.107 -5.270 -7.039 1.00 0.00 39 CYS A N 9
ATOM 5978 C CA . CYS A 1 39 ? -4.695 -5.086 -6.789 1.00 0.00 39 CYS A CA 9
ATOM 5979 C C . CYS A 1 39 ? -4.531 -4.449 -5.414 1.00 0.00 39 CYS A C 9
ATOM 5980 O O . CYS A 1 39 ? -4.949 -3.312 -5.198 1.00 0.00 39 CYS A O 9
ATOM 5987 N N . HIS A 1 40 ? -3.945 -5.177 -4.483 1.00 0.00 40 HIS A N 9
ATOM 5988 C CA . HIS A 1 40 ? -3.748 -4.655 -3.139 1.00 0.00 40 HIS A CA 9
ATOM 5989 C C . HIS A 1 40 ? -2.395 -3.975 -3.055 1.00 0.00 40 HIS A C 9
ATOM 5990 O O . HIS A 1 40 ? -1.412 -4.481 -3.598 1.00 0.00 40 HIS A O 9
ATOM 6005 N N . CYS A 1 41 ? -2.352 -2.823 -2.404 1.00 0.00 41 CYS A N 9
ATOM 6006 C CA . CYS A 1 41 ? -1.118 -2.064 -2.277 1.00 0.00 41 CYS A CA 9
ATOM 6007 C C . CYS A 1 41 ? -0.195 -2.668 -1.208 1.00 0.00 41 CYS A C 9
ATOM 6008 O O . CYS A 1 41 ? -0.040 -3.890 -1.142 1.00 0.00 41 CYS A O 9
ATOM 6015 N N . ARG A 1 42 ? 0.420 -1.792 -0.400 1.00 0.00 42 ARG A N 9
ATOM 6016 C CA . ARG A 1 42 ? 1.355 -2.175 0.670 1.00 0.00 42 ARG A CA 9
ATOM 6017 C C . ARG A 1 42 ? 2.775 -2.320 0.110 1.00 0.00 42 ARG A C 9
ATOM 6018 O O . ARG A 1 42 ? 3.522 -3.229 0.474 1.00 0.00 42 ARG A O 9
ATOM 6039 N N . ASP A 1 43 ? 3.145 -1.392 -0.766 1.00 0.00 43 ASP A N 9
ATOM 6040 C CA . ASP A 1 43 ? 4.474 -1.376 -1.364 1.00 0.00 43 ASP A CA 9
ATOM 6041 C C . ASP A 1 43 ? 4.854 0.042 -1.757 1.00 0.00 43 ASP A C 9
ATOM 6042 O O . ASP A 1 43 ? 4.425 0.564 -2.792 1.00 0.00 43 ASP A O 9
ATOM 6051 N N . LYS A 1 44 ? 5.656 0.652 -0.902 1.00 0.00 44 LYS A N 9
ATOM 6052 C CA . LYS A 1 44 ? 6.134 2.013 -1.088 1.00 0.00 44 LYS A CA 9
ATOM 6053 C C . LYS A 1 44 ? 7.140 2.080 -2.235 1.00 0.00 44 LYS A C 9
ATOM 6054 O O . LYS A 1 44 ? 7.964 1.177 -2.397 1.00 0.00 44 LYS A O 9
ATOM 6073 N N . PHE A 1 45 ? 7.070 3.155 -3.020 1.00 0.00 45 PHE A N 9
ATOM 6074 C CA . PHE A 1 45 ? 7.985 3.343 -4.135 1.00 0.00 45 PHE A CA 9
ATOM 6075 C C . PHE A 1 45 ? 9.423 3.302 -3.644 1.00 0.00 45 PHE A C 9
ATOM 6076 O O . PHE A 1 45 ? 10.263 2.664 -4.312 1.00 0.00 45 PHE A O 9
#

Nearest PDB structures (foldseek):
  2e3e-assembly1_A  TM=5.212E-01  e=2.722E-05  Anopheles gambiae
  2e3e-assembly1_A  TM=5.158E-01  e=1.110E-04  Anopheles gambiae
  2e3e-assembly1_A  TM=5.693E-01  e=1.179E-04  Anopheles gambiae
  2e3e-assembly1_A  TM=5.383E-01  e=4.046E-06  Anopheles gambiae
  1p0a-assembly1_A  TM=3.332E-01  e=4.025E+00  Archaeoprepona demophon

Organism: Anopheles gambiae (NCBI:txid7165)

Sequence (45 aa):
ATCDLASFSSQWVTPNDSLCAAHCLVKGYRGGYCKNKICHCRDKFATCDLASFSSQWVTPNDSLCAAHCLVKGYRGGYCKNKICHCRDKFATCDLASFSSQWVTPNDSLCAAHCLVKGYRGGYCKNKICHCRDKFATCDLASFSSQWVTPNDSLCAAHCLVKGYRGGYCKNKICHCRDKFATCDLASFSSQWVTPNDSLCAAHCLVKGYRGGYCKNKICHCRDKFATCDLASFSSQWVTPNDSLCAAHCLVKGYRGGYCKNKICHCRDKFATCDLASFSSQWVTPNDSLCAAHCLVKGYRGGYCKNKICHCRDKFATCDLASFSSQWVTPNDSLCAAHCLVKGYRGGYCKNKICHCRDKFATCDLASFSSQWVTPNDSLCAAHCLVKGYRGGYCKNKICHCRDKF

Radius of gyration: 9.11 Å; Cα contacts (8 Å, |Δi|>4): 97; chains: 1; bounding box: 18×22×20 Å